Protein AF-0000000080758465 (afdb_homodimer)

Sequence (628 aa):
MFIDTLIEKIREKDNPSVVGLDPKIEYVPSFIKEDMYKKYGKNLKAVAEAILLFNKYIIDAVYDIVPAVKPQLAYYEMYGLEGMRVFYETCKYAKEKGLLVIADGKRNDIGSTAQCYSAAYLGKTDIDEGISEAVFDVDALTVNPYLGVDGIKPFIDDCVKYNKGIFVLVKTSNKSSGEIQDILTQEGRSIYEIVAEYVESWGENKKGKYGYSCVGAVVGATYPNLAKILRKILKNSYILVPGYGAQGGTARDVAHCFNYDGLGAIVNASRSIMCAYKSEQWKNVYSEEKFYEASRAEAIRMRDDINSALRDRKMFIDTLIEKIREKDNPSVVGLDPKIEYVPSFIKEDMYKKYGKNLKAVAEAILLFNKYIIDAVYDIVPAVKPQLAYYEMYGLEGMRVFYETCKYAKEKGLLVIADGKRNDIGSTAQCYSAAYLGKTDIDEGISEAVFDVDALTVNPYLGVDGIKPFIDDCVKYNKGIFVLVKTSNKSSGEIQDILTQEGRSIYEIVAEYVESWGENKKGKYGYSCVGAVVGATYPNLAKILRKILKNSYILVPGYGAQGGTARDVAHCFNYDGLGAIVNASRSIMCAYKSEQWKNVYSEEKFYEASRAEAIRMRDDINSALRDRK

pLDDT: mean 96.04, std 5.38, range [64.07, 98.95]

Radius of gyration: 24.04 Å; Cα contacts (8 Å, |Δi|>4): 1440; chains: 2; bounding box: 61×74×56 Å

Secondary structure (DSSP, 8-state):
-HHHHHHHHHHHHT--EEEEE---GGGS-HHHHHHHHHHH-SSHHHHHHHHHHHHHHHHHHHTTT-SEEEEBTHHHHTTHHHHHHHHHHHHHHHHHTT-EEEEEEEE---HHHHHHHHHHHTS-EEEETTEEE-SS--SEEEE--TT-GGGTHHHHHHHHHHT-EEEEEEE--SGGGGGTTT-BBTTS-BHHHHHHHHHHHHHTT-B-TTS-BSEEEEE-TT-HHHHHHHHHH-TTS-EEE--BTTTSB-HHHHHTTS-TTS-SEEEEESHHHHTGGGSTTTTTTS-GGGHHHHHHHHHHHHHHHHHHHHHHH-/-HHHHHHHHHHHHT--EEEEE---GGGS-HHHHHHHHHHH-SSHHHHHHHHHHHHHHHHHHHTTT-SEEEEBTHHHHTTHHHHHHHHHHHHHHHHHTT-EEEEEEEE---HHHHHHHHHHHTSEEEEETTEEEESS--SEEEE--TT-GGGTHHHHHHHHHHT-EEEEEEE--SGGGGGTTT-BBTTS-BHHHHHHHHHHHHHTT-B-TTS-BSEEEEE-TT-HHHHHHHHHH-SSS-EEE--BTTTSB-HHHHHTTS-TTS-SEEEEESHHHHTGGGSTTTTTTS-GGGHHHHHHHHHHHHHHHHHHHHHHH-

Structure (mmCIF, N/CA/C/O backbone):
data_AF-0000000080758465-model_v1
#
loop_
_entity.id
_entity.type
_entity.pdbx_description
1 polymer "Orotidine 5'-phosphate decarboxylase"
#
loop_
_atom_site.group_PDB
_atom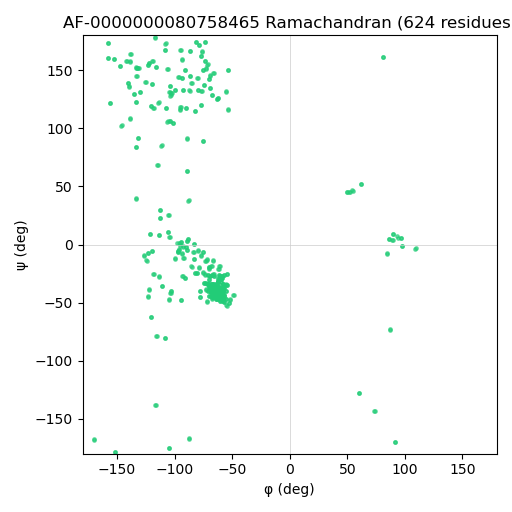_site.id
_atom_site.type_symbol
_atom_site.label_atom_id
_atom_site.label_alt_id
_atom_site.label_comp_id
_atom_site.label_asym_id
_atom_site.label_entity_id
_atom_site.label_seq_id
_atom_site.pdbx_PDB_ins_code
_atom_site.Cartn_x
_atom_site.Cartn_y
_atom_site.Cartn_z
_atom_site.occupancy
_atom_site.B_iso_or_equiv
_atom_site.auth_seq_id
_atom_site.auth_comp_id
_atom_site.auth_asym_id
_atom_site.auth_atom_id
_atom_site.pdbx_PDB_model_num
ATOM 1 N N . MET A 1 1 ? 1.805 8.639 24.192 1 90.15 1 MET A N 1
ATOM 2 C CA . MET A 1 1 ? 1.239 8.112 22.953 1 90.15 1 MET A CA 1
ATOM 3 C C . MET A 1 1 ? 1.43 9.098 21.805 1 90.15 1 MET A C 1
ATOM 5 O O . MET A 1 1 ? 1.476 10.31 22.024 1 90.15 1 MET A O 1
ATOM 9 N N . PHE A 1 2 ? 1.506 8.59 20.567 1 96.7 2 PHE A N 1
ATOM 10 C CA . PHE A 1 2 ? 1.654 9.403 19.367 1 96.7 2 PHE A CA 1
ATOM 11 C C . PHE A 1 2 ? 0.642 10.543 19.357 1 96.7 2 PHE A C 1
ATOM 13 O O . PHE A 1 2 ? 1 11.695 19.104 1 96.7 2 PHE A O 1
ATOM 20 N N . ILE A 1 3 ? -0.604 10.246 19.718 1 97.88 3 ILE A N 1
ATOM 21 C CA . ILE A 1 3 ? -1.698 11.203 19.599 1 97.88 3 ILE A CA 1
ATOM 22 C C . ILE A 1 3 ? -1.506 12.336 20.605 1 97.88 3 ILE A C 1
ATOM 24 O O . ILE A 1 3 ? -1.829 13.491 20.319 1 97.88 3 ILE A O 1
ATOM 28 N N . ASP A 1 4 ? -1.006 12.095 21.801 1 98.42 4 ASP A N 1
ATOM 29 C CA . ASP A 1 4 ? -0.727 13.129 22.792 1 98.42 4 ASP A CA 1
ATOM 30 C C . ASP A 1 4 ? 0.377 14.068 22.311 1 98.42 4 ASP A C 1
ATOM 32 O O . ASP A 1 4 ? 0.274 15.287 22.465 1 98.42 4 ASP A O 1
ATOM 36 N N . THR A 1 5 ? 1.406 13.447 21.731 1 98.65 5 THR A N 1
ATOM 37 C CA . THR A 1 5 ? 2.498 14.251 21.192 1 98.65 5 THR A CA 1
ATOM 38 C C . THR A 1 5 ? 2.002 15.153 20.066 1 98.65 5 THR A C 1
ATOM 40 O O . THR A 1 5 ? 2.411 16.311 19.965 1 98.65 5 THR A O 1
ATOM 43 N N . LEU A 1 6 ? 1.138 14.612 19.22 1 98.7 6 LEU A N 1
ATOM 44 C CA . LEU A 1 6 ? 0.552 15.406 18.146 1 98.7 6 LEU A CA 1
ATOM 45 C C . LEU A 1 6 ? -0.228 16.59 18.709 1 98.7 6 LEU A C 1
ATOM 47 O O . LEU A 1 6 ? -0.072 17.72 18.241 1 98.7 6 LEU A O 1
ATOM 51 N N . ILE A 1 7 ? -1.007 16.377 19.707 1 98.56 7 ILE A N 1
ATOM 52 C CA . ILE A 1 7 ? -1.835 17.409 20.321 1 98.56 7 ILE A CA 1
ATOM 53 C C . ILE A 1 7 ? -0.944 18.483 20.943 1 98.56 7 ILE A C 1
ATOM 55 O O . ILE A 1 7 ? -1.192 19.679 20.771 1 98.56 7 ILE A O 1
ATOM 59 N N . GLU A 1 8 ? 0.051 18.092 21.616 1 98.7 8 GLU A N 1
ATOM 60 C CA . GLU A 1 8 ? 0.969 19.031 22.253 1 98.7 8 GLU A CA 1
ATOM 61 C C . GLU A 1 8 ? 1.668 19.909 21.219 1 98.7 8 GLU A C 1
ATOM 63 O O . GLU A 1 8 ? 1.833 21.112 21.427 1 98.7 8 GLU A O 1
ATOM 68 N N . LYS A 1 9 ? 2.015 19.316 20.139 1 98.67 9 LYS A N 1
ATOM 69 C CA . LYS A 1 9 ? 2.663 20.086 19.081 1 98.67 9 LYS A CA 1
ATOM 70 C C . LYS A 1 9 ? 1.675 21.033 18.406 1 98.67 9 LYS A C 1
ATOM 72 O O . LYS A 1 9 ? 2.042 22.141 18.008 1 98.67 9 LYS A O 1
ATOM 77 N N . ILE A 1 10 ? 0.46 20.554 18.198 1 98.62 10 ILE A N 1
ATOM 78 C CA . ILE A 1 10 ? -0.579 21.405 17.63 1 98.62 10 ILE A CA 1
ATOM 79 C C . ILE A 1 10 ? -0.789 22.628 18.52 1 98.62 10 ILE A C 1
ATOM 81 O O . ILE A 1 10 ? -0.878 23.755 18.026 1 98.62 10 ILE A O 1
ATOM 85 N N . ARG A 1 11 ? -0.837 22.43 19.78 1 98.09 11 ARG A N 1
ATOM 86 C CA . ARG A 1 11 ? -1.028 23.519 20.733 1 98.09 11 ARG A CA 1
ATOM 87 C C . ARG A 1 11 ? 0.171 24.461 20.736 1 98.09 11 ARG A C 1
ATOM 89 O O . ARG A 1 11 ? 0.008 25.682 20.712 1 98.09 11 ARG A O 1
ATOM 96 N N . GLU A 1 12 ? 1.292 23.855 20.751 1 98.28 12 GLU A N 1
ATOM 97 C CA . GLU A 1 12 ? 2.524 24.637 20.798 1 98.28 12 GLU A CA 1
ATOM 98 C C . GLU A 1 12 ? 2.648 25.546 19.578 1 98.28 12 GLU A C 1
ATOM 100 O O . GLU A 1 12 ? 3.04 26.708 19.701 1 98.28 12 GLU A O 1
ATOM 105 N N . LYS A 1 13 ? 2.287 25.029 18.44 1 98.2 13 LYS A N 1
ATOM 106 C CA . LYS A 1 13 ? 2.458 25.757 17.186 1 98.2 13 LYS A CA 1
ATOM 107 C C . LYS A 1 13 ? 1.193 26.528 16.82 1 98.2 13 LYS A C 1
ATOM 109 O O . LYS A 1 13 ? 1.202 27.346 15.898 1 98.2 13 LYS A O 1
ATOM 114 N N . ASP A 1 14 ? 0.146 26.258 17.599 1 98.07 14 ASP A N 1
ATOM 115 C CA . ASP A 1 14 ? -1.166 26.81 17.278 1 98.07 14 ASP A CA 1
ATOM 116 C C . ASP A 1 14 ? -1.527 26.555 15.816 1 98.07 14 ASP A C 1
ATOM 118 O O . ASP A 1 14 ? -1.89 27.483 15.09 1 98.07 14 ASP A O 1
ATOM 122 N N . ASN A 1 15 ? -1.308 25.392 15.372 1 98.49 15 ASN A N 1
ATOM 123 C CA . ASN A 1 15 ? -1.475 25.031 13.968 1 98.49 15 ASN A CA 1
ATOM 124 C C . ASN A 1 15 ? -1.955 23.591 13.813 1 98.49 15 ASN A C 1
ATOM 126 O O . ASN A 1 15 ? -1.162 22.653 13.915 1 98.49 15 ASN A O 1
ATOM 130 N N . PRO A 1 16 ? -3.216 23.37 13.545 1 98.27 16 PRO A N 1
ATOM 131 C CA . PRO A 1 16 ? -3.744 22.013 13.379 1 98.27 16 PRO A CA 1
ATOM 132 C C . PRO A 1 16 ? -3.621 21.504 11.945 1 98.27 16 PRO A C 1
ATOM 134 O O . PRO A 1 16 ? -4.553 20.888 11.422 1 98.27 16 PRO A O 1
ATOM 137 N N . SER A 1 17 ? -2.469 21.859 11.282 1 98.08 17 SER A N 1
ATOM 138 C CA . SER A 1 17 ? -2.293 21.43 9.898 1 98.08 17 SER A CA 1
ATOM 139 C C . SER A 1 17 ? -1.016 20.613 9.73 1 98.08 17 SER A C 1
ATOM 141 O O . SER A 1 17 ? -0.144 20.629 10.602 1 98.08 17 SER A O 1
ATOM 143 N N . VAL A 1 18 ? -0.978 19.833 8.773 1 98.47 18 VAL A N 1
ATOM 144 C CA . VAL A 1 18 ? 0.182 19.026 8.408 1 98.47 18 VAL A CA 1
ATOM 145 C C . VAL A 1 18 ? 0.552 19.284 6.949 1 98.47 18 VAL A C 1
ATOM 147 O O . VAL A 1 18 ? -0.326 19.451 6.099 1 98.47 18 VAL A O 1
ATOM 150 N N . VAL A 1 19 ? 1.84 19.374 6.652 1 98.66 19 VAL A N 1
ATOM 151 C CA . VAL A 1 19 ? 2.334 19.652 5.308 1 98.66 19 VAL A CA 1
ATOM 152 C C . VAL A 1 19 ? 2.659 18.341 4.595 1 98.66 19 VAL A C 1
ATOM 154 O O . VAL A 1 19 ? 3.51 17.574 5.052 1 98.66 19 VAL A O 1
ATOM 157 N N . GLY A 1 20 ? 1.921 18.106 3.549 1 98.28 20 GLY A N 1
ATOM 158 C CA . GLY A 1 20 ? 2.213 16.942 2.728 1 98.28 20 GLY A CA 1
ATOM 159 C C . GLY A 1 20 ? 3.445 17.116 1.861 1 98.28 20 GLY A C 1
ATOM 160 O O . GLY A 1 20 ? 3.679 18.196 1.314 1 98.28 20 GLY A O 1
ATOM 161 N N . LEU A 1 21 ? 4.269 16.112 1.788 1 98.66 21 LEU A N 1
ATOM 162 C CA . LEU A 1 21 ? 5.43 16.052 0.907 1 98.66 21 LEU A CA 1
ATOM 163 C C . LEU A 1 21 ? 5.224 15.015 -0.193 1 98.66 21 LEU A C 1
ATOM 165 O O . LEU A 1 21 ? 5.673 13.874 -0.066 1 98.66 21 LEU A O 1
ATOM 169 N N . ASP A 1 22 ? 4.587 15.411 -1.257 1 97.77 22 ASP A N 1
ATOM 170 C CA . ASP A 1 22 ? 4.212 14.611 -2.419 1 97.77 22 ASP A CA 1
ATOM 171 C C . ASP A 1 22 ? 4.941 15.088 -3.673 1 97.77 22 ASP A C 1
ATOM 173 O O . ASP A 1 22 ? 4.311 15.561 -4.622 1 97.77 22 ASP A O 1
ATOM 177 N N . PRO A 1 23 ? 6.199 14.903 -3.744 1 96.65 23 PRO A N 1
ATOM 178 C CA . PRO A 1 23 ? 6.98 15.611 -4.762 1 96.65 23 PRO A CA 1
ATOM 179 C C . PRO A 1 23 ? 6.983 14.891 -6.109 1 96.65 23 PRO A C 1
ATOM 181 O O . PRO A 1 23 ? 7.042 13.66 -6.155 1 96.65 23 PRO A O 1
ATOM 184 N N . LYS A 1 24 ? 6.867 15.652 -7.18 1 96.43 24 LYS A N 1
ATOM 185 C CA . LYS A 1 24 ? 7.227 15.284 -8.546 1 96.43 24 LYS A CA 1
ATOM 186 C C . LYS A 1 24 ? 8.356 16.165 -9.073 1 96.43 24 LYS A C 1
ATOM 188 O O . LYS A 1 24 ? 8.493 17.32 -8.663 1 96.43 24 LYS A O 1
ATOM 193 N N . ILE A 1 25 ? 9.046 15.586 -9.957 1 97.7 25 ILE A N 1
ATOM 194 C CA . ILE A 1 25 ? 10.189 16.329 -10.476 1 97.7 25 ILE A CA 1
ATOM 195 C C . ILE A 1 25 ? 9.711 17.632 -11.113 1 97.7 25 ILE A C 1
ATOM 197 O O . ILE A 1 25 ? 10.408 18.648 -11.06 1 97.7 25 ILE A O 1
ATOM 201 N N . GLU A 1 26 ? 8.514 17.664 -11.639 1 95.79 26 GLU A N 1
ATOM 202 C CA . GLU A 1 26 ? 7.971 18.852 -12.292 1 95.79 26 GLU A CA 1
ATOM 203 C C . GLU A 1 26 ? 7.676 19.953 -11.278 1 95.79 26 GLU A C 1
ATOM 205 O O . GLU A 1 26 ? 7.505 21.116 -11.648 1 95.79 26 GLU A O 1
ATOM 210 N N . TYR A 1 27 ? 7.563 19.58 -9.98 1 96.7 27 TYR A N 1
ATOM 211 C CA . TYR A 1 27 ? 7.275 20.561 -8.94 1 96.7 27 TYR A CA 1
ATOM 212 C C . TYR A 1 27 ? 8.555 21.222 -8.443 1 96.7 27 TYR A C 1
ATOM 214 O O . TYR A 1 27 ? 8.509 22.269 -7.793 1 96.7 27 TYR A O 1
ATOM 222 N N . VAL A 1 28 ? 9.708 20.569 -8.706 1 97.93 28 VAL A N 1
ATOM 223 C CA . VAL A 1 28 ? 10.998 21.009 -8.185 1 97.93 28 VAL A CA 1
ATOM 224 C C . VAL A 1 28 ? 11.497 22.209 -8.987 1 97.93 28 VAL A C 1
ATOM 226 O O . VAL A 1 28 ? 11.486 22.188 -10.22 1 97.93 28 VAL A O 1
ATOM 229 N N . PRO A 1 29 ? 11.928 23.243 -8.32 1 98 29 PRO A N 1
ATOM 230 C CA . PRO A 1 29 ? 12.472 24.411 -9.016 1 98 29 PRO A CA 1
ATOM 231 C C . PRO A 1 29 ? 13.586 24.049 -9.995 1 98 29 PRO A C 1
ATOM 233 O O . PRO A 1 29 ? 14.402 23.168 -9.709 1 98 29 PRO A O 1
ATOM 236 N N . SER A 1 30 ? 13.728 24.822 -11.054 1 97.24 30 SER A N 1
ATOM 237 C CA . SER A 1 30 ? 14.641 24.513 -12.149 1 97.24 30 SER A CA 1
ATOM 238 C C . SER A 1 30 ? 16.093 24.547 -11.684 1 97.24 30 SER A C 1
ATOM 240 O O . SER A 1 30 ? 16.913 23.742 -12.133 1 97.24 30 SER A O 1
ATOM 242 N N . PHE A 1 31 ? 16.376 25.439 -10.803 1 97.75 31 PHE A N 1
ATOM 243 C CA . PHE A 1 31 ? 17.769 25.583 -10.399 1 97.75 31 PHE A CA 1
ATOM 244 C C . PHE A 1 31 ? 18.242 24.349 -9.639 1 97.75 31 PHE A C 1
ATOM 246 O O . PHE A 1 31 ? 19.395 23.934 -9.774 1 97.75 31 PHE A O 1
ATOM 253 N N . ILE A 1 32 ? 17.335 23.716 -8.86 1 98.31 32 ILE A N 1
ATOM 254 C CA . ILE A 1 32 ? 17.68 22.494 -8.143 1 98.31 32 ILE A CA 1
ATOM 255 C C . ILE A 1 32 ? 17.806 21.334 -9.128 1 98.31 32 ILE A C 1
ATOM 257 O O . ILE A 1 32 ? 18.777 20.576 -9.083 1 98.31 32 ILE A O 1
ATOM 261 N N . LYS A 1 33 ? 16.779 21.175 -10.019 1 96.93 33 LYS A N 1
ATOM 262 C CA . LYS A 1 33 ? 16.732 20.096 -11.001 1 96.93 33 LYS A CA 1
ATOM 263 C C . LYS A 1 33 ? 17.963 20.118 -11.902 1 96.93 33 LYS A C 1
ATOM 265 O O . LYS A 1 33 ? 18.614 19.089 -12.098 1 96.93 33 LYS A O 1
ATOM 270 N N . GLU A 1 34 ? 18.274 21.325 -12.393 1 97.42 34 GLU A N 1
ATOM 271 C CA . GLU A 1 34 ? 19.376 21.478 -13.339 1 97.42 34 GLU A CA 1
ATOM 272 C C . GLU A 1 34 ? 20.719 21.191 -12.672 1 97.42 34 GLU A C 1
ATOM 274 O O . GLU A 1 34 ? 21.605 20.589 -13.283 1 97.42 34 GLU A O 1
ATOM 279 N N . ASP A 1 35 ? 20.863 21.619 -11.465 1 98.23 35 ASP A N 1
ATOM 280 C CA . ASP A 1 35 ? 22.097 21.349 -10.734 1 98.23 35 ASP A CA 1
ATOM 281 C C . ASP A 1 35 ? 22.306 19.848 -10.545 1 98.23 35 ASP A C 1
ATOM 283 O O . ASP A 1 35 ? 23.421 19.347 -10.704 1 98.23 35 ASP A O 1
ATOM 287 N N . MET A 1 36 ? 21.263 19.104 -10.224 1 98.33 36 MET A N 1
ATOM 288 C CA . MET A 1 36 ? 21.374 17.665 -10.005 1 98.33 36 MET A CA 1
ATOM 289 C C . MET A 1 36 ? 21.576 16.928 -11.325 1 98.33 36 MET A C 1
ATOM 291 O O . MET A 1 36 ? 22.295 15.928 -11.38 1 98.33 36 MET A O 1
ATOM 295 N N . TYR A 1 37 ? 20.862 17.402 -12.401 1 97.66 37 TYR A N 1
ATOM 296 C CA . TYR A 1 37 ? 21.051 16.797 -13.714 1 97.66 37 TYR A CA 1
ATOM 297 C C . TYR A 1 37 ? 22.488 16.969 -14.192 1 97.66 37 TYR A C 1
ATOM 299 O O . TYR A 1 37 ? 23.054 16.067 -14.815 1 97.66 37 TYR A O 1
ATOM 307 N N . LYS A 1 38 ? 23.074 18.168 -13.939 1 98.27 38 LYS A N 1
ATOM 308 C CA . LYS A 1 38 ? 24.466 18.42 -14.301 1 98.27 38 LYS A CA 1
ATOM 309 C C . LYS A 1 38 ? 25.409 17.496 -13.536 1 98.27 38 LYS A C 1
ATOM 311 O O . LYS A 1 38 ? 26.406 17.025 -14.086 1 98.27 38 LYS A O 1
ATOM 316 N N . LYS A 1 39 ? 25.113 17.279 -12.325 1 98.42 39 LYS A N 1
ATOM 317 C CA . LYS A 1 39 ? 25.99 16.527 -11.432 1 98.42 39 LYS A CA 1
ATOM 318 C C . LYS A 1 39 ? 25.869 15.026 -11.677 1 98.42 39 LYS A C 1
ATOM 320 O O . LYS A 1 39 ? 26.865 14.301 -11.626 1 98.42 39 LYS A O 1
ATOM 325 N N . TYR A 1 40 ? 24.636 14.459 -11.925 1 98 40 TYR A N 1
ATOM 326 C CA . TYR A 1 40 ? 24.427 13.016 -11.906 1 98 40 TYR A CA 1
ATOM 327 C C . TYR A 1 40 ? 23.929 12.519 -13.257 1 98 40 TYR A C 1
ATOM 329 O O . TYR A 1 40 ? 23.826 11.311 -13.482 1 98 40 TYR A O 1
ATOM 337 N N . GLY A 1 41 ? 23.63 13.396 -14.229 1 97.21 41 GLY A N 1
ATOM 338 C CA . GLY A 1 41 ? 22.95 13.024 -15.459 1 97.21 41 GLY A CA 1
ATOM 339 C C . GLY A 1 41 ? 21.445 12.914 -15.3 1 97.21 41 GLY A C 1
ATOM 340 O O . GLY A 1 41 ? 20.939 12.83 -14.18 1 97.21 41 GLY A O 1
ATOM 341 N N . LYS A 1 42 ? 20.736 12.958 -16.418 1 96.93 42 LYS A N 1
ATOM 342 C CA . LYS A 1 42 ? 19.281 12.845 -16.393 1 96.93 42 LYS A CA 1
ATOM 343 C C . LYS A 1 42 ? 18.846 11.403 -16.15 1 96.93 42 LYS A C 1
ATOM 345 O O . LYS A 1 42 ? 18.609 10.652 -17.099 1 96.93 42 LYS A O 1
ATOM 350 N N . ASN A 1 43 ? 18.702 11.042 -14.934 1 97.41 43 ASN A N 1
ATOM 351 C CA . ASN A 1 43 ? 18.33 9.699 -14.502 1 97.41 43 ASN A CA 1
ATOM 352 C C . ASN A 1 43 ? 17.59 9.725 -13.168 1 97.41 43 ASN A C 1
ATOM 354 O O . ASN A 1 43 ? 17.33 10.796 -12.617 1 97.41 43 ASN A O 1
ATOM 358 N N . LEU A 1 44 ? 17.217 8.607 -12.629 1 97.77 44 LEU A N 1
ATOM 359 C CA . LEU A 1 44 ? 16.411 8.503 -11.418 1 97.77 44 LEU A CA 1
ATOM 360 C C . LEU A 1 44 ? 17.185 9.007 -10.205 1 97.77 44 LEU A C 1
ATOM 362 O O . LEU A 1 44 ? 16.599 9.577 -9.282 1 97.77 44 LEU A O 1
ATOM 366 N N . LYS A 1 45 ? 18.492 8.781 -10.17 1 97.99 45 LYS A N 1
ATOM 367 C CA . LYS A 1 45 ? 19.303 9.269 -9.058 1 97.99 45 LYS A CA 1
ATOM 368 C C . LYS A 1 45 ? 19.257 10.792 -8.972 1 97.99 45 LYS A C 1
ATOM 370 O O . LYS A 1 45 ? 19.072 11.352 -7.889 1 97.99 45 LYS A O 1
ATOM 375 N N . ALA A 1 46 ? 19.41 11.456 -10.122 1 98.48 46 ALA A N 1
ATOM 376 C CA . ALA A 1 46 ? 19.364 12.916 -10.158 1 98.48 46 ALA A CA 1
ATOM 377 C C . ALA A 1 46 ? 18.007 13.433 -9.691 1 98.48 46 ALA A C 1
ATOM 379 O O . ALA A 1 46 ? 17.932 14.408 -8.939 1 98.48 46 ALA A O 1
ATOM 380 N N . VAL A 1 47 ? 16.98 12.796 -10.168 1 98.59 47 VAL A N 1
ATOM 381 C CA . VAL A 1 47 ? 15.629 13.182 -9.775 1 98.59 47 VAL A CA 1
ATOM 382 C C . VAL A 1 47 ? 15.468 13.036 -8.264 1 98.59 47 VAL A C 1
ATOM 384 O O . VAL A 1 47 ? 14.958 13.94 -7.597 1 98.59 47 VAL A O 1
ATOM 387 N N . ALA A 1 48 ? 15.874 11.897 -7.752 1 98.53 48 ALA A N 1
ATOM 388 C CA . ALA A 1 48 ? 15.74 11.603 -6.328 1 98.53 48 ALA A CA 1
ATOM 389 C C . ALA A 1 48 ? 16.509 12.616 -5.484 1 98.53 48 ALA A C 1
ATOM 391 O O . ALA A 1 48 ? 16.012 13.082 -4.456 1 98.53 48 ALA A O 1
ATOM 392 N N . GLU A 1 49 ? 17.726 12.959 -5.892 1 98.77 49 GLU A N 1
ATOM 393 C CA . GLU A 1 49 ? 18.526 13.941 -5.166 1 98.77 49 GLU A CA 1
ATOM 394 C C . GLU A 1 49 ? 17.87 15.318 -5.196 1 98.77 49 GLU A C 1
ATOM 396 O O . GLU A 1 49 ? 17.91 16.052 -4.206 1 98.77 49 GLU A O 1
ATOM 401 N N . ALA A 1 50 ? 17.325 15.66 -6.326 1 98.83 50 ALA A N 1
ATOM 402 C CA . ALA A 1 50 ? 16.61 16.928 -6.442 1 98.83 50 ALA A CA 1
ATOM 403 C C . ALA A 1 50 ? 15.416 16.974 -5.492 1 98.83 50 ALA A C 1
ATOM 405 O O . ALA A 1 50 ? 15.182 17.986 -4.828 1 98.83 50 ALA A O 1
ATOM 406 N N . ILE A 1 51 ? 14.715 15.913 -5.404 1 98.84 51 ILE A N 1
ATOM 407 C CA . ILE A 1 51 ? 13.529 15.825 -4.558 1 98.84 51 ILE A CA 1
ATOM 408 C C . ILE A 1 51 ? 13.938 15.888 -3.088 1 98.84 51 ILE A C 1
ATOM 410 O O . ILE A 1 51 ? 13.27 16.535 -2.279 1 98.84 51 ILE A O 1
ATOM 414 N N . LEU A 1 52 ? 15.047 15.186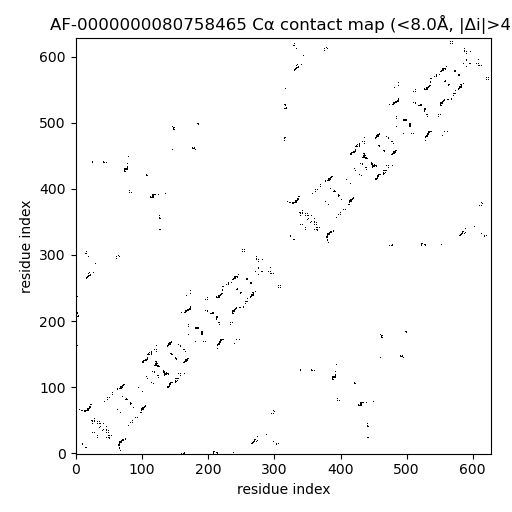 -2.753 1 98.9 52 LEU A N 1
ATOM 415 C CA . LEU A 1 52 ? 15.519 15.229 -1.374 1 98.9 52 LEU A CA 1
ATOM 416 C C . LEU A 1 52 ? 15.837 16.66 -0.953 1 98.9 52 LEU A C 1
ATOM 418 O O . LEU A 1 52 ? 15.436 17.097 0.128 1 98.9 52 LEU A O 1
ATOM 422 N N . LEU A 1 53 ? 16.517 17.347 -1.781 1 98.86 53 LEU A N 1
ATOM 423 C CA . LEU A 1 53 ? 16.877 18.729 -1.483 1 98.86 53 LEU A CA 1
ATOM 424 C C . LEU A 1 53 ? 15.634 19.606 -1.387 1 98.86 53 LEU A C 1
ATOM 426 O O . LEU A 1 53 ? 15.521 20.434 -0.48 1 98.86 53 LEU A O 1
ATOM 430 N N . PHE A 1 54 ? 14.761 19.452 -2.376 1 98.85 54 PHE A N 1
ATOM 431 C CA . PHE A 1 54 ? 13.486 20.16 -2.386 1 98.85 54 PHE A CA 1
ATOM 432 C C . PHE A 1 54 ? 12.743 19.954 -1.071 1 98.85 54 PHE A C 1
ATOM 434 O O . PHE A 1 54 ? 12.295 20.919 -0.448 1 98.85 54 PHE A O 1
ATOM 441 N N . ASN A 1 55 ? 12.645 18.688 -0.575 1 98.91 55 ASN A N 1
ATOM 442 C CA . ASN A 1 55 ? 11.98 18.353 0.679 1 98.91 55 ASN A CA 1
ATOM 443 C C . ASN A 1 55 ? 12.657 19.024 1.87 1 98.91 55 ASN A C 1
ATOM 445 O O . ASN A 1 55 ? 11.983 19.527 2.771 1 98.91 55 ASN A O 1
ATOM 449 N N . LYS A 1 56 ? 13.968 18.977 1.895 1 98.88 56 LYS A N 1
ATOM 450 C CA . LYS A 1 56 ? 14.707 19.56 3.011 1 98.88 56 LYS A CA 1
ATOM 451 C C . LYS A 1 56 ? 14.466 21.064 3.104 1 98.88 56 LYS A C 1
ATOM 453 O O . LYS A 1 56 ? 14.322 21.607 4.201 1 98.88 56 LYS A O 1
ATOM 458 N N . TYR A 1 57 ? 14.438 21.753 1.938 1 98.87 57 TYR A N 1
ATOM 459 C CA . TYR A 1 57 ? 14.141 23.181 1.923 1 98.87 57 TYR A CA 1
ATOM 460 C C . TYR A 1 57 ? 12.772 23.46 2.532 1 98.87 57 TYR A C 1
ATOM 462 O O . TYR A 1 57 ? 12.617 24.39 3.327 1 98.87 57 TYR A O 1
ATOM 470 N N . ILE A 1 58 ? 11.817 22.692 2.163 1 98.9 58 ILE A N 1
ATOM 471 C CA . ILE A 1 58 ? 10.456 22.895 2.647 1 98.9 58 ILE A CA 1
ATOM 472 C C . ILE A 1 58 ? 10.395 22.623 4.148 1 98.9 58 ILE A C 1
ATOM 474 O O . ILE A 1 58 ? 9.814 23.405 4.904 1 98.9 58 ILE A O 1
ATOM 478 N N . ILE A 1 59 ? 11.023 21.517 4.604 1 98.95 59 ILE A N 1
ATOM 479 C CA . ILE A 1 59 ? 11.035 21.16 6.018 1 98.95 59 ILE A CA 1
ATOM 480 C C . ILE A 1 59 ? 11.685 22.28 6.827 1 98.95 59 ILE A C 1
ATOM 482 O O . ILE A 1 59 ? 11.154 22.698 7.859 1 98.95 59 ILE A O 1
ATOM 486 N N . ASP A 1 60 ? 12.795 22.795 6.331 1 98.91 60 ASP A N 1
ATOM 487 C CA . ASP A 1 60 ? 13.5 23.873 7.017 1 98.91 60 ASP A CA 1
ATOM 488 C C . ASP A 1 60 ? 12.628 25.123 7.117 1 98.91 60 ASP A C 1
ATOM 490 O O . ASP A 1 60 ? 12.761 25.905 8.061 1 98.91 60 ASP A O 1
ATOM 494 N N . ALA A 1 61 ? 11.769 25.293 6.178 1 98.88 61 ALA A N 1
ATOM 495 C CA . ALA A 1 61 ? 10.936 26.493 6.127 1 98.88 61 ALA A CA 1
ATOM 496 C C . ALA A 1 61 ? 9.75 26.378 7.08 1 98.88 61 ALA A C 1
ATOM 498 O O . ALA A 1 61 ? 9.222 27.39 7.547 1 98.88 61 ALA A O 1
ATOM 499 N N . VAL A 1 62 ? 9.323 25.137 7.419 1 98.88 62 VAL A N 1
ATOM 500 C CA . VAL A 1 62 ? 8.011 25.068 8.054 1 98.88 62 VAL A CA 1
ATOM 501 C C . VAL A 1 62 ? 8.129 24.378 9.411 1 98.88 62 VAL A C 1
ATOM 503 O O . VAL A 1 62 ? 7.17 24.351 10.186 1 98.88 62 VAL A O 1
ATOM 506 N N . TYR A 1 63 ? 9.287 23.797 9.81 1 98.83 63 TYR A N 1
ATOM 507 C CA . TYR A 1 63 ? 9.418 22.908 10.959 1 98.83 63 TYR A CA 1
ATOM 508 C C . TYR A 1 63 ? 9.014 23.617 12.246 1 98.83 63 TYR A C 1
ATOM 510 O O . TYR A 1 63 ? 8.578 22.975 13.205 1 98.83 63 TYR A O 1
ATOM 518 N N . ASP A 1 64 ? 9.158 24.937 12.304 1 98.77 64 ASP A N 1
ATOM 519 C CA . ASP A 1 64 ? 8.885 25.669 13.537 1 98.77 64 ASP A CA 1
ATOM 520 C C . ASP A 1 64 ? 7.424 26.111 13.601 1 98.77 64 ASP A C 1
ATOM 522 O O . ASP A 1 64 ? 6.97 26.625 14.625 1 98.77 64 ASP A O 1
ATOM 526 N N . ILE A 1 65 ? 6.631 25.826 12.532 1 98.8 65 ILE A N 1
ATOM 527 C CA . ILE A 1 65 ? 5.29 26.398 12.557 1 98.8 65 ILE A CA 1
ATOM 528 C C . ILE A 1 65 ? 4.254 25.295 12.352 1 98.8 65 ILE A C 1
ATOM 530 O O . ILE A 1 65 ? 3.051 25.531 12.486 1 98.8 65 ILE A O 1
ATOM 534 N N . VAL A 1 66 ? 4.645 24.07 12.004 1 98.87 66 VAL A N 1
ATOM 535 C CA . VAL A 1 66 ? 3.693 22.975 11.844 1 98.87 66 VAL A CA 1
ATOM 536 C C . VAL A 1 66 ? 4.079 21.816 12.76 1 98.87 66 VAL A C 1
ATOM 538 O O . VAL A 1 66 ? 5.251 21.655 13.108 1 98.87 66 VAL A O 1
ATOM 541 N N . PRO A 1 67 ? 3.123 20.981 13.148 1 98.83 67 PRO A N 1
ATOM 542 C CA . PRO A 1 67 ? 3.412 19.874 14.062 1 98.83 67 PRO A CA 1
ATOM 543 C C . PRO A 1 67 ? 3.984 18.653 13.347 1 98.83 67 PRO A C 1
ATOM 545 O O . PRO A 1 67 ? 4.652 17.824 13.971 1 98.83 67 PRO A O 1
ATOM 548 N N . ALA A 1 68 ? 3.688 18.537 12.048 1 98.88 68 ALA A N 1
ATOM 549 C CA . ALA A 1 68 ? 3.987 17.277 11.373 1 98.88 68 ALA A CA 1
ATOM 550 C C . ALA A 1 68 ? 4.112 17.478 9.866 1 98.88 68 ALA A C 1
ATOM 552 O O . ALA A 1 68 ? 3.692 18.508 9.334 1 98.88 68 ALA A O 1
ATOM 553 N N . VAL A 1 69 ? 4.768 16.524 9.22 1 98.93 69 VAL A N 1
ATOM 554 C CA . VAL A 1 69 ? 4.755 16.387 7.768 1 98.93 69 VAL A CA 1
ATOM 555 C C . VAL A 1 69 ? 4.164 15.033 7.382 1 98.93 69 VAL A C 1
ATOM 557 O O . VAL A 1 69 ? 4.109 14.115 8.205 1 98.93 69 VAL A O 1
ATOM 560 N N . LYS A 1 70 ? 3.696 14.949 6.209 1 98.91 70 LYS A N 1
ATOM 561 C CA . LYS A 1 70 ? 3.039 13.737 5.73 1 98.91 70 LYS A CA 1
ATOM 562 C C . LYS A 1 70 ? 3.552 13.342 4.348 1 98.91 70 LYS A C 1
ATOM 564 O O . LYS A 1 70 ? 2.903 13.62 3.337 1 98.91 70 LYS A O 1
ATOM 569 N N . PRO A 1 71 ? 4.682 12.615 4.228 1 98.87 71 PRO A N 1
ATOM 570 C CA . PRO A 1 71 ? 5.125 12.095 2.932 1 98.87 71 PRO A CA 1
ATOM 571 C C . PRO A 1 71 ? 4.191 11.023 2.376 1 98.87 71 PRO A C 1
ATOM 573 O O . PRO A 1 71 ? 3.793 10.108 3.102 1 98.87 71 PRO A O 1
ATOM 576 N N . GLN A 1 72 ? 3.788 11.174 1.185 1 98.46 72 GLN A N 1
ATOM 577 C CA . GLN A 1 72 ? 2.97 10.21 0.457 1 98.46 72 GLN A CA 1
ATOM 578 C C . GLN A 1 72 ? 3.84 9.214 -0.304 1 98.46 72 GLN A C 1
ATOM 580 O O . GLN A 1 72 ? 4.514 9.581 -1.269 1 98.46 72 GLN A O 1
ATOM 585 N N . LEU A 1 73 ? 3.769 7.947 0.007 1 98.76 73 LEU A N 1
ATOM 586 C CA . LEU A 1 73 ? 4.698 6.912 -0.433 1 98.76 73 LEU A CA 1
ATOM 587 C C . LEU A 1 73 ? 4.666 6.763 -1.951 1 98.76 73 LEU A C 1
ATOM 589 O O . LEU A 1 73 ? 5.686 6.452 -2.57 1 98.76 73 LEU A O 1
ATOM 593 N N . ALA A 1 74 ? 3.548 6.975 -2.58 1 98.73 74 ALA A N 1
ATOM 594 C CA . ALA A 1 74 ? 3.416 6.805 -4.025 1 98.73 74 ALA A CA 1
ATOM 595 C C . ALA A 1 74 ? 4.418 7.679 -4.773 1 98.73 74 ALA A C 1
ATOM 597 O O . ALA A 1 74 ? 4.981 7.261 -5.788 1 98.73 74 ALA A O 1
ATOM 598 N N . TYR A 1 75 ? 4.647 8.857 -4.265 1 98.66 75 TYR A N 1
ATOM 599 C CA . TYR A 1 75 ? 5.488 9.846 -4.931 1 98.66 75 TYR A CA 1
ATOM 600 C C . TYR A 1 75 ? 6.964 9.513 -4.754 1 98.66 75 TYR A C 1
ATOM 602 O O . TYR A 1 75 ? 7.824 10.115 -5.402 1 98.66 75 TYR A O 1
ATOM 610 N N . TYR A 1 76 ? 7.246 8.591 -3.924 1 98.78 76 TYR A N 1
ATOM 611 C CA . TYR A 1 76 ? 8.61 8.107 -3.742 1 98.78 76 TYR A CA 1
ATOM 612 C C . TYR A 1 76 ? 8.812 6.768 -4.441 1 98.78 76 TYR A C 1
ATOM 614 O O . TYR A 1 76 ? 9.806 6.571 -5.144 1 98.78 76 TYR A O 1
ATOM 622 N N . GLU A 1 77 ? 7.805 5.886 -4.325 1 98.62 77 GLU A N 1
ATOM 623 C CA . GLU A 1 77 ? 7.891 4.592 -4.996 1 98.62 77 GLU A CA 1
ATOM 624 C C . GLU A 1 77 ? 8.024 4.762 -6.507 1 98.62 77 GLU A C 1
ATOM 626 O O . GLU A 1 77 ? 8.689 3.964 -7.17 1 98.62 77 GLU A O 1
ATOM 631 N N . MET A 1 78 ? 7.425 5.799 -7.073 1 98.36 78 MET A N 1
ATOM 632 C CA . MET A 1 78 ? 7.464 6.001 -8.518 1 98.36 78 MET A CA 1
ATOM 633 C C . MET A 1 78 ? 8.899 6.168 -9.006 1 98.36 78 MET A C 1
ATOM 635 O O . MET A 1 78 ? 9.184 5.968 -10.188 1 98.36 78 MET A O 1
ATOM 639 N N . TYR A 1 79 ? 9.834 6.5 -8.08 1 98.37 79 TYR A N 1
ATOM 640 C CA . TYR A 1 79 ? 11.23 6.696 -8.452 1 98.37 79 TYR A CA 1
ATOM 641 C C . TYR A 1 79 ? 12.085 5.517 -8.003 1 98.37 79 TYR A C 1
ATOM 643 O O . TYR A 1 79 ? 13.313 5.621 -7.941 1 98.37 79 TYR A O 1
ATOM 651 N N . GLY A 1 80 ? 11.468 4.44 -7.572 1 97.93 80 GLY A N 1
ATOM 652 C CA . GLY A 1 80 ? 12.152 3.182 -7.315 1 97.93 80 GLY A CA 1
ATOM 653 C C . GLY A 1 80 ? 12.994 3.208 -6.054 1 97.93 80 GLY A C 1
ATOM 654 O O . GLY A 1 80 ? 12.592 3.791 -5.045 1 97.93 80 GLY A O 1
ATOM 655 N N . LEU A 1 81 ? 14.11 2.552 -6.107 1 98.45 81 LEU A N 1
ATOM 656 C CA . LEU A 1 81 ? 15.003 2.418 -4.962 1 98.45 81 LEU A CA 1
ATOM 657 C C . LEU A 1 81 ? 15.525 3.78 -4.518 1 98.45 81 LEU A C 1
ATOM 659 O O . LEU A 1 81 ? 15.634 4.047 -3.319 1 98.45 81 LEU A O 1
ATOM 663 N N . GLU A 1 82 ? 15.813 4.601 -5.491 1 98.61 82 GLU A N 1
ATOM 664 C CA . GLU A 1 82 ? 16.275 5.947 -5.163 1 98.61 82 GLU A CA 1
ATOM 665 C C . GLU A 1 82 ? 15.18 6.752 -4.469 1 98.61 82 GLU A C 1
ATOM 667 O O . GLU A 1 82 ? 15.458 7.52 -3.545 1 98.61 82 GLU A O 1
ATOM 672 N N . GLY A 1 83 ? 13.955 6.599 -4.948 1 98.71 83 GLY A N 1
ATOM 673 C CA . GLY A 1 83 ? 12.828 7.259 -4.309 1 98.71 83 GLY A CA 1
ATOM 674 C C . GLY A 1 83 ? 12.605 6.806 -2.878 1 98.71 83 GLY A C 1
ATOM 675 O O . GLY A 1 83 ? 12.338 7.626 -1.997 1 98.71 83 GLY A O 1
ATOM 676 N N . MET A 1 84 ? 12.756 5.528 -2.655 1 98.8 84 MET A N 1
ATOM 677 C CA . MET A 1 84 ? 12.568 4.99 -1.31 1 98.8 84 MET A CA 1
ATOM 678 C C . MET A 1 84 ? 13.657 5.49 -0.367 1 98.8 84 MET A C 1
ATOM 680 O O . MET A 1 84 ? 13.404 5.71 0.818 1 98.8 84 MET A O 1
ATOM 684 N N . ARG A 1 85 ? 14.845 5.548 -0.892 1 98.83 85 ARG A N 1
ATOM 685 C CA . ARG A 1 85 ? 15.916 6.15 -0.104 1 98.83 85 ARG A CA 1
ATOM 686 C C . ARG A 1 85 ? 15.569 7.582 0.287 1 98.83 85 ARG A C 1
ATOM 688 O O . ARG A 1 85 ? 15.784 7.988 1.431 1 98.83 85 ARG A O 1
ATOM 695 N N . VAL A 1 86 ? 15.067 8.363 -0.631 1 98.9 86 VAL A N 1
ATOM 696 C CA . VAL A 1 86 ? 14.684 9.748 -0.378 1 98.9 86 VAL A CA 1
ATOM 697 C C . VAL A 1 86 ? 13.572 9.795 0.667 1 98.9 86 VAL A C 1
ATOM 699 O O . VAL A 1 86 ? 13.565 10.669 1.537 1 98.9 86 VAL A O 1
ATOM 702 N N . PHE A 1 87 ? 12.62 8.872 0.559 1 98.93 87 PHE A N 1
ATOM 703 C CA . PHE A 1 87 ? 11.578 8.778 1.574 1 98.93 87 PHE A CA 1
ATOM 704 C C . PHE A 1 87 ? 12.188 8.617 2.962 1 98.93 87 PHE A C 1
ATOM 706 O O . PHE A 1 87 ? 11.85 9.362 3.884 1 98.93 87 PHE A O 1
ATOM 713 N N . TYR A 1 88 ? 13.061 7.637 3.05 1 98.87 88 TYR A N 1
ATOM 714 C CA . TYR A 1 88 ? 13.72 7.341 4.317 1 98.87 88 TYR A CA 1
ATOM 715 C C . TYR A 1 88 ? 14.458 8.564 4.848 1 98.87 88 TYR A C 1
ATOM 717 O O . TYR A 1 88 ? 14.29 8.942 6.01 1 98.87 88 TYR A O 1
ATOM 725 N N . GLU A 1 89 ? 15.241 9.198 4.033 1 98.89 89 GLU A N 1
ATOM 726 C CA . GLU A 1 89 ? 16.053 10.342 4.435 1 98.89 89 GLU A CA 1
ATOM 727 C C . GLU A 1 89 ? 15.18 11.544 4.786 1 98.89 89 GLU A C 1
ATOM 729 O O . GLU A 1 89 ? 15.515 12.322 5.681 1 98.89 89 GLU A O 1
ATOM 734 N N . THR A 1 90 ? 14.089 11.709 4.039 1 98.94 90 THR A N 1
ATOM 735 C CA . THR A 1 90 ? 13.147 12.786 4.322 1 98.94 90 THR A CA 1
ATOM 736 C C . THR A 1 90 ? 12.519 12.606 5.7 1 98.94 90 THR A C 1
ATOM 738 O O . THR A 1 90 ? 12.431 13.56 6.477 1 98.94 90 THR A O 1
ATOM 741 N N . CYS A 1 91 ? 12.079 11.406 5.999 1 98.89 91 CYS A N 1
ATOM 742 C CA . CYS A 1 91 ? 11.474 11.113 7.294 1 98.89 91 CYS A CA 1
ATOM 743 C C . CYS A 1 91 ? 12.465 11.355 8.426 1 98.89 91 CYS A C 1
ATOM 745 O O . CYS A 1 91 ? 12.12 11.966 9.439 1 98.89 91 CYS A O 1
ATOM 747 N N . LYS A 1 92 ? 13.652 10.884 8.225 1 98.78 92 LYS A N 1
ATOM 748 C CA . LYS A 1 92 ? 14.694 11.051 9.234 1 98.78 92 LYS A CA 1
ATOM 749 C C . LYS A 1 92 ? 14.985 12.528 9.485 1 98.78 92 LYS A C 1
ATOM 751 O O . LYS A 1 92 ? 15.076 12.962 10.635 1 98.78 92 LYS A O 1
ATOM 756 N N . TYR A 1 93 ? 15.128 13.285 8.443 1 98.91 93 TYR A N 1
ATOM 757 C CA . TYR A 1 93 ? 15.428 14.708 8.546 1 98.91 93 TYR A CA 1
ATOM 758 C C . TYR A 1 93 ? 14.306 15.452 9.262 1 98.91 93 TYR A C 1
ATOM 760 O O . TYR A 1 93 ? 14.564 16.312 10.107 1 98.91 93 TYR A O 1
ATOM 768 N N . ALA A 1 94 ? 13.073 15.134 8.9 1 98.94 94 ALA A N 1
ATOM 769 C CA . ALA A 1 94 ? 11.921 15.758 9.546 1 98.94 94 ALA A CA 1
ATOM 770 C C . ALA A 1 94 ? 11.924 15.494 11.049 1 98.94 94 ALA A C 1
ATOM 772 O O . ALA A 1 94 ? 11.684 16.404 11.846 1 98.94 94 ALA A O 1
ATOM 773 N N . LYS A 1 95 ? 12.186 14.329 11.411 1 98.76 95 LYS A N 1
ATOM 774 C CA . LYS A 1 95 ? 12.213 13.969 12.826 1 98.76 95 LYS A CA 1
ATOM 775 C C . LYS A 1 95 ? 13.352 14.679 13.552 1 98.76 95 LYS A C 1
ATOM 777 O O . LYS A 1 95 ? 13.206 15.075 14.71 1 98.76 95 LYS A O 1
ATOM 782 N N . GLU A 1 96 ? 14.493 14.787 12.845 1 98.73 96 GLU A N 1
ATOM 783 C CA . GLU A 1 96 ? 15.618 15.524 13.414 1 98.73 96 GLU A CA 1
ATOM 784 C C . GLU A 1 96 ? 15.241 16.975 13.696 1 98.73 96 GLU A C 1
ATOM 786 O O . GLU A 1 96 ? 15.802 17.604 14.596 1 98.73 96 GLU A O 1
ATOM 791 N N . LYS A 1 97 ? 14.314 17.487 12.946 1 98.73 97 LYS A N 1
ATOM 792 C CA . LYS A 1 97 ? 13.854 18.863 13.116 1 98.73 97 LYS A CA 1
ATOM 793 C C . LYS A 1 97 ? 12.706 18.939 14.118 1 98.73 97 LYS A C 1
ATOM 795 O O . LYS A 1 97 ? 12.105 20 14.301 1 98.73 97 LYS A O 1
ATOM 800 N N . GLY A 1 98 ? 12.354 17.802 14.712 1 98.46 98 GLY A N 1
ATOM 801 C CA . GLY A 1 98 ? 11.351 17.778 15.764 1 98.46 98 GLY A CA 1
ATOM 802 C C . GLY A 1 98 ? 9.939 17.596 15.238 1 98.46 98 GLY A C 1
ATOM 803 O O . GLY A 1 98 ? 8.97 17.726 15.989 1 98.46 98 GLY A O 1
ATOM 804 N N . LEU A 1 99 ? 9.775 17.297 13.974 1 98.87 99 LEU A N 1
ATOM 805 C CA . LEU A 1 99 ? 8.457 17.094 13.383 1 98.87 99 LEU A CA 1
ATOM 806 C C . LEU A 1 99 ? 7.999 15.65 13.558 1 98.87 99 LEU A C 1
ATOM 808 O O . LEU A 1 99 ? 8.82 14.729 13.552 1 98.87 99 LEU A O 1
ATOM 812 N N . LEU A 1 100 ? 6.712 15.436 13.754 1 98.89 100 LEU A N 1
ATOM 813 C CA . LEU A 1 100 ? 6.134 14.106 13.587 1 98.89 100 LEU A CA 1
ATOM 814 C C . LEU A 1 100 ? 5.995 13.755 12.11 1 98.89 100 LEU A C 1
ATOM 816 O O . LEU A 1 100 ? 5.817 14.641 11.271 1 98.89 100 LEU A O 1
ATOM 820 N N . VAL A 1 101 ? 6.087 12.501 11.808 1 98.94 101 VAL A N 1
ATOM 821 C CA . VAL A 1 101 ? 5.98 12.052 10.423 1 98.94 101 VAL A CA 1
ATOM 822 C C . VAL A 1 101 ? 4.805 11.087 10.282 1 98.94 101 VAL A C 1
ATOM 824 O O . VAL A 1 101 ? 4.776 10.036 10.925 1 98.94 101 VAL A O 1
ATOM 827 N N . ILE A 1 102 ? 3.849 11.422 9.478 1 98.94 102 ILE A N 1
ATOM 828 C CA . ILE A 1 102 ? 2.733 10.558 9.106 1 98.94 102 ILE A CA 1
ATOM 829 C C . ILE A 1 102 ? 2.942 10.026 7.69 1 98.94 102 ILE A C 1
ATOM 831 O O . ILE A 1 102 ? 2.797 10.766 6.715 1 98.94 102 ILE A O 1
ATOM 835 N N . ALA A 1 103 ? 3.294 8.767 7.58 1 98.88 103 ALA A N 1
ATOM 836 C CA . ALA A 1 103 ? 3.454 8.175 6.254 1 98.88 103 ALA A CA 1
ATOM 837 C C . ALA A 1 103 ? 2.099 7.853 5.63 1 98.88 103 ALA A C 1
ATOM 839 O O . ALA A 1 103 ? 1.305 7.107 6.207 1 98.88 103 ALA A O 1
ATOM 840 N N . ASP A 1 104 ? 1.868 8.45 4.533 1 98.62 104 ASP A N 1
ATOM 841 C CA . ASP A 1 104 ? 0.652 8.148 3.785 1 98.62 104 ASP A CA 1
ATOM 842 C C . ASP A 1 104 ? 0.878 6.993 2.812 1 98.62 104 ASP A C 1
ATOM 844 O O . ASP A 1 104 ? 1.294 7.207 1.672 1 98.62 104 ASP A O 1
ATOM 848 N N . GLY A 1 105 ? 0.619 5.841 3.25 1 98.21 105 GLY A N 1
ATOM 849 C CA . GLY A 1 105 ? 0.888 4.654 2.454 1 98.21 105 GLY A CA 1
ATOM 850 C C . GLY A 1 105 ? -0.36 3.853 2.137 1 98.21 105 GLY A C 1
ATOM 851 O O . GLY A 1 105 ? -0.383 3.086 1.172 1 98.21 105 GLY A O 1
ATOM 852 N N . LYS A 1 106 ? -1.352 3.994 2.974 1 98.49 106 LYS A N 1
ATOM 853 C CA . LYS A 1 106 ? -2.608 3.26 2.854 1 98.49 106 LYS A CA 1
ATOM 854 C C . LYS A 1 106 ? -2.358 1.76 2.727 1 98.49 106 LYS A C 1
ATOM 856 O O . LYS A 1 106 ? -2.918 1.105 1.845 1 98.49 106 LYS A O 1
ATOM 861 N N . ARG A 1 107 ? -1.467 1.216 3.551 1 98.37 107 ARG A N 1
ATOM 862 C CA . ARG A 1 107 ? -1.125 -0.202 3.535 1 98.37 107 ARG A CA 1
ATOM 863 C C . ARG A 1 107 ? -2.316 -1.057 3.958 1 98.37 107 ARG A C 1
ATOM 865 O O . ARG A 1 107 ? -3.152 -0.617 4.75 1 98.37 107 ARG A O 1
ATOM 872 N N . ASN A 1 108 ? -2.342 -2.218 3.374 1 94.94 108 ASN A N 1
ATOM 873 C CA . ASN A 1 108 ? -3.481 -3.11 3.565 1 94.94 108 ASN A CA 1
ATOM 874 C C . ASN A 1 108 ? -3.097 -4.568 3.329 1 94.94 108 ASN A C 1
ATOM 876 O O . ASN A 1 108 ? -2.705 -4.94 2.222 1 94.94 108 ASN A O 1
ATOM 880 N N . ASP A 1 109 ? -3.275 -5.361 4.271 1 96.41 109 ASP A N 1
ATOM 881 C CA . ASP A 1 109 ? -3.186 -6.816 4.195 1 96.41 109 ASP A CA 1
ATOM 882 C C . ASP A 1 109 ? -3.705 -7.465 5.476 1 96.41 109 ASP A C 1
ATOM 884 O O . ASP A 1 109 ? -4.413 -6.828 6.258 1 96.41 109 ASP A O 1
ATOM 888 N N . ILE A 1 110 ? -3.444 -8.762 5.608 1 94.38 110 ILE A N 1
ATOM 889 C CA . ILE A 1 110 ? -4.008 -9.459 6.759 1 94.38 110 ILE A CA 1
ATOM 890 C C . ILE A 1 110 ? -2.919 -10.272 7.455 1 94.38 110 ILE A C 1
ATOM 892 O O . ILE A 1 110 ? -1.921 -10.645 6.834 1 94.38 110 ILE A O 1
ATOM 896 N N . GLY A 1 111 ? -3.143 -10.441 8.747 1 92.21 111 GLY A N 1
ATOM 897 C CA . GLY A 1 111 ? -2.353 -11.402 9.499 1 92.21 111 GLY A CA 1
ATOM 898 C C . GLY A 1 111 ? -0.868 -11.09 9.49 1 92.21 111 GLY A C 1
ATOM 899 O O . GLY A 1 111 ? -0.462 -9.968 9.799 1 92.21 111 GLY A O 1
ATOM 900 N N . SER A 1 112 ? -0.135 -12.134 9.106 1 93.19 112 SER A N 1
ATOM 901 C CA . SER A 1 112 ? 1.321 -12.035 9.113 1 93.19 112 SER A CA 1
ATOM 902 C C . SER A 1 112 ? 1.808 -10.978 8.128 1 93.19 112 SER A C 1
ATOM 904 O O . SER A 1 112 ? 2.795 -10.287 8.388 1 93.19 112 SER A O 1
ATOM 906 N N . THR A 1 113 ? 1.105 -10.89 7.014 1 96.54 113 THR A N 1
ATOM 907 C CA . THR A 1 113 ? 1.511 -9.906 6.017 1 96.54 113 THR A CA 1
ATOM 908 C C . THR A 1 113 ? 1.306 -8.488 6.542 1 96.54 113 THR A C 1
ATOM 910 O O . THR A 1 113 ? 2.15 -7.615 6.331 1 96.54 113 THR A O 1
ATOM 913 N N . ALA A 1 114 ? 0.183 -8.255 7.234 1 97.79 114 ALA A N 1
ATOM 914 C CA . ALA A 1 114 ? -0.046 -6.956 7.861 1 97.79 114 ALA A CA 1
ATOM 915 C C . ALA A 1 114 ? 1.013 -6.664 8.92 1 97.79 114 ALA A C 1
ATOM 917 O O . ALA A 1 114 ? 1.438 -5.518 9.083 1 97.79 114 ALA A O 1
ATOM 918 N N . GLN A 1 115 ? 1.394 -7.674 9.674 1 98.2 115 GLN A N 1
ATOM 919 C CA . GLN A 1 115 ? 2.445 -7.525 10.675 1 98.2 115 GLN A CA 1
ATOM 920 C C . GLN A 1 115 ? 3.747 -7.049 10.037 1 98.2 115 GLN A C 1
ATOM 922 O O . GLN A 1 115 ? 4.492 -6.273 10.64 1 98.2 115 GLN A O 1
ATOM 927 N N . CYS A 1 116 ? 4.01 -7.53 8.84 1 98.53 116 CYS A N 1
ATOM 928 C CA . CYS A 1 116 ? 5.224 -7.126 8.141 1 98.53 116 CYS A CA 1
ATOM 929 C C . CYS A 1 116 ? 5.177 -5.647 7.776 1 98.53 116 CYS A C 1
ATOM 931 O O . CYS A 1 116 ? 6.159 -4.926 7.96 1 98.53 116 CYS A O 1
ATOM 933 N N . TYR A 1 117 ? 4.02 -5.178 7.248 1 98.7 117 TYR A N 1
ATOM 934 C CA . TYR A 1 117 ? 3.877 -3.75 6.986 1 98.7 117 TYR A CA 1
ATOM 935 C C . TYR A 1 117 ? 4.049 -2.94 8.265 1 98.7 117 TYR A C 1
ATOM 937 O O . TYR A 1 117 ? 4.705 -1.897 8.263 1 98.7 117 TYR A O 1
ATOM 945 N N . SER A 1 118 ? 3.422 -3.417 9.339 1 98.79 118 SER A N 1
ATOM 946 C CA . SER A 1 118 ? 3.516 -2.694 10.603 1 98.79 118 SER A CA 1
ATOM 947 C C . SER A 1 118 ? 4.96 -2.61 11.086 1 98.79 118 SER A C 1
ATOM 949 O O . SER A 1 118 ? 5.411 -1.552 11.531 1 98.79 118 SER A O 1
ATOM 951 N N . ALA A 1 119 ? 5.667 -3.705 10.993 1 98.58 119 ALA A N 1
ATOM 952 C CA . ALA A 1 119 ? 7.067 -3.746 11.405 1 98.58 119 ALA A CA 1
ATOM 953 C C . ALA A 1 119 ? 7.906 -2.761 10.596 1 98.58 119 ALA A C 1
ATOM 955 O O . ALA A 1 119 ? 8.81 -2.117 11.134 1 98.58 119 ALA A O 1
ATOM 956 N N . ALA A 1 120 ? 7.618 -2.629 9.342 1 98.73 120 ALA A N 1
ATOM 957 C CA . ALA A 1 120 ? 8.38 -1.773 8.438 1 98.73 120 ALA A CA 1
ATOM 958 C C . ALA A 1 120 ? 8.25 -0.304 8.833 1 98.73 120 ALA A C 1
ATOM 960 O O . ALA A 1 120 ? 9.22 0.454 8.758 1 98.73 120 ALA A O 1
ATOM 961 N N . TYR A 1 121 ? 7.066 0.064 9.248 1 98.86 121 TYR A N 1
ATOM 962 C CA . TYR A 1 121 ? 6.798 1.495 9.332 1 98.86 121 TYR A CA 1
ATOM 963 C C . TYR A 1 121 ? 6.66 1.939 10.784 1 98.86 121 TYR A C 1
ATOM 965 O O . TYR A 1 121 ? 7.065 3.048 11.141 1 98.86 121 TYR A O 1
ATOM 973 N N . LEU A 1 122 ? 6.087 1.08 11.62 1 98.77 122 LEU A N 1
ATOM 974 C CA . LEU A 1 122 ? 5.709 1.514 12.96 1 98.77 122 LEU A CA 1
ATOM 975 C C . LEU A 1 122 ? 6.543 0.8 14.018 1 98.77 122 LEU A C 1
ATOM 977 O O . LEU A 1 122 ? 6.757 1.333 15.11 1 98.77 122 LEU A O 1
ATOM 981 N N . GLY A 1 123 ? 6.97 -0.368 13.693 1 98.35 123 GLY A N 1
ATOM 982 C CA . GLY A 1 123 ? 7.632 -1.195 14.689 1 98.35 123 GLY A CA 1
ATOM 983 C C . GLY A 1 123 ? 9.082 -1.486 14.355 1 98.35 123 GLY A C 1
ATOM 984 O O . GLY A 1 123 ? 9.833 -0.581 13.985 1 98.35 123 GLY A O 1
ATOM 985 N N . LYS A 1 124 ? 9.457 -2.768 14.59 1 98.07 124 LYS A N 1
ATOM 986 C CA . LYS A 1 124 ? 10.815 -3.242 14.341 1 98.07 124 LYS A CA 1
ATOM 987 C C . LYS A 1 124 ? 10.806 -4.56 13.572 1 98.07 124 LYS A C 1
ATOM 989 O O . LYS A 1 124 ? 9.84 -5.323 13.649 1 98.07 124 LYS A O 1
ATOM 994 N N . THR A 1 125 ? 11.8 -4.767 12.856 1 97.84 125 THR A N 1
ATOM 995 C CA . THR A 1 125 ? 11.993 -6.005 12.109 1 97.84 125 THR A CA 1
ATOM 996 C C . THR A 1 125 ? 13.03 -6.892 12.792 1 97.84 125 THR A C 1
ATOM 998 O O . THR A 1 125 ? 14.097 -6.418 13.186 1 97.84 125 THR A O 1
ATOM 1001 N N . ASP A 1 126 ? 12.674 -8.154 12.843 1 94.95 126 ASP A N 1
ATOM 1002 C CA . ASP A 1 126 ? 13.582 -9.116 13.461 1 94.95 126 ASP A CA 1
ATOM 1003 C C . ASP A 1 126 ? 14.696 -9.517 12.497 1 94.95 126 ASP A C 1
ATOM 1005 O O . ASP A 1 126 ? 14.434 -9.837 11.336 1 94.95 126 ASP A O 1
ATOM 1009 N N . ILE A 1 127 ? 15.881 -9.509 12.968 1 96.13 127 ILE A N 1
ATOM 1010 C CA . ILE A 1 127 ? 17.064 -9.887 12.203 1 96.13 127 ILE A CA 1
ATOM 1011 C C . ILE A 1 127 ? 17.545 -11.267 12.644 1 96.13 127 ILE A C 1
ATOM 1013 O O . ILE A 1 127 ? 17.811 -12.135 11.81 1 96.13 127 ILE A O 1
ATOM 1017 N N . ASP A 1 128 ? 17.621 -11.437 13.838 1 93.19 128 ASP A N 1
ATOM 1018 C CA . ASP A 1 128 ? 18.025 -12.657 14.53 1 93.19 128 ASP A CA 1
ATOM 1019 C C . ASP A 1 128 ? 17.501 -12.675 15.964 1 93.19 128 ASP A C 1
ATOM 1021 O O . ASP A 1 128 ? 16.868 -11.717 16.411 1 93.19 128 ASP A O 1
ATOM 1025 N N . GLU A 1 129 ? 17.743 -13.822 16.56 1 89.33 129 GLU A N 1
ATOM 1026 C CA . GLU A 1 129 ? 17.285 -13.924 17.943 1 89.33 129 GLU A CA 1
ATOM 1027 C C . GLU A 1 129 ? 17.829 -12.778 18.79 1 89.33 129 GLU A C 1
ATOM 1029 O O . GLU A 1 129 ? 19.045 -12.604 18.903 1 89.33 129 GLU A O 1
ATOM 1034 N N . GLY A 1 130 ? 16.892 -11.998 19.254 1 91.46 130 GLY A N 1
ATOM 1035 C CA . GLY A 1 130 ? 17.244 -10.927 20.173 1 91.46 130 GLY A CA 1
ATOM 1036 C C . GLY A 1 130 ? 17.704 -9.664 19.47 1 91.46 130 GLY A C 1
ATOM 1037 O O . GLY A 1 130 ? 18.032 -8.67 20.121 1 91.46 130 GLY A O 1
ATOM 1038 N N . ILE A 1 131 ? 17.857 -9.719 18.251 1 96.07 131 ILE A N 1
ATOM 1039 C CA . ILE A 1 131 ? 18.311 -8.557 17.495 1 96.07 131 ILE A CA 1
ATOM 1040 C C . ILE A 1 131 ? 17.204 -8.09 16.553 1 96.07 131 ILE A C 1
ATOM 1042 O O . ILE A 1 131 ? 16.753 -8.848 15.691 1 96.07 131 ILE A O 1
ATOM 1046 N N . SER A 1 132 ? 16.762 -6.823 16.686 1 97.1 132 SER A N 1
ATOM 1047 C CA . SER A 1 132 ? 15.743 -6.214 15.836 1 97.1 132 SER A CA 1
ATOM 1048 C C . SER A 1 132 ? 16.073 -4.756 15.536 1 97.1 132 SER A C 1
ATOM 1050 O O . SER A 1 132 ? 16.876 -4.138 16.239 1 97.1 132 SER A O 1
ATOM 1052 N N . GLU A 1 133 ? 15.518 -4.282 14.477 1 96.95 133 GLU A N 1
ATOM 1053 C CA . GLU A 1 133 ? 15.818 -2.918 14.051 1 96.95 133 GLU A CA 1
ATOM 1054 C C . GLU A 1 133 ? 14.566 -2.214 13.533 1 96.95 133 GLU A C 1
ATOM 1056 O O . GLU A 1 133 ? 13.748 -2.822 12.84 1 96.95 133 GLU A O 1
ATOM 1061 N N . ALA A 1 134 ? 14.45 -0.923 13.921 1 97.73 134 ALA A N 1
ATOM 1062 C CA . ALA A 1 134 ? 13.455 -0.086 13.253 1 97.73 134 ALA A CA 1
ATOM 1063 C C . ALA A 1 134 ? 13.855 0.193 11.807 1 97.73 134 ALA A C 1
ATOM 1065 O O . ALA A 1 134 ? 15.033 0.406 11.512 1 97.73 134 ALA A O 1
ATOM 1066 N N . VAL A 1 135 ? 12.92 0.281 10.914 1 97.45 135 VAL A N 1
ATOM 1067 C CA . VAL A 1 135 ? 13.229 0.377 9.491 1 97.45 135 VAL A CA 1
ATOM 1068 C C . VAL A 1 135 ? 12.928 1.788 8.991 1 97.45 135 VAL A C 1
ATOM 1070 O O . VAL A 1 135 ? 13.762 2.688 9.115 1 97.45 135 VAL A O 1
ATOM 1073 N N . PHE A 1 136 ?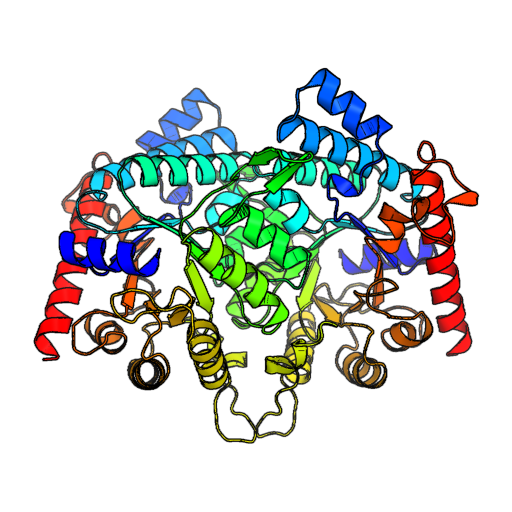 11.664 2.076 8.711 1 98.4 136 PHE A N 1
ATOM 1074 C CA . PHE A 1 136 ? 11.328 3.432 8.294 1 98.4 136 PHE A CA 1
ATOM 1075 C C . PHE A 1 136 ? 10.967 4.295 9.497 1 98.4 136 PHE A C 1
ATOM 1077 O O . PHE A 1 136 ? 11.097 5.52 9.45 1 98.4 136 PHE A O 1
ATOM 1084 N N . ASP A 1 137 ? 10.451 3.705 10.519 1 98.22 137 ASP A N 1
ATOM 1085 C CA . ASP A 1 137 ? 10.272 4.274 11.851 1 98.22 137 ASP A CA 1
ATOM 1086 C C . ASP A 1 137 ? 9.489 5.584 11.788 1 98.22 137 ASP A C 1
ATOM 1088 O O . ASP A 1 137 ? 9.922 6.599 12.337 1 98.22 137 ASP A O 1
ATOM 1092 N N . VAL A 1 138 ? 8.424 5.639 11.077 1 98.82 138 VAL A N 1
ATOM 1093 C CA . VAL A 1 138 ? 7.552 6.809 11.062 1 98.82 138 VAL A CA 1
ATOM 1094 C C . VAL A 1 138 ? 6.672 6.815 12.31 1 98.82 138 VAL A C 1
ATOM 1096 O O . VAL A 1 138 ? 6.678 5.856 13.086 1 98.82 138 VAL A O 1
ATOM 1099 N N . ASP A 1 139 ? 5.926 7.915 12.552 1 98.89 139 ASP A N 1
ATOM 1100 C CA . ASP A 1 139 ? 5.147 8.062 13.778 1 98.89 139 ASP A CA 1
ATOM 1101 C C . ASP A 1 139 ? 3.716 7.566 13.583 1 98.89 139 ASP A C 1
ATOM 1103 O O . ASP A 1 139 ? 3.064 7.144 14.541 1 98.89 139 ASP A O 1
ATOM 1107 N N . ALA A 1 140 ? 3.235 7.623 12.365 1 98.92 140 ALA A N 1
ATOM 1108 C CA . ALA A 1 140 ? 1.898 7.142 12.023 1 98.92 140 ALA A CA 1
ATOM 1109 C C . ALA A 1 140 ? 1.829 6.705 10.562 1 98.92 140 ALA A C 1
ATOM 1111 O O . ALA A 1 140 ? 2.682 7.081 9.755 1 98.92 140 ALA A O 1
ATOM 1112 N N . LEU A 1 141 ? 0.83 5.887 10.281 1 98.9 141 LEU A N 1
ATOM 1113 C CA . LEU A 1 141 ? 0.654 5.313 8.952 1 98.9 141 LEU A CA 1
ATOM 1114 C C . LEU A 1 141 ? -0.82 5.287 8.562 1 98.9 141 LEU A C 1
ATOM 1116 O O . LEU A 1 141 ? -1.68 4.968 9.387 1 98.9 141 LEU A O 1
ATOM 1120 N N . THR A 1 142 ? -1.14 5.661 7.349 1 98.88 142 THR A N 1
ATOM 1121 C CA . THR A 1 142 ? -2.509 5.468 6.887 1 98.88 142 THR A CA 1
ATOM 1122 C C . THR A 1 142 ? -2.732 4.025 6.442 1 98.88 142 THR A C 1
ATOM 1124 O O . THR A 1 142 ? -1.846 3.411 5.843 1 98.88 142 THR A O 1
ATOM 1127 N N . VAL A 1 143 ? -3.912 3.489 6.703 1 98.74 143 VAL A N 1
ATOM 1128 C CA . VAL A 1 143 ? -4.209 2.093 6.399 1 98.74 143 VAL A CA 1
ATOM 1129 C C . VAL A 1 143 ? -5.618 1.978 5.822 1 98.74 143 VAL A C 1
ATOM 1131 O O . VAL A 1 143 ? -6.441 2.881 5.992 1 98.74 143 VAL A O 1
ATOM 1134 N N . ASN A 1 144 ? -5.859 0.921 5.102 1 98.5 144 ASN A N 1
ATOM 1135 C CA . ASN A 1 144 ? -7.131 0.655 4.438 1 98.5 144 ASN A CA 1
ATOM 1136 C C . ASN A 1 144 ? -7.932 -0.418 5.171 1 98.5 144 ASN A C 1
ATOM 1138 O O . ASN A 1 144 ? -7.419 -1.505 5.441 1 98.5 144 ASN A O 1
ATOM 1142 N N . PRO A 1 145 ? -9.173 -0.219 5.446 1 98.04 145 PRO A N 1
ATOM 1143 C CA . PRO A 1 145 ? -9.963 -1.106 6.302 1 98.04 145 PRO A CA 1
ATOM 1144 C C . PRO A 1 145 ? -10.637 -2.232 5.522 1 98.04 145 PRO A C 1
ATOM 1146 O O . PRO A 1 145 ? -11.27 -3.108 6.117 1 98.04 145 PRO A O 1
ATOM 1149 N N . TYR A 1 146 ? -10.576 -2.307 4.241 1 97.92 146 TYR A N 1
ATOM 1150 C CA . TYR A 1 146 ? -11.4 -3.142 3.374 1 97.92 146 TYR A CA 1
ATOM 1151 C C . TYR A 1 146 ? -11.336 -4.603 3.802 1 97.92 146 TYR A C 1
ATOM 1153 O O . TYR A 1 146 ? -12.298 -5.353 3.618 1 97.92 146 TYR A O 1
ATOM 1161 N N . LEU A 1 147 ? -10.275 -5.018 4.461 1 97.38 147 LEU A N 1
ATOM 1162 C CA . LEU A 1 147 ? -10.066 -6.429 4.767 1 97.38 147 LEU A CA 1
ATOM 1163 C C . LEU A 1 147 ? -10.554 -6.758 6.174 1 97.38 147 LEU A C 1
ATOM 1165 O O . LEU A 1 147 ? -10.453 -7.904 6.619 1 97.38 147 LEU A O 1
ATOM 1169 N N . GLY A 1 148 ? -11.003 -5.76 6.946 1 97.31 148 GLY A N 1
ATOM 1170 C CA . GLY A 1 148 ? -11.508 -6.005 8.287 1 97.31 148 GLY A CA 1
ATOM 1171 C C . GLY A 1 148 ? -10.436 -5.9 9.356 1 97.31 148 GLY A C 1
ATOM 1172 O O . GLY A 1 148 ? -9.303 -5.509 9.07 1 97.31 148 GLY A O 1
ATOM 1173 N N . VAL A 1 149 ? -10.763 -6.311 10.552 1 97.63 149 VAL A N 1
ATOM 1174 C CA . VAL A 1 149 ? -9.926 -6.085 11.726 1 97.63 149 VAL A CA 1
ATOM 1175 C C . VAL A 1 149 ? -8.635 -6.891 11.602 1 97.63 149 VAL A C 1
ATOM 1177 O O . VAL A 1 149 ? -7.596 -6.495 12.136 1 97.63 149 VAL A O 1
ATOM 1180 N N . ASP A 1 150 ? -8.657 -7.979 10.875 1 96.46 150 ASP A N 1
ATOM 1181 C CA . ASP A 1 150 ? -7.441 -8.748 10.633 1 96.46 150 ASP A CA 1
ATOM 1182 C C . ASP A 1 150 ? -6.379 -7.896 9.941 1 96.46 150 ASP A C 1
ATOM 1184 O O . ASP A 1 150 ? -5.182 -8.154 10.079 1 96.46 150 ASP A O 1
ATOM 1188 N N . GLY A 1 151 ? -6.879 -6.907 9.201 1 97.04 151 GLY A N 1
ATOM 1189 C CA . GLY A 1 151 ? -5.971 -6.033 8.475 1 97.04 151 GLY A CA 1
ATOM 1190 C C . GLY A 1 151 ? -5.625 -4.768 9.236 1 97.04 151 GLY A C 1
ATOM 1191 O O . GLY A 1 151 ? -4.869 -3.928 8.744 1 97.04 151 GLY A O 1
ATOM 1192 N N . ILE A 1 152 ? -6.139 -4.621 10.49 1 98.28 152 ILE A N 1
ATOM 1193 C CA . ILE A 1 152 ? -5.95 -3.397 11.259 1 98.28 152 ILE A CA 1
ATOM 1194 C C . ILE A 1 152 ? -5.264 -3.72 12.585 1 98.28 152 ILE A C 1
ATOM 1196 O O . ILE A 1 152 ? -4.379 -2.985 13.029 1 98.28 152 ILE A O 1
ATOM 1200 N N . LYS A 1 153 ? -5.593 -4.766 13.176 1 98.02 153 LYS A N 1
ATOM 1201 C CA . LYS A 1 153 ? -5.171 -5.143 14.522 1 98.02 153 LYS A CA 1
ATOM 1202 C C . LYS A 1 153 ? -3.65 -5.197 14.628 1 98.02 153 LYS A C 1
ATOM 1204 O O . LYS A 1 153 ? -3.074 -4.738 15.616 1 98.02 153 LYS A O 1
ATOM 1209 N N . PRO A 1 154 ? -2.976 -5.81 13.617 1 98.21 154 PRO A N 1
ATOM 1210 C CA . PRO A 1 154 ? -1.516 -5.843 13.734 1 98.21 154 PRO A CA 1
ATOM 1211 C C . PRO A 1 154 ? -0.902 -4.449 13.849 1 98.21 154 PRO A C 1
ATOM 1213 O O . PRO A 1 154 ? 0.094 -4.266 14.553 1 98.21 154 PRO A O 1
ATOM 1216 N N . PHE A 1 155 ? -1.469 -3.452 13.201 1 98.64 155 PHE A N 1
ATOM 1217 C CA . PHE A 1 155 ? -0.98 -2.082 13.302 1 98.64 155 PHE A CA 1
ATOM 1218 C C . PHE A 1 155 ? -1.265 -1.506 14.684 1 98.64 155 PHE A C 1
ATOM 1220 O O . PHE A 1 155 ? -0.407 -0.85 15.278 1 98.64 155 PHE A O 1
ATOM 1227 N N . ILE A 1 156 ? -2.492 -1.752 15.166 1 98.35 156 ILE A N 1
ATOM 1228 C CA . ILE A 1 156 ? -2.873 -1.239 16.478 1 98.35 156 ILE A CA 1
ATOM 1229 C C . ILE A 1 156 ? -1.928 -1.794 17.542 1 98.35 156 ILE A C 1
ATOM 1231 O O . ILE A 1 156 ? -1.504 -1.067 18.444 1 98.35 156 ILE A O 1
ATOM 1235 N N . ASP A 1 157 ? -1.619 -3.082 17.423 1 98.12 157 ASP A N 1
ATOM 1236 C CA . ASP A 1 157 ? -0.715 -3.709 18.382 1 98.12 157 ASP A CA 1
ATOM 1237 C C . ASP A 1 157 ? 0.626 -2.98 18.431 1 98.12 157 ASP A C 1
ATOM 1239 O O . ASP A 1 157 ? 1.153 -2.712 19.513 1 98.12 157 ASP A O 1
ATOM 1243 N N . ASP A 1 158 ? 1.147 -2.639 17.304 1 97.82 158 ASP A N 1
ATOM 1244 C CA . ASP A 1 158 ? 2.43 -1.943 17.258 1 97.82 158 ASP A CA 1
ATOM 1245 C C . ASP A 1 158 ? 2.28 -0.486 17.69 1 97.82 158 ASP A C 1
ATOM 1247 O O . ASP A 1 158 ? 3.203 0.094 18.265 1 97.82 158 ASP A O 1
ATOM 1251 N N . CYS A 1 159 ? 1.118 0.123 17.385 1 98.18 159 CYS A N 1
ATOM 1252 C CA . CYS A 1 159 ? 0.874 1.474 17.877 1 98.18 159 CYS A CA 1
ATOM 1253 C C . CYS A 1 159 ? 1.018 1.537 19.393 1 98.18 159 CYS A C 1
ATOM 1255 O O . CYS A 1 159 ? 1.659 2.446 19.923 1 98.18 159 CYS A O 1
ATOM 1257 N N . VAL A 1 160 ? 0.405 0.575 20.043 1 97.78 160 VAL A N 1
ATOM 1258 C CA . VAL A 1 160 ? 0.438 0.53 21.501 1 97.78 160 VAL A CA 1
ATOM 1259 C C . VAL A 1 160 ? 1.855 0.219 21.977 1 97.78 160 VAL A C 1
ATOM 1261 O O . VAL A 1 160 ? 2.37 0.876 22.884 1 97.78 160 VAL A O 1
ATOM 1264 N N . LYS A 1 161 ? 2.491 -0.714 21.373 1 97.77 161 LYS A N 1
ATOM 1265 C CA . LYS A 1 161 ? 3.797 -1.206 21.802 1 97.77 161 LYS A CA 1
ATOM 1266 C C . LYS A 1 161 ? 4.876 -0.145 21.606 1 97.77 161 LYS A C 1
ATOM 1268 O O . LYS A 1 161 ? 5.806 -0.044 22.408 1 97.77 161 LYS A O 1
ATOM 1273 N N . TYR A 1 162 ? 4.766 0.685 20.547 1 98.09 162 TYR A N 1
ATOM 1274 C CA . TYR A 1 162 ? 5.878 1.556 20.184 1 98.09 162 TYR A CA 1
ATOM 1275 C C . TYR A 1 162 ? 5.453 3.02 20.207 1 98.09 162 TYR A C 1
ATOM 1277 O O . TYR A 1 162 ? 6.184 3.892 19.732 1 98.09 162 TYR A O 1
ATOM 1285 N N . ASN A 1 163 ? 4.265 3.327 20.709 1 97.89 163 ASN A N 1
ATOM 1286 C CA . ASN A 1 163 ? 3.751 4.688 20.817 1 97.89 163 ASN A CA 1
ATOM 1287 C C . ASN A 1 163 ? 3.612 5.345 19.446 1 97.89 163 ASN A C 1
ATOM 1289 O O . ASN A 1 163 ? 4.165 6.42 19.21 1 97.89 163 ASN A O 1
ATOM 1293 N N . LYS A 1 164 ? 2.951 4.649 18.597 1 98.66 164 LYS A N 1
ATOM 1294 C CA . LYS A 1 164 ? 2.692 5.09 17.23 1 98.66 164 LYS A CA 1
ATOM 1295 C C . LYS A 1 164 ? 1.196 5.253 16.978 1 98.66 164 LYS A C 1
ATOM 1297 O O . LYS A 1 164 ? 0.384 5.054 17.884 1 98.66 164 LYS A O 1
ATOM 1302 N N . GLY A 1 165 ? 0.801 5.696 15.756 1 98.79 165 GLY A N 1
ATOM 1303 C CA . GLY A 1 165 ? -0.602 5.846 15.4 1 98.79 165 GLY A CA 1
ATOM 1304 C C . GLY A 1 165 ? -0.913 5.377 13.992 1 98.79 165 GLY A C 1
ATOM 1305 O O . GLY A 1 165 ? -0.003 5.113 13.204 1 98.79 165 GLY A O 1
ATOM 1306 N N . ILE A 1 166 ? -2.198 5.188 13.736 1 98.9 166 ILE A N 1
ATOM 1307 C CA . ILE A 1 166 ? -2.658 4.918 12.378 1 98.9 166 ILE A CA 1
ATOM 1308 C C . ILE A 1 166 ? -3.871 5.79 12.061 1 98.9 166 ILE A C 1
ATOM 1310 O O . ILE A 1 166 ? -4.572 6.243 12.969 1 98.9 166 ILE A O 1
ATOM 1314 N N . PHE A 1 167 ? -4.063 6.093 10.857 1 98.89 167 PHE A N 1
ATOM 1315 C CA . PHE A 1 167 ? -5.26 6.73 10.321 1 98.89 167 PHE A CA 1
ATOM 1316 C C . PHE A 1 167 ? -5.945 5.828 9.302 1 98.89 167 PHE A C 1
ATOM 1318 O O . PHE A 1 167 ? -5.374 5.522 8.253 1 98.89 167 PHE A O 1
ATOM 1325 N N . VAL A 1 168 ? -7.155 5.429 9.584 1 98.82 168 VAL A N 1
ATOM 1326 C CA . VAL A 1 168 ? -7.906 4.478 8.771 1 98.82 168 VAL A CA 1
ATOM 1327 C C . VAL A 1 168 ? -8.768 5.23 7.759 1 98.82 168 VAL A C 1
ATOM 1329 O O . VAL A 1 168 ? -9.44 6.203 8.109 1 98.82 168 VAL A O 1
ATOM 1332 N N . LEU A 1 169 ? -8.75 4.833 6.531 1 98.53 169 LEU A N 1
ATOM 1333 C CA . LEU A 1 169 ? -9.611 5.443 5.524 1 98.53 169 LEU A CA 1
ATOM 1334 C C . LEU A 1 169 ? -11.082 5.212 5.854 1 98.53 169 LEU A C 1
ATOM 1336 O O . LEU A 1 169 ? -11.515 4.068 6.011 1 98.53 169 LEU A O 1
ATOM 1340 N N . VAL A 1 170 ? -11.841 6.273 5.929 1 97.85 170 VAL A N 1
ATOM 1341 C CA . VAL A 1 170 ? -13.255 6.143 6.264 1 97.85 170 VAL A CA 1
ATOM 1342 C C . VAL A 1 170 ? -14.109 6.712 5.133 1 97.85 170 VAL A C 1
ATOM 1344 O O . VAL A 1 170 ? -14.811 5.97 4.443 1 97.85 170 VAL A O 1
ATOM 1347 N N . LYS A 1 171 ? -13.947 7.961 4.915 1 96.1 171 LYS A N 1
ATOM 1348 C CA . LYS A 1 171 ? -14.65 8.674 3.853 1 96.1 171 LYS A CA 1
ATOM 1349 C C . LYS A 1 171 ? -13.722 9.65 3.137 1 96.1 171 LYS A C 1
ATOM 1351 O O . LYS A 1 171 ? -13.455 10.743 3.639 1 96.1 171 LYS A O 1
ATOM 1356 N N . THR A 1 172 ? -13.385 9.308 1.962 1 92.49 172 THR A N 1
ATOM 1357 C CA . THR A 1 172 ? -12.388 10.098 1.246 1 92.49 172 THR A CA 1
ATOM 1358 C C . THR A 1 172 ? -13.06 11.144 0.362 1 92.49 172 THR A C 1
ATOM 1360 O O . THR A 1 172 ? -14.272 11.092 0.14 1 92.49 172 THR A O 1
ATOM 1363 N N . SER A 1 173 ? -12.3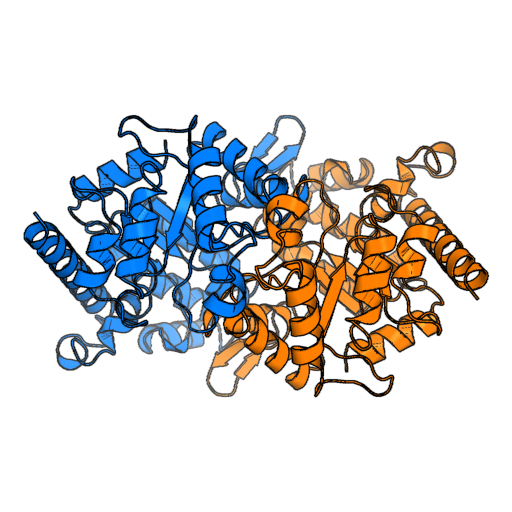55 12.072 -0.142 1 88.44 173 SER A N 1
ATOM 1364 C CA . SER A 1 173 ? -12.901 13.291 -0.73 1 88.44 173 SER A CA 1
ATOM 1365 C C . SER A 1 173 ? -13.119 13.132 -2.231 1 88.44 173 SER A C 1
ATOM 1367 O O . SER A 1 173 ? -13.773 13.965 -2.86 1 88.44 173 SER A O 1
ATOM 1369 N N . ASN A 1 174 ? -12.586 12.053 -2.796 1 90.48 174 ASN A N 1
ATOM 1370 C CA . ASN A 1 174 ? -12.622 11.905 -4.248 1 90.48 174 ASN A CA 1
ATOM 1371 C C . ASN A 1 174 ? -14.034 11.609 -4.746 1 90.48 174 ASN A C 1
ATOM 1373 O O . ASN A 1 174 ? -14.838 11.014 -4.027 1 90.48 174 ASN A O 1
ATOM 1377 N N . LYS A 1 175 ? -14.354 11.938 -5.975 1 90.12 175 LYS A N 1
ATOM 1378 C CA . LYS A 1 175 ? -15.684 11.894 -6.576 1 90.12 175 LYS A CA 1
ATOM 1379 C C . LYS A 1 175 ? -16.264 10.484 -6.522 1 90.12 175 LYS A C 1
ATOM 1381 O O . LYS A 1 175 ? -17.452 10.306 -6.242 1 90.12 175 LYS A O 1
ATOM 1386 N N . SER A 1 176 ? -15.464 9.504 -6.768 1 94.25 176 SER A N 1
ATOM 1387 C CA . SER A 1 176 ? -15.978 8.145 -6.899 1 94.25 176 SER A CA 1
ATOM 1388 C C . SER A 1 176 ? -16.02 7.437 -5.549 1 94.25 176 SER A C 1
ATOM 1390 O O . SER A 1 176 ? -16.33 6.246 -5.475 1 94.25 176 SER A O 1
ATOM 1392 N N . SER A 1 177 ? -15.702 8.134 -4.472 1 91.93 177 SER A N 1
ATOM 1393 C CA . SER A 1 177 ? -15.715 7.52 -3.149 1 91.93 177 SER A CA 1
ATOM 1394 C C . SER A 1 177 ? -17.084 6.931 -2.825 1 91.93 177 SER A C 1
ATOM 1396 O O . SER A 1 177 ? -17.186 5.963 -2.069 1 91.93 177 SER A O 1
ATOM 1398 N N . GLY A 1 178 ? -18.113 7.495 -3.456 1 93.31 178 GLY A N 1
ATOM 1399 C CA . GLY A 1 178 ? -19.472 7.068 -3.167 1 93.31 178 GLY A CA 1
ATOM 1400 C C . GLY A 1 178 ? -19.806 5.706 -3.744 1 93.31 178 GLY A C 1
ATOM 1401 O O . GLY A 1 178 ? -20.798 5.086 -3.354 1 93.31 178 GLY A O 1
ATOM 1402 N N . GLU A 1 179 ? -18.959 5.221 -4.647 1 95.94 179 GLU A N 1
ATOM 1403 C CA . GLU A 1 179 ? -19.221 3.938 -5.291 1 95.94 179 GLU A CA 1
ATOM 1404 C C . GLU A 1 179 ? -19.239 2.802 -4.272 1 95.94 179 GLU A C 1
ATOM 1406 O O . GLU A 1 179 ? -19.971 1.824 -4.437 1 95.94 179 GLU A O 1
ATOM 1411 N N . ILE A 1 180 ? -18.431 2.951 -3.184 1 97.26 180 ILE A N 1
ATOM 1412 C CA . ILE A 1 180 ? -18.415 1.919 -2.154 1 97.26 180 ILE A CA 1
ATOM 1413 C C . ILE A 1 180 ? -18.759 2.536 -0.8 1 97.26 180 ILE A C 1
ATOM 1415 O O . ILE A 1 180 ? -19.667 2.067 -0.11 1 97.26 180 ILE A O 1
ATOM 1419 N N . GLN A 1 181 ? -18.213 3.634 -0.464 1 97.06 181 GLN A N 1
ATOM 1420 C CA . GLN A 1 181 ? -18.245 4.195 0.882 1 97.06 181 GLN A CA 1
ATOM 1421 C C . GLN A 1 181 ? -19.64 4.708 1.231 1 97.06 181 GLN A C 1
ATOM 1423 O O . GLN A 1 181 ? -20.031 4.714 2.4 1 97.06 181 GLN A O 1
ATOM 1428 N N . ASP A 1 182 ? -20.436 5.087 0.215 1 95.82 182 ASP A N 1
ATOM 1429 C CA . ASP A 1 182 ? -21.741 5.685 0.479 1 95.82 182 ASP A CA 1
ATOM 1430 C C . ASP A 1 182 ? -22.85 4.639 0.397 1 95.82 182 ASP A C 1
ATOM 1432 O O . ASP A 1 182 ? -24.021 4.948 0.629 1 95.82 182 ASP A O 1
ATOM 1436 N N . ILE A 1 183 ? -22.51 3.427 0.002 1 97.25 183 ILE A N 1
ATOM 1437 C CA . ILE A 1 183 ? -23.53 2.394 -0.142 1 97.25 183 ILE A CA 1
ATOM 1438 C C . ILE A 1 183 ? -24.3 2.244 1.168 1 97.25 183 ILE A C 1
ATOM 1440 O O . ILE A 1 183 ? -23.7 2.158 2.242 1 97.25 183 ILE A O 1
ATOM 1444 N N . LEU A 1 184 ? -25.584 2.243 1.037 1 97.27 184 LEU A N 1
ATOM 1445 C CA . LEU A 1 184 ? -26.44 2.055 2.203 1 97.27 184 LEU A CA 1
ATOM 1446 C C . LEU A 1 184 ? -26.669 0.572 2.475 1 97.27 184 LEU A C 1
ATOM 1448 O O . LEU A 1 184 ? -26.939 -0.199 1.551 1 97.27 184 LEU A O 1
ATOM 1452 N N . THR A 1 185 ? -26.505 0.203 3.683 1 97.25 185 THR A N 1
ATOM 1453 C CA . THR A 1 185 ? -26.718 -1.18 4.095 1 97.25 185 THR A CA 1
ATOM 1454 C C . THR A 1 185 ? -28.201 -1.453 4.329 1 97.25 185 THR A C 1
ATOM 1456 O O . THR A 1 185 ? -29.02 -0.532 4.289 1 97.25 185 THR A O 1
ATOM 1459 N N . GLN A 1 186 ? -28.501 -2.703 4.59 1 95.75 186 GLN A N 1
ATOM 1460 C CA . GLN A 1 186 ? -29.871 -3.092 4.905 1 95.75 186 GLN A CA 1
ATOM 1461 C C . GLN A 1 186 ? -30.361 -2.401 6.174 1 95.75 186 GLN A C 1
ATOM 1463 O O . GLN A 1 186 ? -31.564 -2.197 6.351 1 95.75 186 GLN A O 1
ATOM 1468 N N . GLU A 1 187 ? -29.452 -1.951 6.99 1 93.15 187 GLU A N 1
ATOM 1469 C CA . GLU A 1 187 ? -29.791 -1.285 8.244 1 93.15 187 GLU A CA 1
ATOM 1470 C C . GLU A 1 187 ? -29.87 0.228 8.062 1 93.15 187 GLU A C 1
ATOM 1472 O O . GLU A 1 187 ? -30.063 0.966 9.03 1 93.15 187 GLU A O 1
ATOM 1477 N N . GLY A 1 188 ? -29.612 0.692 6.907 1 94.6 188 GLY A N 1
ATOM 1478 C CA . GLY A 1 188 ? -29.761 2.105 6.596 1 94.6 188 GLY A CA 1
ATOM 1479 C C . GLY A 1 188 ? -28.508 2.913 6.876 1 94.6 188 GLY A C 1
ATOM 1480 O O . GLY A 1 188 ? -28.517 4.141 6.768 1 94.6 188 GLY A O 1
ATOM 1481 N N . ARG A 1 189 ? -27.538 2.285 7.244 1 95.32 189 ARG A N 1
ATOM 1482 C CA . ARG A 1 189 ? -26.261 2.945 7.495 1 95.32 189 ARG A CA 1
ATOM 1483 C C . ARG A 1 189 ? -25.339 2.832 6.286 1 95.32 189 ARG A C 1
ATOM 1485 O O . ARG A 1 189 ? -25.331 1.809 5.598 1 95.32 189 ARG A O 1
ATOM 1492 N N . SER A 1 190 ? -24.603 3.862 6.077 1 96.58 190 SER A N 1
ATOM 1493 C CA . SER A 1 190 ? -23.633 3.803 4.989 1 96.58 190 SER A CA 1
ATOM 1494 C C . SER A 1 190 ? -22.405 2.991 5.386 1 96.58 190 SER A C 1
ATOM 1496 O O . SER A 1 190 ? -22.15 2.781 6.574 1 96.58 190 SER A O 1
ATOM 1498 N N . ILE A 1 191 ? -21.668 2.584 4.425 1 97.83 191 ILE A N 1
ATOM 1499 C CA . ILE A 1 191 ? -20.443 1.834 4.679 1 97.83 191 ILE A CA 1
ATOM 1500 C C . ILE A 1 191 ? -19.461 2.7 5.465 1 97.83 191 ILE A C 1
ATOM 1502 O O . ILE A 1 191 ? -18.805 2.221 6.392 1 97.83 191 ILE A O 1
ATOM 1506 N N . TYR A 1 192 ? -19.338 3.993 5.078 1 97.26 192 TYR A N 1
ATOM 1507 C CA . TYR A 1 192 ? -18.395 4.848 5.791 1 97.26 192 TYR A CA 1
ATOM 1508 C C . TYR A 1 192 ? -18.804 5.012 7.249 1 97.26 192 TYR A C 1
ATOM 1510 O O . TYR A 1 192 ? -17.95 5.155 8.128 1 97.26 192 TYR A O 1
ATOM 1518 N N . GLU A 1 193 ? -20.069 5.04 7.569 1 97.56 193 GLU A N 1
ATOM 1519 C CA . GLU A 1 193 ? -20.512 5.114 8.958 1 97.56 193 GLU A CA 1
ATOM 1520 C C . GLU A 1 193 ? -20.119 3.858 9.731 1 97.56 193 GLU A C 1
ATOM 1522 O O . GLU A 1 193 ? -19.684 3.942 10.881 1 97.56 193 GLU A O 1
ATOM 1527 N N . ILE A 1 194 ? -20.253 2.731 9.114 1 98.16 194 ILE A N 1
ATOM 1528 C CA . ILE A 1 194 ? -19.892 1.459 9.732 1 98.16 194 ILE A CA 1
ATOM 1529 C C . ILE A 1 194 ? -18.391 1.428 10.009 1 98.16 194 ILE A C 1
ATOM 1531 O O . ILE A 1 194 ? -17.963 1.049 11.102 1 98.16 194 ILE A O 1
ATOM 1535 N N . VAL A 1 195 ? -17.649 1.846 9.046 1 98.43 195 VAL A N 1
ATOM 1536 C CA . VAL A 1 195 ? -16.199 1.868 9.207 1 98.43 195 VAL A CA 1
ATOM 1537 C C . VAL A 1 195 ? -15.818 2.844 10.317 1 98.43 195 VAL A C 1
ATOM 1539 O O . VAL A 1 195 ? -14.926 2.562 11.121 1 98.43 195 VAL A O 1
ATOM 1542 N N . ALA A 1 196 ? -16.486 3.995 10.354 1 98.51 196 ALA A N 1
ATOM 1543 C CA . ALA A 1 196 ? -16.231 4.964 11.416 1 98.51 196 ALA A CA 1
ATOM 1544 C C . ALA A 1 196 ? -16.485 4.351 12.79 1 98.51 196 ALA A C 1
ATOM 1546 O O . ALA A 1 196 ? -15.722 4.583 13.731 1 98.51 196 ALA A O 1
ATOM 1547 N N . GLU A 1 197 ? -17.516 3.585 12.908 1 98.48 197 GLU A N 1
ATOM 1548 C CA . GLU A 1 197 ? -17.824 2.914 14.167 1 98.48 197 GLU A CA 1
ATOM 1549 C C . GLU A 1 197 ? -16.741 1.904 14.534 1 98.48 197 GLU A C 1
ATOM 1551 O O . GLU A 1 197 ? -16.39 1.761 15.707 1 98.48 197 GLU A O 1
ATOM 1556 N N . TYR A 1 198 ? -16.27 1.179 13.533 1 98.61 198 TYR A N 1
ATOM 1557 C CA . TYR A 1 198 ? -15.166 0.258 13.778 1 98.61 198 TYR A CA 1
ATOM 1558 C C . TYR A 1 198 ? -13.938 1.003 14.289 1 98.61 198 TYR A C 1
ATOM 1560 O O . TYR A 1 198 ? -13.308 0.581 15.261 1 98.61 198 TYR A O 1
ATOM 1568 N N . VAL A 1 199 ? -13.629 2.117 13.656 1 98.61 199 VAL A N 1
ATOM 1569 C CA . VAL A 1 199 ? -12.467 2.913 14.038 1 98.61 199 VAL A CA 1
ATOM 1570 C C . VAL A 1 199 ? -12.581 3.323 15.504 1 98.61 199 VAL A C 1
ATOM 1572 O O . VAL A 1 199 ? -11.626 3.182 16.271 1 98.61 199 VAL A O 1
ATOM 1575 N N . GLU A 1 200 ? -13.731 3.821 15.855 1 98.37 200 GLU A N 1
ATOM 1576 C CA . GLU A 1 200 ? -13.974 4.23 17.235 1 98.37 200 GLU A CA 1
ATOM 1577 C C . GLU A 1 200 ? -13.833 3.05 18.193 1 98.37 200 GLU A C 1
ATOM 1579 O O . GLU A 1 200 ? -13.211 3.172 19.25 1 98.37 200 GLU A O 1
ATOM 1584 N N . SER A 1 201 ? -14.366 1.937 17.787 1 98.29 201 SER A N 1
ATOM 1585 C CA . SER A 1 201 ? -14.335 0.739 18.621 1 98.29 201 SER A CA 1
ATOM 1586 C C . SER A 1 201 ? -12.917 0.191 18.747 1 98.29 201 SER A C 1
ATOM 1588 O O . SER A 1 201 ? -12.51 -0.248 19.825 1 98.29 201 SER A O 1
ATOM 1590 N N . TRP A 1 202 ? -12.162 0.213 17.656 1 98 202 TRP A N 1
ATOM 1591 C CA . TRP A 1 202 ? -10.801 -0.313 17.644 1 98 202 TRP A CA 1
ATOM 1592 C C . TRP A 1 202 ? -9.889 0.517 18.541 1 98 202 TRP A C 1
ATOM 1594 O O . TRP A 1 202 ? -8.884 0.015 19.049 1 98 202 TRP A O 1
ATOM 1604 N N . GLY A 1 203 ? -10.244 1.826 18.722 1 97.42 203 GLY A N 1
ATOM 1605 C CA . GLY A 1 203 ? -9.416 2.732 19.502 1 97.42 203 GLY A CA 1
ATOM 1606 C C . GLY A 1 203 ? -9.881 2.879 20.938 1 97.42 203 GLY A C 1
ATOM 1607 O O . GLY A 1 203 ? -9.232 3.552 21.741 1 97.42 203 GLY A O 1
ATOM 1608 N N . GLU A 1 204 ? -11.006 2.345 21.382 1 95.72 204 GLU A N 1
ATOM 1609 C CA . GLU A 1 204 ? -11.682 2.593 22.652 1 95.72 204 GLU A CA 1
ATOM 1610 C C . GLU A 1 204 ? -10.75 2.337 23.833 1 95.72 204 GLU A C 1
ATOM 1612 O O . GLU A 1 204 ? -10.718 3.119 24.786 1 95.72 204 GLU A O 1
ATOM 1617 N N . ASN A 1 205 ? -9.891 1.294 23.844 1 93.87 205 ASN A N 1
ATOM 1618 C CA . ASN A 1 205 ? -9.024 0.983 24.975 1 93.87 205 ASN A CA 1
ATOM 1619 C C . ASN A 1 205 ? -7.577 1.384 24.7 1 93.87 205 ASN A C 1
ATOM 1621 O O . ASN A 1 205 ? -6.653 0.852 25.317 1 93.87 205 ASN A O 1
ATOM 1625 N N . LYS A 1 206 ? -7.419 2.357 23.81 1 96.63 206 LYS A N 1
ATOM 1626 C CA . LYS A 1 206 ? -6.091 2.813 23.408 1 96.63 206 LYS A CA 1
ATOM 1627 C C . LYS A 1 206 ? -6.011 4.337 23.404 1 96.63 206 LYS A C 1
ATOM 1629 O O . LYS A 1 206 ? -5.45 4.932 22.482 1 96.63 206 LYS A O 1
ATOM 1634 N N . LYS A 1 207 ? -6.621 5.021 24.381 1 96.68 207 LYS A N 1
ATOM 1635 C CA . LYS A 1 207 ? -6.692 6.477 24.471 1 96.68 207 LYS A CA 1
ATOM 1636 C C . LYS A 1 207 ? -5.551 7.032 25.319 1 96.68 207 LYS A C 1
ATOM 1638 O O . LYS A 1 207 ? -5.151 6.417 26.309 1 96.68 207 LYS A O 1
ATOM 1643 N N . GLY A 1 208 ? -5.05 8.235 24.862 1 96.2 208 GLY A N 1
ATOM 1644 C CA . GLY A 1 208 ? -4.03 8.935 25.627 1 96.2 208 GLY A CA 1
ATOM 1645 C C . GLY A 1 208 ? -4.605 9.863 26.68 1 96.2 208 GLY A C 1
ATOM 1646 O O . GLY A 1 208 ? -5.772 9.736 27.056 1 96.2 208 GLY A O 1
ATOM 1647 N N . LYS A 1 209 ? -3.735 10.713 27.195 1 96 209 LYS A N 1
ATOM 1648 C CA . LYS A 1 209 ? -4.085 11.527 28.356 1 96 209 LYS A CA 1
ATOM 1649 C C . LYS A 1 209 ? -5.11 12.596 27.989 1 96 209 LYS A C 1
ATOM 1651 O O . LYS A 1 209 ? -5.854 13.071 28.849 1 96 209 LYS A O 1
ATOM 1656 N N . TYR A 1 210 ? -5.214 12.922 26.685 1 96.81 210 TYR A N 1
ATOM 1657 C CA . TYR A 1 210 ? -6.145 13.972 26.286 1 96.81 210 TYR A CA 1
ATOM 1658 C C . TYR A 1 210 ? -7.458 13.378 25.792 1 96.81 210 TYR A C 1
ATOM 1660 O O . TYR A 1 210 ? -8.303 14.092 25.245 1 96.81 210 TYR A O 1
ATOM 1668 N N . GLY A 1 211 ? -7.575 12.056 25.824 1 96.49 211 GLY A N 1
ATOM 1669 C CA . GLY A 1 211 ? -8.847 11.41 25.537 1 96.49 211 GLY A CA 1
ATOM 1670 C C . GLY A 1 211 ? -8.968 10.943 24.099 1 96.49 211 GLY A C 1
ATOM 1671 O O . GLY A 1 211 ? -10.023 10.457 23.685 1 96.49 211 GLY A O 1
ATOM 1672 N N . TYR A 1 212 ? -7.927 11.066 23.346 1 97.78 212 TYR A N 1
ATOM 1673 C CA . TYR A 1 212 ? -7.942 10.628 21.955 1 97.78 212 TYR A CA 1
ATOM 1674 C C . TYR A 1 212 ? -7.144 9.341 21.78 1 97.78 212 TYR A C 1
ATOM 1676 O O . TYR A 1 212 ? -6.153 9.118 22.479 1 97.78 212 TYR A O 1
ATOM 1684 N N . SER A 1 213 ? -7.563 8.561 20.784 1 97.88 213 SER A N 1
ATOM 1685 C CA . SER A 1 213 ? -6.988 7.245 20.526 1 97.88 213 SER A CA 1
ATOM 1686 C C . SER A 1 213 ? -5.865 7.324 19.498 1 97.88 213 SER A C 1
ATOM 1688 O O . SER A 1 213 ? -5.775 8.294 18.743 1 97.88 213 SER A O 1
ATOM 1690 N N . CYS A 1 214 ? -4.989 6.288 19.498 1 98 214 CYS A N 1
ATOM 1691 C CA . CYS A 1 214 ? -3.946 6.17 18.485 1 98 214 CYS A CA 1
ATOM 1692 C C . CYS A 1 214 ? -4.525 5.696 17.158 1 98 214 CYS A C 1
ATOM 1694 O O . CYS A 1 214 ? -3.812 5.623 16.155 1 98 214 CYS A O 1
ATOM 1696 N N . VAL A 1 215 ? -5.795 5.36 17.171 1 98.76 215 VAL A N 1
ATOM 1697 C CA . VAL A 1 215 ? -6.503 4.969 15.957 1 98.76 215 VAL A CA 1
ATOM 1698 C C . VAL A 1 215 ? -7.352 6.135 15.456 1 98.76 215 VAL A C 1
ATOM 1700 O O . VAL A 1 215 ? -8.367 6.479 16.066 1 98.76 215 VAL A O 1
ATOM 1703 N N . GLY A 1 216 ? -6.877 6.764 14.411 1 98.71 216 GLY A N 1
ATOM 1704 C CA . GLY A 1 216 ? -7.591 7.877 13.806 1 98.71 216 GLY A CA 1
ATOM 1705 C C . GLY A 1 216 ? -8.274 7.51 12.502 1 98.71 216 GLY A C 1
ATOM 1706 O O . GLY A 1 216 ? -8.296 6.34 12.115 1 98.71 216 GLY A O 1
ATOM 1707 N N . ALA A 1 217 ? -8.844 8.518 11.885 1 98.61 217 ALA A N 1
ATOM 1708 C CA . ALA A 1 217 ? -9.626 8.309 10.669 1 98.61 217 ALA A CA 1
ATOM 1709 C C . ALA A 1 217 ? -9.244 9.32 9.592 1 98.61 217 ALA A C 1
ATOM 1711 O O . ALA A 1 217 ? -8.919 10.469 9.897 1 98.61 217 ALA A O 1
ATOM 1712 N N . VAL A 1 218 ? -9.269 8.914 8.388 1 98.04 218 VAL A N 1
ATOM 1713 C CA . VAL A 1 218 ? -9.177 9.829 7.255 1 98.04 218 VAL A CA 1
ATOM 1714 C C . VAL A 1 218 ? -10.578 10.179 6.759 1 98.04 218 VAL A C 1
ATOM 1716 O O . VAL A 1 218 ? -11.332 9.3 6.337 1 98.04 218 VAL A O 1
ATOM 1719 N N . VAL A 1 219 ? -10.931 11.414 6.816 1 95.97 219 VAL A N 1
ATOM 1720 C CA . VAL A 1 219 ? -12.229 11.917 6.38 1 95.97 219 VAL A CA 1
ATOM 1721 C C . VAL A 1 219 ? -12.039 13.171 5.529 1 95.97 219 VAL A C 1
ATOM 1723 O O . VAL A 1 219 ? -11.484 14.168 5.997 1 95.97 219 VAL A O 1
ATOM 1726 N N . GLY A 1 220 ? -12.551 13.094 4.318 1 91 220 GLY A N 1
ATOM 1727 C CA . GLY A 1 220 ? -12.419 14.226 3.415 1 91 220 GLY A CA 1
ATOM 1728 C C . GLY A 1 220 ? -13.304 15.398 3.794 1 91 220 GLY A C 1
ATOM 1729 O O . GLY A 1 220 ? -14.413 15.208 4.299 1 91 220 GLY A O 1
ATOM 1730 N N . ALA A 1 221 ? -12.913 16.594 3.48 1 74.81 221 ALA A N 1
ATOM 1731 C CA . ALA A 1 221 ? -13.514 17.866 3.875 1 74.81 221 ALA A CA 1
ATOM 1732 C C . ALA A 1 221 ? -14.686 18.225 2.966 1 74.81 221 ALA A C 1
ATOM 1734 O O . ALA A 1 221 ? -15.494 19.095 3.299 1 74.81 221 ALA A O 1
ATOM 1735 N N . THR A 1 222 ? -14.89 17.518 1.991 1 73.22 222 THR A N 1
ATOM 1736 C CA . THR A 1 222 ? -15.685 18.012 0.872 1 73.22 222 THR A CA 1
ATOM 1737 C C . THR A 1 222 ? -17.176 17.913 1.182 1 73.22 222 THR A C 1
ATOM 1739 O O . THR A 1 222 ? -18 18.518 0.494 1 73.22 222 THR A O 1
ATOM 1742 N N . TYR A 1 223 ? -17.477 17.35 2.25 1 75.1 223 TYR A N 1
ATOM 1743 C CA . TYR A 1 223 ? -18.892 17.199 2.569 1 75.1 223 TYR A CA 1
ATOM 1744 C C . TYR A 1 223 ? -19.18 17.646 3.997 1 75.1 223 TYR A C 1
ATOM 1746 O O . TYR A 1 223 ? -19.18 16.83 4.922 1 75.1 223 TYR A O 1
ATOM 1754 N N . PRO A 1 224 ? -19.521 18.875 4.139 1 76.61 224 PRO A N 1
ATOM 1755 C CA . PRO A 1 224 ? -19.63 19.404 5.501 1 76.61 224 PRO A CA 1
ATOM 1756 C C . PRO A 1 224 ? -20.641 18.639 6.352 1 76.61 224 PRO A C 1
ATOM 1758 O O . PRO A 1 224 ? -20.389 18.378 7.531 1 76.61 224 PRO A O 1
ATOM 1761 N N . ASN A 1 225 ? -21.74 18.321 5.795 1 84.5 225 ASN A N 1
ATOM 1762 C CA . ASN A 1 225 ? -22.743 17.589 6.562 1 84.5 225 ASN A CA 1
ATOM 1763 C C . ASN A 1 225 ? -22.243 16.202 6.958 1 84.5 225 ASN A C 1
ATOM 1765 O O . ASN A 1 225 ? -22.532 15.725 8.057 1 84.5 225 ASN A O 1
ATOM 1769 N N . LEU A 1 226 ? -21.506 15.647 6.124 1 88.57 226 LEU A N 1
ATOM 1770 C CA . LEU A 1 226 ? -20.947 14.332 6.417 1 88.57 226 LEU A CA 1
ATOM 1771 C C . LEU A 1 226 ? -19.898 14.421 7.52 1 88.57 226 LEU A C 1
ATOM 1773 O O . LEU A 1 226 ? -19.804 13.53 8.367 1 88.57 226 LEU A O 1
ATOM 1777 N N . ALA A 1 227 ? -19.176 15.501 7.458 1 89.4 227 ALA A N 1
ATOM 1778 C CA . ALA A 1 227 ? -18.154 15.702 8.482 1 89.4 227 ALA A CA 1
ATOM 1779 C C . ALA A 1 227 ? -18.781 15.803 9.87 1 89.4 227 ALA A C 1
ATOM 1781 O O . ALA A 1 227 ? -18.238 15.275 10.843 1 89.4 227 ALA A O 1
ATOM 1782 N N . LYS A 1 228 ? -19.898 16.441 9.921 1 90.94 228 LYS A N 1
ATOM 1783 C CA . LYS A 1 228 ? -20.602 16.584 11.192 1 90.94 228 LYS A CA 1
ATOM 1784 C C . LYS A 1 228 ? -21.063 15.229 11.721 1 90.94 228 LYS A C 1
ATOM 1786 O O . LYS A 1 228 ? -20.93 14.945 12.913 1 90.94 228 LYS A O 1
ATOM 1791 N N . ILE A 1 229 ? -21.59 14.454 10.862 1 93.53 229 ILE A N 1
ATOM 1792 C CA . ILE A 1 229 ? -22.072 13.126 11.225 1 93.53 229 ILE A CA 1
ATOM 1793 C C . ILE A 1 229 ? -20.904 12.267 11.705 1 93.53 229 ILE A C 1
ATOM 1795 O O . ILE A 1 229 ? -20.991 11.618 12.75 1 93.53 229 ILE A O 1
ATOM 1799 N N . LEU A 1 230 ? -19.869 12.304 11.012 1 96.1 230 LEU A N 1
ATOM 1800 C CA . LEU A 1 230 ? -18.724 11.455 11.322 1 96.1 230 LEU A CA 1
ATOM 1801 C C . LEU A 1 230 ? -18.037 11.915 12.603 1 96.1 230 LEU A C 1
ATOM 1803 O O . LEU A 1 230 ? -17.519 11.095 13.364 1 96.1 230 LEU A O 1
ATOM 1807 N N . ARG A 1 231 ? -18 13.224 12.819 1 95.9 231 ARG A N 1
ATOM 1808 C CA . ARG A 1 231 ? -17.412 13.724 14.057 1 95.9 231 ARG A CA 1
ATOM 1809 C C . ARG A 1 231 ? -18.178 13.214 15.273 1 95.9 231 ARG A C 1
ATOM 1811 O O . ARG A 1 231 ? -17.581 12.915 16.309 1 95.9 231 ARG A O 1
ATOM 1818 N N . LYS A 1 232 ? -19.49 13.116 15.132 1 95.9 232 LYS A N 1
ATOM 1819 C CA . LYS A 1 232 ? -20.318 12.6 16.218 1 95.9 232 LYS A CA 1
ATOM 1820 C C . LYS A 1 232 ? -20.007 11.132 16.496 1 95.9 232 LYS A C 1
ATOM 1822 O O . LYS A 1 232 ? -20.106 10.677 17.638 1 95.9 232 LYS A O 1
ATOM 1827 N N . ILE A 1 233 ? -19.678 10.387 15.485 1 97.38 233 ILE A N 1
ATOM 1828 C CA . ILE A 1 233 ? -19.342 8.975 15.631 1 97.38 233 ILE A CA 1
ATOM 1829 C C . ILE A 1 233 ? -17.919 8.836 16.166 1 97.38 233 ILE A C 1
ATOM 1831 O O . ILE A 1 233 ? -17.671 8.058 17.091 1 97.38 233 ILE A O 1
ATOM 1835 N N . LEU A 1 234 ? -17.023 9.621 15.565 1 97.89 234 LEU A N 1
ATOM 1836 C CA . LEU A 1 234 ? -15.596 9.562 15.863 1 97.89 234 LEU A CA 1
ATOM 1837 C C . LEU A 1 234 ? -15.241 10.503 17.009 1 97.89 234 LEU A C 1
ATOM 1839 O O . LEU A 1 234 ? -14.396 11.388 16.852 1 97.89 234 LEU A O 1
ATOM 1843 N N . LYS A 1 235 ? -15.748 10.285 18.15 1 96.6 235 LYS A N 1
ATOM 1844 C CA . LYS A 1 235 ? -15.654 11.193 19.289 1 96.6 235 LYS A CA 1
ATOM 1845 C C . LYS A 1 235 ? -14.227 11.255 19.827 1 96.6 235 LYS A C 1
ATOM 1847 O O . LYS A 1 235 ? -13.752 12.323 20.22 1 96.6 235 LYS A O 1
ATOM 1852 N N . ASN A 1 236 ? -13.585 10.09 19.824 1 97.4 236 ASN A N 1
ATOM 1853 C CA . ASN A 1 236 ? -12.266 10.005 20.441 1 97.4 236 ASN A CA 1
ATOM 1854 C C . ASN A 1 236 ? -11.181 9.721 19.406 1 97.4 236 ASN A C 1
ATOM 1856 O O . ASN A 1 236 ? -10.037 9.434 19.763 1 97.4 236 ASN A O 1
ATOM 1860 N N . SER A 1 237 ? -11.548 9.772 18.125 1 98.09 237 SER A N 1
ATOM 1861 C CA . SER A 1 237 ? -10.589 9.542 17.049 1 98.09 237 SER A CA 1
ATOM 1862 C C . SER A 1 237 ? -10.17 10.853 16.393 1 98.09 237 SER A C 1
ATOM 1864 O O . SER A 1 237 ? -11.007 11.721 16.137 1 98.09 237 SER A O 1
ATOM 1866 N N . TYR A 1 238 ? -8.911 11.017 16.268 1 98.39 238 TYR A N 1
ATOM 1867 C CA . TYR A 1 238 ? -8.456 12.165 15.492 1 98.39 238 TYR A CA 1
ATOM 1868 C C . TYR A 1 238 ? -8.758 11.975 14.01 1 98.39 238 TYR A C 1
ATOM 1870 O O . TYR A 1 238 ? -8.613 10.872 13.477 1 98.39 238 TYR A O 1
ATOM 1878 N N . ILE A 1 239 ? -9.128 13.04 13.374 1 97.85 239 ILE A N 1
ATOM 1879 C CA . ILE A 1 239 ? -9.48 12.987 11.96 1 97.85 239 ILE A CA 1
ATOM 1880 C C . ILE A 1 239 ? -8.381 13.646 11.129 1 97.85 239 ILE A C 1
ATOM 1882 O O . ILE A 1 239 ? -8.008 14.794 11.381 1 97.85 239 ILE A O 1
ATOM 1886 N N . LEU A 1 240 ? -7.725 12.913 10.264 1 98.11 240 LEU A N 1
ATOM 1887 C CA . LEU A 1 240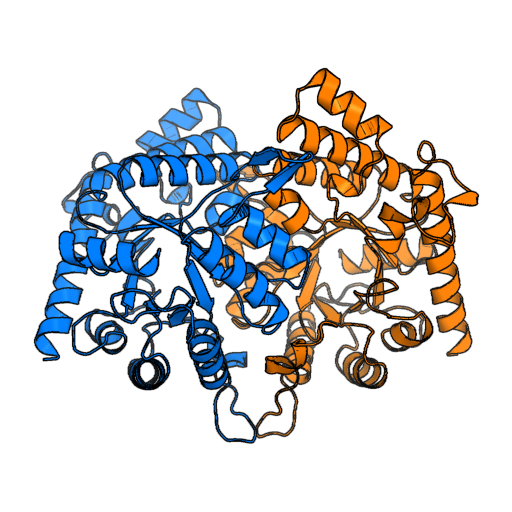 ? -6.851 13.445 9.223 1 98.11 240 LEU A CA 1
ATOM 1888 C C . LEU A 1 240 ? -7.66 13.89 8.009 1 98.11 240 LEU A C 1
ATOM 1890 O O . LEU A 1 240 ? -8.282 13.065 7.336 1 98.11 240 LEU A O 1
ATOM 1894 N N . VAL A 1 241 ? -7.665 15.157 7.713 1 96.27 241 VAL A N 1
ATOM 1895 C CA . VAL A 1 241 ? -8.542 15.743 6.706 1 96.27 241 VAL A CA 1
ATOM 1896 C C . VAL A 1 241 ? -7.735 16.095 5.458 1 96.27 241 VAL A C 1
ATOM 1898 O O . VAL A 1 241 ? -7.05 17.12 5.423 1 96.27 241 VAL A O 1
ATOM 1901 N N . PRO A 1 242 ? -7.894 15.33 4.448 1 93.04 242 PRO A N 1
ATOM 1902 C CA . PRO A 1 242 ? -7.217 15.681 3.198 1 93.04 242 PRO A CA 1
ATOM 1903 C C . PRO A 1 242 ? -8.032 16.644 2.336 1 93.04 242 PRO A C 1
ATOM 1905 O O . PRO A 1 242 ? -9.209 16.882 2.616 1 93.04 242 PRO A O 1
ATOM 1908 N N . GLY A 1 243 ? -7.393 17.215 1.34 1 80.16 243 GLY A N 1
ATOM 1909 C CA . GLY A 1 243 ? -8.121 17.888 0.275 1 80.16 243 GLY A CA 1
ATOM 1910 C C . GLY A 1 243 ? -8.291 19.376 0.517 1 80.16 243 GLY A C 1
ATOM 1911 O O . GLY A 1 243 ? -9.046 20.043 -0.193 1 80.16 243 GLY A O 1
ATOM 1912 N N . TYR A 1 244 ? -7.695 19.9 1.535 1 83.16 244 TYR A N 1
ATOM 1913 C CA . TYR A 1 244 ? -7.746 21.345 1.725 1 83.16 244 TYR A CA 1
ATOM 1914 C C . TYR A 1 244 ? -7.082 22.071 0.562 1 83.16 244 TYR A C 1
ATOM 1916 O O . TYR A 1 244 ? -5.964 21.732 0.167 1 83.16 244 TYR A O 1
ATOM 1924 N N . GLY A 1 245 ? -7.785 22.968 -0.03 1 74.15 245 GLY A N 1
ATOM 1925 C CA . GLY A 1 245 ? -7.235 23.764 -1.116 1 74.15 245 GLY A CA 1
ATOM 1926 C C . GLY A 1 245 ? -7.386 23.105 -2.474 1 74.15 245 GLY A C 1
ATOM 1927 O O . GLY A 1 245 ? -8.39 23.309 -3.161 1 74.15 245 GLY A O 1
ATOM 1928 N N . ALA A 1 246 ? -6.599 22.072 -2.755 1 64.7 246 ALA A N 1
ATOM 1929 C CA . ALA A 1 246 ? -6.468 21.479 -4.083 1 64.7 246 ALA A CA 1
ATOM 1930 C C . ALA A 1 246 ? -7.74 20.734 -4.478 1 64.7 246 ALA A C 1
ATOM 1932 O O . ALA A 1 246 ? -8.081 20.66 -5.661 1 64.7 246 ALA A O 1
ATOM 1933 N N . GLN A 1 247 ? -8.356 20.245 -3.466 1 67.76 247 GLN A N 1
ATOM 1934 C CA . GLN A 1 247 ? -9.567 19.479 -3.745 1 67.76 247 GLN A CA 1
ATOM 1935 C C . GLN A 1 247 ? -10.817 20.29 -3.418 1 67.76 247 GLN A C 1
ATOM 1937 O O . GLN A 1 247 ? -11.916 19.738 -3.33 1 67.76 247 GLN A O 1
ATOM 1942 N N . GLY A 1 248 ? -10.617 21.546 -3.082 1 69.64 248 GLY A N 1
ATOM 1943 C CA . GLY A 1 248 ? -11.755 22.439 -2.929 1 69.64 248 GLY A CA 1
ATOM 1944 C C . GLY A 1 248 ? -12.202 22.594 -1.488 1 69.64 248 GLY A C 1
ATOM 1945 O O . GLY A 1 248 ? -13.138 23.343 -1.201 1 69.64 248 GLY A O 1
ATOM 1946 N N . GLY A 1 249 ? -11.551 21.911 -0.582 1 77.86 249 GLY A N 1
ATOM 1947 C CA . GLY A 1 249 ? -11.897 22.094 0.818 1 77.86 249 GLY A CA 1
ATOM 1948 C C . GLY A 1 249 ? -11.509 23.458 1.356 1 77.86 249 GLY A C 1
ATOM 1949 O O . GLY A 1 249 ? -10.429 23.967 1.05 1 77.86 249 GLY A O 1
ATOM 1950 N N . THR A 1 250 ? -12.469 24.058 2.099 1 84.36 250 THR A N 1
ATOM 1951 C CA . THR A 1 250 ? -12.22 25.358 2.712 1 84.36 250 THR A CA 1
ATOM 1952 C C . THR A 1 250 ? -12.076 25.223 4.226 1 84.36 250 THR A C 1
ATOM 1954 O O . THR A 1 250 ? -12.369 24.167 4.791 1 84.36 250 THR A O 1
ATOM 1957 N N . ALA A 1 251 ? -11.603 26.277 4.788 1 89.08 251 ALA A N 1
ATOM 1958 C CA . ALA A 1 251 ? -11.458 26.314 6.241 1 89.08 251 ALA A CA 1
ATOM 1959 C C . ALA A 1 251 ? -12.796 26.068 6.932 1 89.08 251 ALA A C 1
ATOM 1961 O O . ALA A 1 251 ? -12.855 25.392 7.962 1 89.08 251 ALA A O 1
ATOM 1962 N N . ARG A 1 252 ? -13.858 26.597 6.406 1 88.54 252 ARG A N 1
ATOM 1963 C CA . ARG A 1 252 ? -15.188 26.421 6.981 1 88.54 252 ARG A CA 1
ATOM 1964 C C . ARG A 1 252 ? -15.635 24.966 6.894 1 88.54 252 ARG A C 1
ATOM 1966 O O . ARG A 1 252 ? -16.289 24.456 7.806 1 88.54 252 ARG A O 1
ATOM 1973 N N . ASP A 1 253 ? -15.274 24.336 5.809 1 87.88 253 ASP A N 1
ATOM 1974 C CA . ASP A 1 253 ? -15.639 22.936 5.614 1 87.88 253 ASP A CA 1
ATOM 1975 C C . ASP A 1 253 ? -14.926 22.037 6.621 1 87.88 253 ASP A C 1
ATOM 1977 O O . ASP A 1 253 ? -15.536 21.131 7.193 1 87.88 253 ASP A O 1
ATOM 1981 N N . VAL A 1 254 ? -13.66 22.332 6.83 1 92.13 254 VAL A N 1
ATOM 1982 C CA . VAL A 1 254 ? -12.875 21.411 7.645 1 92.13 254 VAL A CA 1
ATOM 1983 C C . VAL A 1 254 ? -13.178 21.643 9.124 1 92.13 254 VAL A C 1
ATOM 1985 O O . VAL A 1 254 ? -12.932 20.769 9.959 1 92.13 254 VAL A O 1
ATOM 1988 N N . ALA A 1 255 ? -13.723 22.808 9.475 1 93.08 255 ALA A N 1
ATOM 1989 C CA . ALA A 1 255 ? -14.005 23.16 10.864 1 93.08 255 ALA A CA 1
ATOM 1990 C C . ALA A 1 255 ? -14.957 22.154 11.503 1 93.08 255 ALA A C 1
ATOM 1992 O O . ALA A 1 255 ? -14.861 21.872 12.699 1 93.08 255 ALA A O 1
ATOM 1993 N N . HIS A 1 256 ? -15.801 21.555 10.688 1 92.33 256 HIS A N 1
ATOM 1994 C CA . HIS A 1 256 ? -16.803 20.616 11.18 1 92.33 256 HIS A CA 1
ATOM 1995 C C . HIS A 1 256 ? -16.161 19.301 11.612 1 92.33 256 HIS A C 1
ATOM 1997 O O . HIS A 1 256 ? -16.792 18.494 12.297 1 92.33 256 HIS A O 1
ATOM 2003 N N . CYS A 1 257 ? -14.9 19.086 11.257 1 94.51 257 CYS A N 1
ATOM 2004 C CA . CYS A 1 257 ? -14.19 17.865 11.621 1 94.51 257 CYS A CA 1
ATOM 2005 C C . CYS A 1 257 ? -13.622 17.964 13.031 1 94.51 257 CYS A C 1
ATOM 2007 O O . CYS A 1 257 ? -13.225 16.955 13.617 1 94.51 257 CYS A O 1
ATOM 2009 N N . PHE A 1 258 ? -13.623 19.159 13.584 1 96.07 258 PHE A N 1
ATOM 2010 C CA . PHE A 1 258 ? -13.04 19.392 14.9 1 96.07 258 PHE A CA 1
ATOM 2011 C C . PHE A 1 258 ? -14.09 19.228 15.993 1 96.07 258 PHE A C 1
ATOM 2013 O O . PHE A 1 258 ? -15.281 19.441 15.754 1 96.07 258 PHE A O 1
ATOM 2020 N N . ASN A 1 259 ? -13.586 18.811 17.131 1 94.78 259 ASN A N 1
ATOM 2021 C CA . ASN A 1 259 ? -14.414 18.903 18.328 1 94.78 259 ASN A CA 1
ATOM 2022 C C . ASN A 1 259 ? -14.54 20.344 18.813 1 94.78 259 ASN A C 1
ATOM 2024 O O . ASN A 1 259 ? -13.852 21.235 18.312 1 94.78 259 ASN A O 1
ATOM 2028 N N . TYR A 1 260 ? -15.358 20.558 19.826 1 89.51 260 TYR A N 1
ATOM 2029 C CA . TYR A 1 260 ? -15.683 21.89 20.323 1 89.51 260 TYR A CA 1
ATOM 2030 C C . TYR A 1 260 ? -14.46 22.555 20.942 1 89.51 260 TYR A C 1
ATOM 2032 O O . TYR A 1 260 ? -14.348 23.784 20.946 1 89.51 260 TYR A O 1
ATOM 2040 N N . ASP A 1 261 ? -13.534 21.799 21.405 1 88.26 261 ASP A N 1
ATOM 2041 C CA . ASP A 1 261 ? -12.344 22.346 22.048 1 88.26 261 ASP A CA 1
ATOM 2042 C C . ASP A 1 261 ? -11.294 22.744 21.012 1 88.26 261 ASP A C 1
ATOM 2044 O O . ASP A 1 261 ? -10.18 23.134 21.368 1 88.26 261 ASP A O 1
ATOM 2048 N N . GLY A 1 262 ? -11.623 22.548 19.741 1 92.25 262 GLY A N 1
ATOM 2049 C CA . GLY A 1 262 ? -10.704 22.914 18.675 1 92.25 262 GLY A CA 1
ATOM 2050 C C . GLY A 1 262 ? -9.702 21.823 18.35 1 92.25 262 GLY A C 1
ATOM 2051 O O . GLY A 1 262 ? -8.793 22.028 17.542 1 92.25 262 GLY A O 1
ATOM 2052 N N . LEU A 1 263 ? -9.868 20.671 19.015 1 95.87 263 LEU A N 1
ATOM 2053 C CA . LEU A 1 263 ? -9.01 19.515 18.774 1 95.87 263 LEU A CA 1
ATOM 2054 C C . LEU A 1 263 ? -9.766 18.425 18.022 1 95.87 263 LEU A C 1
ATOM 2056 O O . LEU A 1 263 ? -10.926 18.613 17.647 1 95.87 263 LEU A O 1
ATOM 2060 N N . GLY A 1 264 ? -9.032 17.413 17.641 1 97.64 264 GLY A N 1
ATOM 2061 C CA . GLY A 1 264 ? -9.694 16.244 17.084 1 97.64 264 GLY A CA 1
ATOM 2062 C C . GLY A 1 264 ? -9.474 16.088 15.591 1 97.64 264 GLY A C 1
ATOM 2063 O O . GLY A 1 264 ? -9.901 15.097 14.996 1 97.64 264 GLY A O 1
ATOM 2064 N N . ALA A 1 265 ? -8.789 17.064 15.031 1 97.85 265 ALA A N 1
ATOM 2065 C CA . ALA A 1 265 ? -8.533 16.958 13.597 1 97.85 265 ALA A CA 1
ATOM 2066 C C . ALA A 1 265 ? -7.192 17.588 13.231 1 97.85 265 ALA A C 1
ATOM 2068 O O . ALA A 1 265 ? -6.665 18.418 13.976 1 97.85 265 ALA A O 1
ATOM 2069 N N . ILE A 1 266 ? -6.65 17.146 12.218 1 98.33 266 ILE A N 1
ATOM 2070 C CA . ILE A 1 266 ? -5.468 17.724 11.589 1 98.33 266 ILE A CA 1
ATOM 2071 C C . ILE A 1 266 ? -5.667 17.789 10.077 1 98.33 266 ILE A C 1
ATOM 2073 O O . ILE A 1 266 ? -6.058 16.799 9.453 1 98.33 266 ILE A O 1
ATOM 2077 N N . VAL A 1 267 ? -5.43 18.962 9.491 1 97.25 267 VAL A N 1
ATOM 2078 C CA . VAL A 1 267 ? -5.792 19.241 8.105 1 97.25 267 VAL A CA 1
ATOM 2079 C C . VAL A 1 267 ? -4.545 19.186 7.224 1 97.25 267 VAL A C 1
ATOM 2081 O O . VAL A 1 267 ? -3.55 19.859 7.503 1 97.25 267 VAL A O 1
ATOM 2084 N N . ASN A 1 268 ? -4.642 18.414 6.157 1 97.02 268 ASN A N 1
ATOM 2085 C CA . ASN A 1 268 ? -3.483 18.205 5.295 1 97.02 268 ASN A CA 1
ATOM 2086 C C . ASN A 1 268 ? -3.543 19.087 4.052 1 97.02 268 ASN A C 1
ATOM 2088 O O . ASN A 1 268 ? -4.591 19.194 3.411 1 97.02 268 ASN A O 1
ATOM 2092 N N . ALA A 1 269 ? -2.479 19.723 3.761 1 96.34 269 ALA A N 1
ATOM 2093 C CA . ALA A 1 269 ? -2.239 20.368 2.473 1 96.34 269 ALA A CA 1
ATOM 2094 C C . ALA A 1 269 ? -0.88 19.97 1.905 1 96.34 269 ALA A C 1
ATOM 2096 O O . ALA A 1 269 ? 0.119 19.947 2.628 1 96.34 269 ALA A O 1
ATOM 2097 N N . SER A 1 270 ? -0.857 19.57 0.648 1 96.29 270 SER A N 1
ATOM 2098 C CA . SER A 1 270 ? 0.379 19.11 0.022 1 96.29 270 SER A CA 1
ATOM 2099 C C . SER A 1 270 ? 0.802 20.038 -1.113 1 96.29 270 SER A C 1
ATOM 2101 O O . SER A 1 270 ? 1.537 21.002 -0.892 1 96.29 270 SER A O 1
ATOM 2103 N N . ARG A 1 271 ? 0.225 19.964 -2.297 1 94.2 271 ARG A N 1
ATOM 2104 C CA . ARG A 1 271 ? 0.62 20.689 -3.5 1 94.2 271 ARG A CA 1
ATOM 2105 C C . ARG A 1 271 ? 0.487 22.195 -3.3 1 94.2 271 ARG A C 1
ATOM 2107 O O . ARG A 1 271 ? 1.289 22.969 -3.827 1 94.2 271 ARG A O 1
ATOM 2114 N N . SER A 1 272 ? -0.624 22.541 -2.611 1 95.3 272 SER A N 1
ATOM 2115 C CA . SER A 1 272 ? -0.862 23.969 -2.423 1 95.3 272 SER A CA 1
ATOM 2116 C C . SER A 1 272 ? 0.273 24.619 -1.64 1 95.3 272 SER A C 1
ATOM 2118 O O . SER A 1 272 ? 0.561 25.804 -1.822 1 95.3 272 SER A O 1
ATOM 2120 N N . ILE A 1 273 ? 0.937 23.824 -0.816 1 97.42 273 ILE A N 1
ATOM 2121 C CA . ILE A 1 273 ? 2.03 24.379 -0.026 1 97.42 273 ILE A CA 1
ATOM 2122 C C . ILE A 1 273 ? 3.356 24.156 -0.75 1 97.42 273 ILE A C 1
ATOM 2124 O O . ILE A 1 273 ? 4.123 25.098 -0.959 1 97.42 273 ILE A O 1
ATOM 2128 N N . MET A 1 274 ? 3.632 22.941 -1.245 1 96.96 274 MET A N 1
ATOM 2129 C CA . MET A 1 274 ? 4.897 22.599 -1.887 1 96.96 274 MET A CA 1
ATOM 2130 C C . MET A 1 274 ? 5.111 23.433 -3.146 1 96.96 274 MET A C 1
ATOM 2132 O O . MET A 1 274 ? 6.239 23.82 -3.455 1 96.96 274 MET A O 1
ATOM 2136 N N . CYS A 1 275 ? 4.016 23.762 -3.806 1 96.48 275 CYS A N 1
ATOM 2137 C CA . CYS A 1 275 ? 4.099 24.468 -5.079 1 96.48 275 CYS A CA 1
ATOM 2138 C C . CYS A 1 275 ? 3.55 25.884 -4.954 1 96.48 275 CYS A C 1
ATOM 2140 O O . CYS A 1 275 ? 3.13 26.481 -5.947 1 96.48 275 CYS A O 1
ATOM 2142 N N . ALA A 1 276 ? 3.545 26.386 -3.771 1 97.33 276 ALA A N 1
ATOM 2143 C CA . ALA A 1 276 ? 2.999 27.717 -3.517 1 97.33 276 ALA A CA 1
ATOM 2144 C C . ALA A 1 276 ? 3.665 28.762 -4.406 1 97.33 276 ALA A C 1
ATOM 2146 O O . ALA A 1 276 ? 3.019 29.716 -4.845 1 97.33 276 ALA A O 1
ATOM 2147 N N . TYR A 1 277 ? 4.95 28.637 -4.726 1 97.55 277 TYR A N 1
ATOM 2148 C CA . TYR A 1 277 ? 5.721 29.61 -5.493 1 97.55 277 TYR A CA 1
ATOM 2149 C C . TYR A 1 277 ? 5.213 29.698 -6.927 1 97.55 277 TYR A C 1
ATOM 2151 O O . TYR A 1 277 ? 5.515 30.657 -7.641 1 97.55 277 TYR A O 1
ATOM 2159 N N . LYS A 1 278 ? 4.419 28.772 -7.339 1 96.61 278 LYS A N 1
ATOM 2160 C CA . LYS A 1 278 ? 3.853 28.769 -8.685 1 96.61 278 LYS A CA 1
ATOM 2161 C C . LYS A 1 278 ? 2.422 29.299 -8.68 1 96.61 278 LYS A C 1
ATOM 2163 O O . LYS A 1 278 ? 1.835 29.528 -9.74 1 96.61 278 LYS A O 1
ATOM 2168 N N . SER A 1 279 ? 1.829 29.437 -7.524 1 95.52 279 SER A N 1
ATOM 2169 C CA . SER A 1 279 ? 0.431 29.844 -7.417 1 95.52 279 SER A CA 1
ATOM 2170 C C . SER A 1 279 ? 0.26 31.324 -7.74 1 95.52 279 SER A C 1
ATOM 2172 O O . SER A 1 279 ? 1.202 32.108 -7.602 1 95.52 279 SER A O 1
ATOM 2174 N N . GLU A 1 280 ? -0.948 31.673 -8.117 1 95.25 280 GLU A N 1
ATOM 2175 C CA . GLU A 1 280 ? -1.251 33.07 -8.413 1 95.25 280 GLU A CA 1
ATOM 2176 C C . GLU A 1 280 ? -1.043 33.952 -7.186 1 95.25 280 GLU A C 1
ATOM 2178 O O . GLU A 1 280 ? -0.673 35.122 -7.31 1 95.25 280 GLU A O 1
ATOM 2183 N N . GLN A 1 281 ? -1.17 33.382 -6.08 1 94.16 281 GLN A N 1
ATOM 2184 C CA . GLN A 1 281 ? -1.088 34.106 -4.815 1 94.16 281 GLN A CA 1
ATOM 2185 C C . GLN A 1 281 ? 0.345 34.544 -4.524 1 94.16 281 GLN A C 1
ATOM 2187 O O . GLN A 1 281 ? 0.568 35.613 -3.953 1 94.16 281 GLN A O 1
ATOM 2192 N N . TRP A 1 282 ? 1.319 33.686 -4.962 1 97.59 282 TRP A N 1
ATOM 2193 C CA . TRP A 1 282 ? 2.656 33.919 -4.427 1 97.59 282 TRP A CA 1
ATOM 2194 C C . TRP A 1 282 ? 3.67 34.099 -5.552 1 97.59 282 TRP A C 1
ATOM 2196 O O . TRP A 1 282 ? 4.79 34.56 -5.319 1 97.59 282 TRP A O 1
ATOM 2206 N N . LYS A 1 283 ? 3.343 33.768 -6.803 1 95.97 283 LYS A N 1
ATOM 2207 C CA . LYS A 1 283 ? 4.296 33.699 -7.907 1 95.97 283 LYS A CA 1
ATOM 2208 C C . LYS A 1 283 ? 4.957 35.053 -8.148 1 95.97 283 LYS A C 1
ATOM 2210 O O . LYS A 1 283 ? 6.09 35.12 -8.629 1 95.97 283 LYS A O 1
ATOM 2215 N N . ASN A 1 284 ? 4.229 36.191 -7.849 1 97.13 284 ASN A N 1
ATOM 2216 C CA . ASN A 1 284 ? 4.787 37.522 -8.067 1 97.13 284 ASN A CA 1
ATOM 2217 C C . ASN A 1 284 ? 5.414 38.082 -6.793 1 97.13 284 ASN A C 1
ATOM 2219 O O . ASN A 1 284 ? 5.933 39.2 -6.792 1 97.13 284 ASN A O 1
ATOM 2223 N N . VAL A 1 285 ? 5.393 37.367 -5.714 1 97.92 285 VAL A N 1
ATOM 2224 C CA . VAL A 1 285 ? 5.934 37.812 -4.434 1 97.92 285 VAL A CA 1
ATOM 2225 C C . VAL A 1 285 ? 7.278 37.135 -4.178 1 97.92 285 VAL A C 1
ATOM 2227 O O . VAL A 1 285 ? 8.219 37.771 -3.695 1 97.92 285 VAL A O 1
ATOM 2230 N N . TYR A 1 286 ? 7.38 35.867 -4.514 1 97.89 286 TYR A N 1
ATOM 2231 C CA . TYR A 1 286 ? 8.608 35.109 -4.3 1 97.89 286 TYR A CA 1
ATOM 2232 C C . TYR A 1 286 ? 9.159 34.581 -5.619 1 97.89 286 TYR A C 1
ATOM 2234 O O . TYR A 1 286 ? 8.406 34.084 -6.46 1 97.89 286 TYR A O 1
ATOM 2242 N N . SER A 1 287 ? 10.501 34.68 -5.757 1 96.46 287 SER A N 1
ATOM 2243 C CA . SER A 1 287 ? 11.159 34.078 -6.912 1 96.46 287 SER A CA 1
ATOM 2244 C C . SER A 1 287 ? 11.269 32.564 -6.759 1 96.46 287 SER A C 1
ATOM 2246 O O . SER A 1 287 ? 11.041 32.027 -5.673 1 96.46 287 SER A O 1
ATOM 2248 N N . GLU A 1 288 ? 11.559 31.924 -7.764 1 96.94 288 GLU A N 1
ATOM 2249 C CA . GLU A 1 288 ? 11.721 30.474 -7.752 1 96.94 288 GLU A CA 1
ATOM 2250 C C . GLU A 1 288 ? 12.8 30.047 -6.762 1 96.94 288 GLU A C 1
ATOM 2252 O O . GLU A 1 288 ? 12.686 28.997 -6.126 1 96.94 288 GLU A O 1
ATOM 2257 N N . GLU A 1 289 ? 13.841 30.877 -6.622 1 97.25 289 GLU A N 1
ATOM 2258 C CA . GLU A 1 289 ? 14.941 30.581 -5.71 1 97.25 289 GLU A CA 1
ATOM 2259 C C . GLU A 1 289 ? 14.486 30.647 -4.255 1 97.25 289 GLU A C 1
ATOM 2261 O O . GLU A 1 289 ? 15.144 30.102 -3.367 1 97.25 289 GLU A O 1
ATOM 2266 N N . LYS A 1 290 ? 13.36 31.313 -4.05 1 98.13 290 LYS A N 1
ATOM 2267 C CA . LYS A 1 290 ? 12.815 31.469 -2.705 1 98.13 290 LYS A CA 1
ATOM 2268 C C . LYS A 1 290 ? 11.5 30.709 -2.553 1 98.13 290 LYS A C 1
ATOM 2270 O O . LYS A 1 290 ? 10.602 31.15 -1.833 1 98.13 290 LYS A O 1
ATOM 2275 N N . PHE A 1 291 ? 11.403 29.631 -3.31 1 98.59 291 PHE A N 1
ATOM 2276 C CA . PHE A 1 291 ? 10.173 28.849 -3.327 1 98.59 291 PHE A CA 1
ATOM 2277 C C . PHE A 1 291 ? 9.777 28.433 -1.915 1 98.59 291 PHE A C 1
ATOM 2279 O O . PHE A 1 291 ? 8.589 28.354 -1.595 1 98.59 291 PHE A O 1
ATOM 2286 N N . TYR A 1 292 ? 10.736 28.137 -1.017 1 98.63 292 TYR A N 1
ATOM 2287 C CA . TYR A 1 292 ? 10.48 27.655 0.336 1 98.63 292 TYR A CA 1
ATOM 2288 C C . TYR A 1 292 ? 9.865 28.751 1.198 1 98.63 292 TYR A C 1
ATOM 2290 O O . TYR A 1 292 ? 9.135 28.465 2.15 1 98.63 292 TYR A O 1
ATOM 2298 N N . GLU A 1 293 ? 10.137 30.016 0.885 1 98.78 293 GLU A N 1
ATOM 2299 C CA . GLU A 1 293 ? 9.477 31.112 1.587 1 98.78 293 GLU A CA 1
ATOM 2300 C C . GLU A 1 293 ? 7.994 31.182 1.233 1 98.78 293 GLU A C 1
ATOM 2302 O O . GLU A 1 293 ? 7.164 31.524 2.077 1 98.78 293 GLU A O 1
ATOM 2307 N N . ALA A 1 294 ? 7.722 30.904 -0.052 1 98.74 294 ALA A N 1
ATOM 2308 C CA . ALA A 1 294 ? 6.324 30.829 -0.469 1 98.74 294 ALA A CA 1
ATOM 2309 C C . ALA A 1 294 ? 5.595 29.701 0.255 1 98.74 294 ALA A C 1
ATOM 2311 O O . ALA A 1 294 ? 4.437 29.854 0.649 1 98.74 294 ALA A O 1
ATOM 2312 N N . SER A 1 295 ? 6.252 28.585 0.44 1 98.69 295 SER A N 1
ATOM 2313 C CA . SER A 1 295 ? 5.669 27.466 1.174 1 98.69 295 SER A CA 1
ATOM 2314 C C . SER A 1 295 ? 5.353 27.856 2.615 1 98.69 295 SER A C 1
ATOM 2316 O O . SER A 1 295 ? 4.281 27.53 3.13 1 98.69 295 SER A O 1
ATOM 2318 N N . ARG A 1 296 ? 6.314 28.517 3.255 1 98.83 296 ARG A N 1
ATOM 2319 C CA . ARG A 1 296 ? 6.088 28.982 4.62 1 98.83 296 ARG A CA 1
ATOM 2320 C C . ARG A 1 296 ? 4.904 29.941 4.683 1 98.83 296 ARG A C 1
ATOM 2322 O O . ARG A 1 296 ? 4.046 29.818 5.559 1 98.83 296 ARG A O 1
ATOM 2329 N N . ALA A 1 297 ? 4.871 30.892 3.745 1 98.73 297 ALA A N 1
ATOM 2330 C CA . ALA A 1 297 ? 3.79 31.874 3.721 1 98.73 297 ALA A CA 1
ATOM 2331 C C . ALA A 1 297 ? 2.434 31.194 3.559 1 98.73 297 ALA A C 1
ATOM 2333 O O . ALA A 1 297 ? 1.461 31.57 4.218 1 98.73 297 ALA A O 1
ATOM 2334 N N . GLU A 1 298 ? 2.39 30.244 2.712 1 98.03 298 GLU A N 1
ATOM 2335 C CA . GLU A 1 298 ? 1.137 29.533 2.475 1 98.03 298 GLU A CA 1
ATOM 2336 C C . GLU A 1 298 ? 0.729 28.712 3.695 1 98.03 298 GLU A C 1
ATOM 2338 O O . GLU A 1 298 ? -0.458 28.616 4.016 1 98.03 298 GLU A O 1
ATOM 2343 N N . ALA A 1 299 ? 1.684 28.082 4.352 1 98.39 299 ALA A N 1
ATOM 2344 C CA . ALA A 1 299 ? 1.397 27.313 5.56 1 98.39 299 ALA A CA 1
ATOM 2345 C C . ALA A 1 299 ? 0.841 28.211 6.662 1 98.39 299 ALA A C 1
ATOM 2347 O O . ALA A 1 299 ? -0.077 27.819 7.386 1 98.39 299 ALA A O 1
ATOM 2348 N N . ILE A 1 300 ? 1.396 29.403 6.81 1 98.62 300 ILE A N 1
ATOM 2349 C CA . ILE A 1 300 ? 0.928 30.369 7.797 1 98.62 300 ILE A CA 1
ATOM 2350 C C . ILE A 1 300 ? -0.484 30.828 7.441 1 98.62 300 ILE A C 1
ATOM 2352 O O . ILE A 1 300 ? -1.353 30.916 8.312 1 98.62 300 ILE A O 1
ATOM 2356 N N . ARG A 1 301 ? -0.675 31.098 6.184 1 97.41 301 ARG A N 1
ATOM 2357 C CA . ARG A 1 301 ? -2.001 31.515 5.738 1 97.41 301 ARG A CA 1
ATOM 2358 C C . ARG A 1 301 ? -3.043 30.444 6.042 1 97.41 301 ARG A C 1
ATOM 2360 O O . ARG A 1 301 ? -4.135 30.752 6.524 1 97.41 301 ARG A O 1
ATOM 2367 N N . MET A 1 302 ? -2.735 29.213 5.732 1 96.89 302 MET A N 1
ATOM 2368 C CA . MET A 1 302 ? -3.634 28.094 6.001 1 96.89 302 MET A CA 1
ATOM 2369 C C . MET A 1 302 ? -3.949 27.996 7.49 1 96.89 302 MET A C 1
ATOM 2371 O O . MET A 1 302 ? -5.107 27.82 7.873 1 96.89 302 MET A O 1
ATOM 2375 N N . ARG A 1 303 ? -2.916 28.057 8.32 1 97.75 303 ARG A N 1
ATOM 2376 C CA . ARG A 1 303 ? -3.094 28.049 9.769 1 97.75 303 ARG A CA 1
ATOM 2377 C C . ARG A 1 303 ? -4.084 29.124 10.205 1 97.75 303 ARG A C 1
ATOM 2379 O O . ARG A 1 303 ? -5.024 28.844 10.951 1 97.75 303 ARG A O 1
ATOM 2386 N N . ASP A 1 304 ? -3.849 30.329 9.73 1 97.7 304 ASP A N 1
ATOM 2387 C CA . ASP A 1 304 ? -4.672 31.464 10.138 1 97.7 304 ASP A CA 1
ATOM 2388 C C . ASP A 1 304 ? -6.117 31.288 9.675 1 97.7 304 ASP A C 1
ATOM 2390 O O . ASP A 1 304 ? -7.052 31.633 10.399 1 97.7 304 ASP A O 1
ATOM 2394 N N . ASP A 1 305 ? -6.287 30.78 8.465 1 96.35 305 ASP A N 1
ATOM 2395 C CA . ASP A 1 305 ? -7.622 30.53 7.928 1 96.35 305 ASP A CA 1
ATOM 2396 C C . ASP A 1 305 ? -8.373 29.508 8.778 1 96.35 305 ASP A C 1
ATOM 2398 O O . ASP A 1 305 ? -9.548 29.702 9.097 1 96.35 305 ASP A O 1
ATOM 2402 N N . ILE A 1 306 ? -7.738 28.42 9.143 1 96.17 306 ILE A N 1
ATOM 2403 C CA . ILE A 1 306 ? -8.366 27.352 9.913 1 96.17 306 ILE A CA 1
ATOM 2404 C C . ILE A 1 306 ? -8.697 27.855 11.317 1 96.17 306 ILE A C 1
ATOM 2406 O O . ILE A 1 306 ? -9.806 27.643 11.813 1 96.17 306 ILE A O 1
ATOM 2410 N N . ASN A 1 307 ? -7.735 28.526 11.943 1 96.74 307 ASN A N 1
ATOM 2411 C CA . ASN A 1 307 ? -7.952 29.046 13.289 1 96.74 307 ASN A CA 1
ATOM 2412 C C . ASN A 1 307 ? -9.098 30.053 13.323 1 96.74 307 ASN A C 1
ATOM 2414 O O . ASN A 1 307 ? -9.869 30.09 14.283 1 96.74 307 ASN A O 1
ATOM 2418 N N . SER A 1 308 ? -9.16 30.845 12.29 1 96.34 308 SER A N 1
ATOM 2419 C CA . SER A 1 308 ? -10.26 31.8 12.203 1 96.34 308 SER A CA 1
ATOM 2420 C C . SER A 1 308 ? -11.605 31.087 12.107 1 96.34 308 SER A C 1
ATOM 2422 O O . SER A 1 308 ? -12.566 31.472 12.776 1 96.34 308 SER A O 1
ATOM 2424 N N . ALA A 1 309 ? -11.649 30.072 11.281 1 94.15 309 ALA A N 1
ATOM 2425 C CA . ALA A 1 309 ? -12.88 29.303 11.118 1 94.15 309 ALA A CA 1
ATOM 2426 C C . ALA A 1 309 ? -13.276 28.619 12.424 1 94.15 309 ALA A C 1
ATOM 2428 O O . ALA A 1 309 ? -14.464 28.49 12.729 1 94.15 309 ALA A O 1
ATOM 2429 N N . LEU A 1 310 ? -12.324 28.159 13.205 1 94.95 310 LEU A N 1
ATOM 2430 C CA . LEU A 1 310 ? -12.582 27.483 14.471 1 94.95 310 LEU A CA 1
ATOM 2431 C C . LEU A 1 310 ? -13.097 28.466 15.517 1 94.95 310 LEU A C 1
ATOM 2433 O O . LEU A 1 310 ? -13.941 28.113 16.344 1 94.95 310 LEU A O 1
ATOM 2437 N N . ARG A 1 311 ? -12.636 29.673 15.468 1 92.9 311 ARG A N 1
ATOM 2438 C CA . ARG A 1 311 ? -13.078 30.706 16.4 1 92.9 311 ARG A CA 1
ATOM 2439 C C . ARG A 1 311 ? -14.498 31.16 16.081 1 92.9 311 ARG A C 1
ATOM 2441 O O . ARG A 1 311 ? -15.276 31.465 16.988 1 92.9 311 ARG A O 1
ATOM 2448 N N . ASP A 1 312 ? -14.816 31.15 14.865 1 89.09 312 ASP A N 1
ATOM 2449 C CA . ASP A 1 312 ? -16.133 31.603 14.429 1 89.09 312 ASP A CA 1
ATOM 2450 C C . ASP A 1 312 ? -17.205 30.562 14.745 1 89.09 312 ASP A C 1
ATOM 2452 O O . ASP A 1 312 ? -18.393 30.884 14.799 1 89.09 312 ASP A O 1
ATOM 2456 N N . ARG A 1 313 ? -16.766 29.38 14.847 1 81.99 313 ARG A N 1
ATOM 2457 C CA . ARG A 1 313 ? -17.698 28.301 15.158 1 81.99 313 ARG A CA 1
ATOM 2458 C C . ARG A 1 313 ? -18.139 28.362 16.616 1 81.99 313 ARG A C 1
ATOM 2460 O O . ARG A 1 313 ? -19.209 27.86 16.968 1 81.99 313 ARG A O 1
ATOM 2467 N N . LYS A 1 314 ? -17.393 28.902 17.516 1 64.07 314 LYS A N 1
ATOM 2468 C CA . LYS A 1 314 ? -17.727 28.999 18.934 1 64.07 314 LYS A CA 1
ATOM 2469 C C . LYS A 1 314 ? -18.752 30.101 19.184 1 64.07 314 LYS A C 1
ATOM 2471 O O . LYS A 1 314 ? -18.753 31.123 18.495 1 64.07 314 LYS A O 1
ATOM 2476 N N . MET B 1 1 ? -1.522 -8.9 -24.622 1 90.19 1 MET B N 1
ATOM 2477 C CA . MET B 1 1 ? -1.923 -8.454 -23.291 1 90.19 1 MET B CA 1
ATOM 2478 C C . MET B 1 1 ? -1.365 -9.38 -22.216 1 90.19 1 MET B C 1
ATOM 2480 O O . MET B 1 1 ? -1.169 -10.572 -22.458 1 90.19 1 MET B O 1
ATOM 2484 N N . PHE B 1 2 ? -1.141 -8.849 -21.004 1 96.74 2 PHE B N 1
ATOM 2485 C CA . PHE B 1 2 ? -0.642 -9.611 -19.865 1 96.74 2 PHE B CA 1
ATOM 2486 C C . PHE B 1 2 ? -1.441 -10.895 -19.681 1 96.74 2 PHE B C 1
ATOM 2488 O O . PHE B 1 2 ? -0.865 -11.973 -19.518 1 96.74 2 PHE B O 1
ATOM 2495 N N . ILE B 1 3 ? -2.762 -10.803 -19.792 1 97.87 3 ILE B N 1
ATOM 2496 C CA . ILE B 1 3 ? -3.648 -11.919 -19.481 1 97.87 3 ILE B CA 1
ATOM 2497 C C . ILE B 1 3 ? -3.474 -13.022 -20.523 1 97.87 3 ILE B C 1
ATOM 2499 O O . ILE B 1 3 ? -3.547 -14.209 -20.197 1 97.87 3 ILE B O 1
ATOM 2503 N N . ASP B 1 4 ? -3.255 -12.723 -21.79 1 98.42 4 ASP B N 1
ATOM 2504 C CA . ASP B 1 4 ? -3.01 -13.716 -22.831 1 98.42 4 ASP B CA 1
ATOM 2505 C C . ASP B 1 4 ? -1.698 -14.458 -22.585 1 98.42 4 ASP B C 1
ATOM 2507 O O . ASP B 1 4 ? -1.632 -15.68 -22.736 1 98.42 4 ASP B O 1
ATOM 2511 N N . THR B 1 5 ? -0.69 -13.674 -22.2 1 98.65 5 THR B N 1
ATOM 2512 C CA . THR B 1 5 ? 0.599 -14.284 -21.892 1 98.65 5 THR B CA 1
ATOM 2513 C C . THR B 1 5 ? 0.477 -15.236 -20.706 1 98.65 5 THR B C 1
ATOM 2515 O O . THR B 1 5 ? 1.077 -16.313 -20.703 1 98.65 5 THR B O 1
ATOM 2518 N N . LEU B 1 6 ? -0.276 -14.829 -19.698 1 98.7 6 LEU B N 1
ATOM 2519 C CA . LEU B 1 6 ? -0.511 -15.691 -18.545 1 98.7 6 LEU B CA 1
ATOM 2520 C C . LEU B 1 6 ? -1.186 -16.992 -18.967 1 98.7 6 LEU B C 1
ATOM 2522 O O . LEU B 1 6 ? -0.765 -18.076 -18.556 1 98.7 6 LEU B O 1
ATOM 2526 N N . ILE B 1 7 ? -2.17 -16.917 -19.794 1 98.54 7 ILE B N 1
ATOM 2527 C CA . ILE B 1 7 ? -2.926 -18.077 -20.254 1 98.54 7 ILE B CA 1
ATOM 2528 C C . ILE B 1 7 ? -2.013 -19.004 -21.052 1 98.54 7 ILE B C 1
ATOM 2530 O O . ILE B 1 7 ? -2.031 -20.222 -20.857 1 98.54 7 ILE B O 1
ATOM 2534 N N . GLU B 1 8 ? -1.24 -18.472 -21.894 1 98.7 8 GLU B N 1
ATOM 2535 C CA . GLU B 1 8 ? -0.326 -19.264 -22.711 1 98.7 8 GLU B CA 1
ATOM 2536 C C . GLU B 1 8 ? 0.691 -20.002 -21.845 1 98.7 8 GLU B C 1
ATOM 2538 O O . GLU B 1 8 ? 1.003 -21.167 -22.1 1 98.7 8 GLU B O 1
ATOM 2543 N N . LYS B 1 9 ? 1.134 -19.347 -20.838 1 98.66 9 LYS B N 1
ATOM 2544 C CA . LYS B 1 9 ? 2.087 -19.987 -19.936 1 98.66 9 LYS B CA 1
ATOM 2545 C C . LYS B 1 9 ? 1.41 -21.069 -19.1 1 98.66 9 LYS B C 1
ATOM 2547 O O . LYS B 1 9 ? 2.016 -22.1 -18.8 1 98.66 9 LYS B O 1
ATOM 2552 N N . ILE B 1 10 ? 0.202 -20.787 -18.656 1 98.62 10 ILE B N 1
ATOM 2553 C CA . ILE B 1 10 ? -0.559 -21.784 -17.912 1 98.62 10 ILE B CA 1
ATOM 2554 C C . ILE B 1 10 ? -0.738 -23.038 -18.764 1 98.62 10 ILE B C 1
ATOM 2556 O O . ILE B 1 10 ? -0.547 -24.157 -18.281 1 98.62 10 ILE B O 1
ATOM 2560 N N . ARG B 1 11 ? -1.06 -22.867 -19.992 1 98.07 11 ARG B N 1
ATOM 2561 C CA . ARG B 1 11 ? -1.254 -23.987 -20.907 1 98.07 11 ARG B CA 1
ATOM 2562 C C . ARG B 1 11 ? 0.057 -24.725 -21.155 1 98.07 11 ARG B C 1
ATOM 2564 O O . ARG B 1 11 ? 0.098 -25.957 -21.121 1 98.07 11 ARG B O 1
ATOM 2571 N N . GLU B 1 12 ? 1.045 -23.951 -21.372 1 98.26 12 GLU B N 1
ATOM 2572 C CA . GLU B 1 12 ? 2.354 -24.527 -21.667 1 98.26 12 GLU B CA 1
ATOM 2573 C C . GLU B 1 12 ? 2.852 -25.387 -20.51 1 98.26 12 GLU B C 1
ATOM 2575 O O . GLU B 1 12 ? 3.394 -26.474 -20.725 1 98.26 12 GLU B O 1
ATOM 2580 N N . LYS B 1 13 ? 2.638 -24.915 -19.311 1 98.21 13 LYS B N 1
ATOM 2581 C CA . LYS B 1 13 ? 3.161 -25.588 -18.125 1 98.21 13 LYS B CA 1
ATOM 2582 C C . LYS B 1 13 ? 2.13 -26.546 -17.537 1 98.21 13 LYS B C 1
ATOM 2584 O O . LYS B 1 13 ? 2.446 -27.336 -16.645 1 98.21 13 LYS B O 1
ATOM 2589 N N . ASP B 1 14 ? 0.924 -26.468 -18.101 1 98.06 14 ASP B N 1
ATOM 2590 C CA . ASP B 1 14 ? -0.196 -27.22 -17.543 1 98.06 14 ASP B CA 1
ATOM 2591 C C . ASP B 1 14 ? -0.305 -27.006 -16.035 1 98.06 14 ASP B C 1
ATOM 2593 O O . ASP B 1 14 ? -0.366 -27.97 -15.268 1 98.06 14 ASP B O 1
ATOM 2597 N N . ASN B 1 15 ? -0.191 -25.811 -15.627 1 98.49 15 ASN B N 1
ATOM 2598 C CA . ASN B 1 15 ? -0.145 -25.457 -14.212 1 98.49 15 ASN B CA 1
ATOM 2599 C C . ASN B 1 15 ? -0.813 -24.111 -13.949 1 98.49 15 ASN B C 1
ATOM 2601 O O . ASN B 1 15 ? -0.217 -23.06 -14.191 1 98.49 15 ASN B O 1
ATOM 2605 N N . PRO B 1 16 ? -2.012 -24.087 -13.433 1 98.26 16 PRO B N 1
ATOM 2606 C CA . PRO B 1 16 ? -2.71 -22.831 -13.147 1 98.26 16 PRO B CA 1
ATOM 2607 C C . PRO B 1 16 ? -2.396 -22.286 -11.756 1 98.26 16 PRO B C 1
ATOM 2609 O O . PRO B 1 16 ? -3.296 -21.816 -11.056 1 98.26 16 PRO B O 1
ATOM 2612 N N . SER B 1 17 ? -1.098 -22.45 -11.328 1 98.07 17 SER B N 1
ATOM 2613 C CA . SER B 1 17 ? -0.731 -21.978 -9.997 1 98.07 17 SER B CA 1
ATOM 2614 C C . SER B 1 17 ? 0.407 -20.965 -10.063 1 98.07 17 SER B C 1
ATOM 2616 O O . SER B 1 17 ? 1.089 -20.856 -11.085 1 98.07 17 SER B O 1
ATOM 2618 N N . VAL B 1 18 ? 0.502 -20.171 -9.124 1 98.46 18 VAL B N 1
ATOM 2619 C CA . VAL B 1 18 ? 1.567 -19.185 -8.973 1 98.46 18 VAL B CA 1
ATOM 2620 C C . VAL B 1 18 ? 2.246 -19.362 -7.616 1 98.46 18 VAL B C 1
ATOM 2622 O O . VAL B 1 18 ? 1.585 -19.656 -6.618 1 98.46 18 VAL B O 1
ATOM 2625 N N . VAL B 1 19 ? 3.56 -19.239 -7.569 1 98.65 19 VAL B N 1
ATOM 2626 C CA . VAL B 1 19 ? 4.339 -19.415 -6.347 1 98.65 19 VAL B CA 1
ATOM 2627 C C . VAL B 1 19 ? 4.585 -18.058 -5.692 1 98.65 19 VAL B C 1
ATOM 2629 O O . VAL B 1 19 ? 5.2 -17.173 -6.293 1 98.65 19 VAL B O 1
ATOM 2632 N N . GLY B 1 20 ? 4.04 -17.923 -4.516 1 98.26 20 GLY B N 1
ATOM 2633 C CA . GLY B 1 20 ? 4.3 -16.716 -3.749 1 98.26 20 GLY B CA 1
ATOM 2634 C C . GLY B 1 20 ? 5.691 -16.68 -3.146 1 98.26 20 GLY B C 1
ATOM 2635 O O . GLY B 1 20 ? 6.199 -17.703 -2.682 1 98.26 20 GLY B O 1
ATOM 2636 N N . LEU B 1 21 ? 6.337 -15.557 -3.214 1 98.67 21 LEU B N 1
ATOM 2637 C CA . LEU B 1 21 ? 7.625 -15.302 -2.578 1 98.67 21 LEU B CA 1
ATOM 2638 C C . LEU B 1 21 ? 7.481 -14.296 -1.441 1 98.67 21 LEU B C 1
ATOM 2640 O O . LEU B 1 21 ? 7.728 -13.102 -1.628 1 98.67 21 LEU B O 1
ATOM 2644 N N . ASP B 1 22 ? 7.12 -14.771 -0.283 1 97.78 22 ASP B N 1
ATOM 2645 C CA . ASP B 1 22 ? 6.853 -14.024 0.942 1 97.78 22 ASP B CA 1
ATOM 2646 C C . ASP B 1 22 ? 7.872 -14.365 2.027 1 97.78 22 ASP B C 1
ATOM 2648 O O . ASP B 1 22 ? 7.516 -14.916 3.07 1 97.78 22 ASP B O 1
ATOM 2652 N N . PRO B 1 23 ? 9.078 -13.986 1.87 1 96.62 23 PRO B N 1
ATOM 2653 C CA . PRO B 1 23 ? 10.137 -14.549 2.71 1 96.62 23 PRO B CA 1
ATOM 2654 C C . PRO B 1 23 ? 10.289 -13.813 4.04 1 96.62 23 PRO B C 1
ATOM 2656 O O . PRO B 1 23 ? 10.164 -12.587 4.089 1 96.62 23 PRO B O 1
ATOM 2659 N N . LYS B 1 24 ? 10.497 -14.562 5.103 1 96.42 24 LYS B N 1
ATOM 2660 C CA . LYS B 1 24 ? 11.053 -14.118 6.378 1 96.42 24 LYS B CA 1
ATOM 2661 C C . LYS B 1 24 ? 12.387 -14.801 6.664 1 96.42 24 LYS B C 1
ATOM 2663 O O . LYS B 1 24 ? 12.625 -15.923 6.214 1 96.42 24 LYS B O 1
ATOM 2668 N N . ILE B 1 25 ? 13.135 -14.104 7.407 1 97.7 25 ILE B N 1
ATOM 2669 C CA . ILE B 1 25 ? 14.46 -14.649 7.685 1 97.7 25 ILE B CA 1
ATOM 2670 C C . ILE B 1 25 ? 14.327 -16.003 8.378 1 97.7 25 ILE B C 1
ATOM 2672 O O . ILE B 1 25 ? 15.153 -16.895 8.175 1 97.7 25 ILE B O 1
ATOM 2676 N N . GLU B 1 26 ? 13.276 -16.221 9.122 1 95.76 26 GLU B N 1
ATOM 2677 C CA . GLU B 1 26 ? 13.066 -17.472 9.845 1 95.76 26 GLU B CA 1
ATOM 2678 C C . GLU B 1 26 ? 12.758 -18.619 8.886 1 95.76 26 GLU B C 1
ATOM 2680 O O . GLU B 1 26 ? 12.848 -19.79 9.262 1 95.76 26 GLU B O 1
ATOM 2685 N N . TYR B 1 27 ? 12.335 -18.285 7.643 1 96.71 27 TYR B N 1
ATOM 2686 C CA . TYR B 1 27 ? 12.013 -19.314 6.661 1 96.71 27 TYR B CA 1
ATOM 2687 C C . TYR B 1 27 ? 13.263 -19.769 5.918 1 96.71 27 TYR B C 1
ATOM 2689 O O . TYR B 1 27 ? 13.262 -20.821 5.274 1 96.71 27 TYR B O 1
ATOM 2697 N N . VAL B 1 28 ? 14.333 -18.939 5.958 1 97.93 28 VAL B N 1
ATOM 2698 C CA . VAL B 1 28 ? 15.553 -19.176 5.193 1 97.93 28 VAL B CA 1
ATOM 2699 C C . VAL B 1 28 ? 16.38 -20.27 5.864 1 97.93 28 VAL B C 1
ATOM 2701 O O . VAL B 1 28 ? 16.604 -20.232 7.076 1 97.93 28 VAL B O 1
ATOM 2704 N N . PRO B 1 29 ? 16.832 -21.229 5.116 1 98.02 29 PRO B N 1
ATOM 2705 C CA . PRO B 1 29 ? 17.679 -22.285 5.675 1 98.02 29 PRO B CA 1
ATOM 2706 C C . PRO B 1 29 ? 18.89 -21.736 6.426 1 98.02 29 PRO B C 1
ATOM 2708 O O . PRO B 1 29 ? 19.483 -20.74 6.003 1 98.02 29 PRO B O 1
ATOM 2711 N N . SER B 1 30 ? 19.355 -22.469 7.422 1 97.21 30 SER B N 1
ATOM 2712 C CA . SER B 1 30 ? 20.404 -22.005 8.324 1 97.21 30 SER B CA 1
ATOM 2713 C C . SER B 1 30 ? 21.724 -21.813 7.585 1 97.21 30 SER B C 1
ATOM 2715 O O . SER B 1 30 ? 22.476 -20.88 7.878 1 97.21 30 SER B O 1
ATOM 2717 N N . PHE B 1 31 ? 21.968 -22.648 6.654 1 97.75 31 PHE B N 1
ATOM 2718 C CA . PHE B 1 31 ? 23.261 -22.574 5.984 1 97.75 31 PHE B CA 1
ATOM 2719 C C . PHE B 1 31 ? 23.375 -21.291 5.169 1 97.75 31 PHE B C 1
ATOM 2721 O O . PHE B 1 31 ? 24.452 -20.697 5.085 1 97.75 31 PHE B O 1
ATOM 2728 N N . ILE B 1 32 ? 22.244 -20.827 4.596 1 98.31 32 ILE B N 1
ATOM 2729 C CA . ILE B 1 32 ? 22.244 -19.575 3.847 1 98.31 32 ILE B CA 1
ATOM 2730 C C . ILE B 1 32 ? 22.372 -18.397 4.81 1 98.31 32 ILE B C 1
ATOM 2732 O O . ILE B 1 32 ? 23.182 -17.493 4.592 1 98.31 32 ILE B O 1
ATOM 2736 N N . LYS B 1 33 ? 21.534 -18.399 5.877 1 96.94 33 LYS B N 1
ATOM 2737 C CA . LYS B 1 33 ? 21.506 -17.327 6.869 1 96.94 33 LYS B CA 1
ATOM 2738 C C . LYS B 1 33 ? 22.876 -17.139 7.513 1 96.94 33 LYS B C 1
ATOM 2740 O O . LYS B 1 33 ? 23.38 -16.017 7.598 1 96.94 33 LYS B O 1
ATOM 2745 N N . GLU B 1 34 ? 23.461 -18.265 7.914 1 97.4 34 GLU B N 1
ATOM 2746 C CA . GLU B 1 34 ? 24.735 -18.227 8.625 1 97.4 34 GLU B CA 1
ATOM 2747 C C . GLU B 1 34 ? 25.86 -17.736 7.718 1 97.4 34 GLU B C 1
ATOM 2749 O O . GLU B 1 34 ? 26.739 -16.993 8.157 1 97.4 34 GLU B O 1
ATOM 2754 N N . ASP B 1 35 ? 25.833 -18.153 6.505 1 98.24 35 ASP B N 1
ATOM 2755 C CA . ASP B 1 35 ? 26.844 -17.699 5.555 1 98.24 35 ASP B CA 1
ATOM 2756 C C . ASP B 1 35 ? 26.772 -16.187 5.357 1 98.24 35 ASP B C 1
ATOM 2758 O O . ASP B 1 35 ? 27.803 -15.512 5.311 1 98.24 35 ASP B O 1
ATOM 2762 N N . MET B 1 36 ? 25.577 -15.628 5.248 1 98.3 36 MET B N 1
ATOM 2763 C CA . MET B 1 36 ? 25.413 -14.193 5.035 1 98.3 36 MET B CA 1
ATOM 2764 C C . MET B 1 36 ? 25.744 -13.413 6.304 1 98.3 36 MET B C 1
ATOM 2766 O O . MET B 1 36 ? 26.291 -12.311 6.235 1 98.3 36 MET B O 1
ATOM 2770 N N . TYR B 1 37 ? 25.339 -13.975 7.481 1 97.66 37 TYR B N 1
ATOM 2771 C CA . TYR B 1 37 ? 25.679 -13.328 8.743 1 97.66 37 TYR B CA 1
ATOM 2772 C C . TYR B 1 37 ? 27.19 -13.259 8.931 1 97.66 37 TYR B C 1
ATOM 2774 O O . TYR B 1 37 ? 27.713 -12.268 9.446 1 97.66 37 TYR B O 1
ATOM 2782 N N . LYS B 1 38 ? 27.893 -14.352 8.549 1 98.28 38 LYS B N 1
ATOM 2783 C CA . LYS B 1 38 ? 29.351 -14.373 8.629 1 98.28 38 LYS B CA 1
ATOM 2784 C C . LYS B 1 38 ? 29.967 -13.321 7.712 1 98.28 38 LYS B C 1
ATOM 2786 O O . LYS B 1 38 ? 30.959 -12.681 8.069 1 98.28 38 LYS B O 1
ATOM 2791 N N . LYS B 1 39 ? 29.415 -13.175 6.587 1 98.42 39 LYS B N 1
ATOM 2792 C CA . LYS B 1 39 ? 29.971 -12.306 5.554 1 98.42 39 LYS B CA 1
ATOM 2793 C C . LYS B 1 39 ? 29.664 -10.84 5.844 1 98.42 39 LYS B C 1
ATOM 2795 O O . LYS B 1 39 ? 30.504 -9.967 5.616 1 98.42 39 LYS B O 1
ATOM 2800 N N . TYR B 1 40 ? 28.426 -10.477 6.34 1 97.99 40 TYR B N 1
ATOM 2801 C CA . TYR B 1 40 ? 27.991 -9.086 6.388 1 97.99 40 TYR B CA 1
ATOM 2802 C C . TYR B 1 40 ? 27.694 -8.656 7.819 1 97.99 40 TYR B C 1
ATOM 2804 O O . TYR B 1 40 ? 27.442 -7.477 8.081 1 97.99 40 TYR B O 1
ATOM 2812 N N . GLY B 1 41 ? 27.732 -9.555 8.818 1 97.2 41 GLY B N 1
ATOM 2813 C CA . GLY B 1 41 ? 27.252 -9.28 10.163 1 97.2 41 GLY B CA 1
ATOM 2814 C C . GLY B 1 41 ? 25.748 -9.415 10.3 1 97.2 41 GLY B C 1
ATOM 2815 O O . GLY B 1 41 ? 25.028 -9.439 9.299 1 97.2 41 GLY B O 1
ATOM 2816 N N . LYS B 1 42 ? 25.277 -9.565 11.523 1 96.92 42 LYS B N 1
ATOM 2817 C CA . LYS B 1 42 ? 23.845 -9.687 11.782 1 96.92 42 LYS B CA 1
ATOM 2818 C C . LYS B 1 42 ? 23.147 -8.336 11.653 1 96.92 42 LYS B C 1
ATOM 2820 O O . LYS B 1 42 ? 22.978 -7.622 12.644 1 96.92 42 LYS B O 1
ATOM 2825 N N . ASN B 1 43 ? 22.721 -8.011 10.488 1 97.4 43 ASN B N 1
ATOM 2826 C CA . ASN B 1 43 ? 22.064 -6.75 10.159 1 97.4 43 ASN B CA 1
ATOM 2827 C C . ASN B 1 43 ? 21.095 -6.911 8.991 1 97.4 43 ASN B C 1
ATOM 2829 O O . ASN B 1 43 ? 20.909 -8.017 8.481 1 97.4 43 ASN B O 1
ATOM 2833 N N . LEU B 1 44 ? 20.459 -5.88 8.557 1 97.77 44 LEU B N 1
ATOM 2834 C CA . LEU B 1 44 ? 19.429 -5.921 7.525 1 97.77 44 LEU B CA 1
ATOM 2835 C C . LEU B 1 44 ? 20.024 -6.313 6.177 1 97.77 44 LEU B C 1
ATOM 2837 O O . LEU B 1 44 ? 19.367 -6.98 5.374 1 97.77 44 LEU B O 1
ATOM 2841 N N . LYS B 1 45 ? 21.245 -5.885 5.9 1 98 45 LYS B N 1
ATOM 2842 C CA . LYS B 1 45 ? 21.894 -6.255 4.645 1 98 45 LYS B CA 1
ATOM 2843 C C . LYS B 1 45 ? 22.071 -7.768 4.543 1 98 45 LYS B C 1
ATOM 2845 O O . LYS B 1 45 ? 21.773 -8.364 3.506 1 98 45 LYS B O 1
ATOM 2850 N N . ALA B 1 46 ? 22.551 -8.38 5.636 1 98.48 46 ALA B N 1
ATOM 2851 C CA . ALA B 1 46 ? 22.743 -9.828 5.655 1 98.48 46 ALA B CA 1
ATOM 2852 C C . ALA B 1 46 ? 21.42 -10.56 5.449 1 98.48 46 ALA B C 1
ATOM 2854 O O . ALA B 1 46 ? 21.357 -11.544 4.708 1 98.48 46 ALA B O 1
ATOM 2855 N N . VAL B 1 47 ? 20.414 -10.084 6.116 1 98.59 47 VAL B N 1
ATOM 2856 C CA . VAL B 1 47 ? 19.091 -10.687 5.985 1 98.59 47 VAL B CA 1
ATOM 2857 C C . VAL B 1 47 ? 18.619 -10.589 4.536 1 98.59 47 VAL B C 1
ATOM 2859 O O . VAL B 1 47 ? 18.14 -11.571 3.965 1 98.59 47 VAL B O 1
ATOM 2862 N N . ALA B 1 48 ? 18.731 -9.406 3.982 1 98.53 48 ALA B N 1
ATOM 2863 C CA . ALA B 1 48 ? 18.281 -9.157 2.615 1 98.53 48 ALA B CA 1
ATOM 2864 C C . ALA B 1 48 ? 19.023 -10.047 1.622 1 98.53 48 ALA B C 1
ATOM 2866 O O . ALA B 1 48 ? 18.417 -10.601 0.702 1 98.53 48 ALA B O 1
ATOM 2867 N N . GLU B 1 49 ? 20.333 -10.187 1.785 1 98.78 49 GLU B N 1
ATOM 2868 C CA . GLU B 1 49 ? 21.123 -11.041 0.902 1 98.78 49 GLU B CA 1
ATOM 2869 C C . GLU B 1 49 ? 20.713 -12.504 1.037 1 98.78 49 GLU B C 1
ATOM 2871 O O . GLU B 1 49 ? 20.678 -13.239 0.048 1 98.78 49 GLU B O 1
ATOM 2876 N N . ALA B 1 50 ? 20.462 -12.905 2.242 1 98.83 50 ALA B N 1
ATOM 2877 C CA . ALA B 1 50 ? 19.994 -14.269 2.475 1 98.83 50 ALA B CA 1
ATOM 2878 C C . ALA B 1 50 ? 18.663 -14.52 1.773 1 98.83 50 ALA B C 1
ATOM 2880 O O . ALA B 1 50 ? 18.469 -15.567 1.151 1 98.83 50 ALA B O 1
ATOM 2881 N N . ILE B 1 51 ? 17.801 -13.589 1.835 1 98.85 51 ILE B N 1
ATOM 2882 C CA . ILE B 1 51 ? 16.476 -13.704 1.235 1 98.85 51 ILE B CA 1
ATOM 2883 C C . ILE B 1 51 ? 16.599 -13.723 -0.287 1 98.85 51 ILE B C 1
ATOM 2885 O O . ILE B 1 51 ? 15.897 -14.478 -0.964 1 98.85 51 ILE B O 1
ATOM 2889 N N . LEU B 1 52 ? 17.497 -12.859 -0.817 1 98.9 52 LEU B N 1
ATOM 2890 C CA . LEU B 1 52 ? 17.696 -12.847 -2.262 1 98.9 52 LEU B CA 1
ATOM 2891 C C . LEU B 1 52 ? 18.148 -14.216 -2.759 1 98.9 52 LEU B C 1
ATOM 2893 O O . LEU B 1 52 ? 17.62 -14.727 -3.749 1 98.9 52 LEU B O 1
ATOM 2897 N N . LEU B 1 53 ? 19.077 -14.776 -2.086 1 98.86 53 LEU B N 1
ATOM 2898 C CA . LEU B 1 53 ? 19.586 -16.088 -2.471 1 98.86 53 LEU B CA 1
ATOM 2899 C C . LEU B 1 53 ? 18.502 -17.152 -2.339 1 98.86 53 LEU B C 1
ATOM 2901 O O . LEU B 1 53 ? 18.348 -18.001 -3.22 1 98.86 53 LEU B O 1
ATOM 2905 N N . PHE B 1 54 ? 17.823 -17.122 -1.201 1 98.85 54 PHE B N 1
ATOM 2906 C CA . PHE B 1 54 ? 16.702 -18.021 -0.957 1 98.85 54 PHE B CA 1
ATOM 2907 C C . PHE B 1 54 ? 15.697 -17.956 -2.101 1 98.85 54 PHE B C 1
ATOM 2909 O O . PHE B 1 54 ? 15.297 -18.989 -2.643 1 98.85 54 PHE B O 1
ATOM 2916 N N . ASN B 1 55 ? 15.305 -16.734 -2.549 1 98.92 55 ASN B N 1
ATOM 2917 C CA . ASN B 1 55 ? 14.368 -16.528 -3.648 1 98.92 55 ASN B CA 1
ATOM 2918 C C . ASN B 1 55 ? 14.905 -17.1 -4.957 1 98.92 55 ASN B C 1
ATOM 2920 O O . ASN B 1 55 ? 14.161 -17.719 -5.721 1 98.92 55 ASN B O 1
ATOM 2924 N N . LYS B 1 56 ? 16.16 -16.846 -5.227 1 98.88 56 LYS B N 1
ATOM 2925 C CA . LYS B 1 56 ? 16.757 -17.32 -6.473 1 98.88 56 LYS B CA 1
ATOM 2926 C C . LYS B 1 56 ? 16.747 -18.844 -6.542 1 98.88 56 LYS B C 1
ATOM 2928 O O . LYS B 1 56 ? 16.483 -19.421 -7.599 1 98.88 56 LYS B O 1
ATOM 2933 N N . TYR B 1 57 ? 17.053 -19.506 -5.407 1 98.87 57 TYR B N 1
ATOM 2934 C CA . TYR B 1 57 ? 16.995 -20.963 -5.357 1 98.87 57 TYR B CA 1
ATOM 2935 C C . TYR B 1 57 ? 15.598 -21.465 -5.698 1 98.87 57 TYR B C 1
ATOM 2937 O O . TYR B 1 57 ? 15.444 -22.42 -6.463 1 98.87 57 TYR B O 1
ATOM 2945 N N . ILE B 1 58 ? 14.623 -20.856 -5.146 1 98.91 58 ILE B N 1
ATOM 2946 C CA . ILE B 1 58 ? 13.245 -21.281 -5.364 1 98.91 58 ILE B CA 1
ATOM 2947 C C . ILE B 1 58 ? 12.855 -21.042 -6.821 1 98.91 58 ILE B C 1
ATOM 2949 O O . ILE B 1 58 ? 12.271 -21.917 -7.465 1 98.91 58 ILE B O 1
ATOM 2953 N N . ILE B 1 59 ? 13.198 -19.858 -7.365 1 98.95 59 ILE B N 1
ATOM 2954 C CA . ILE B 1 59 ? 12.882 -19.524 -8.75 1 98.95 59 ILE B CA 1
ATOM 2955 C C . ILE B 1 59 ? 13.536 -20.537 -9.687 1 98.95 59 ILE B C 1
ATOM 2957 O O . ILE B 1 59 ? 12.892 -21.049 -10.605 1 98.95 59 ILE B O 1
ATOM 2961 N N . ASP B 1 60 ? 14.789 -20.865 -9.419 1 98.91 60 ASP B N 1
ATOM 2962 C CA . ASP B 1 60 ? 15.513 -21.827 -10.244 1 98.91 60 ASP B CA 1
ATOM 2963 C C . ASP B 1 60 ? 14.849 -23.202 -10.197 1 98.91 60 ASP B C 1
ATOM 2965 O O . ASP B 1 60 ? 14.928 -23.969 -11.158 1 98.91 60 ASP B O 1
ATOM 2969 N N . ALA B 1 61 ? 14.218 -23.485 -9.115 1 98.88 61 ALA B N 1
ATOM 2970 C CA . ALA B 1 61 ? 13.613 -24.801 -8.928 1 98.88 61 ALA B CA 1
ATOM 2971 C C . ALA B 1 61 ? 12.263 -24.889 -9.635 1 98.88 61 ALA B C 1
ATOM 2973 O O . ALA B 1 61 ? 11.822 -25.978 -10.01 1 98.88 61 ALA B O 1
ATOM 2974 N N . VAL B 1 62 ? 11.582 -23.74 -9.864 1 98.88 62 VAL B N 1
ATOM 2975 C CA . VAL B 1 62 ? 10.178 -23.889 -10.233 1 98.88 62 VAL B CA 1
ATOM 2976 C C . VAL B 1 62 ? 9.922 -23.209 -11.576 1 98.88 62 VAL B C 1
ATOM 2978 O O . VAL B 1 62 ? 8.837 -23.341 -12.149 1 98.88 62 VAL B O 1
ATOM 2981 N N . TYR B 1 63 ? 10.87 -22.464 -12.178 1 98.83 63 TYR B N 1
ATOM 2982 C CA . TYR B 1 63 ? 10.637 -21.583 -13.317 1 98.83 63 TYR B CA 1
ATOM 2983 C C . TYR B 1 63 ? 10.11 -22.366 -14.514 1 98.83 63 TYR B C 1
ATOM 2985 O O . TYR B 1 63 ? 9.402 -21.816 -15.36 1 98.83 63 TYR B O 1
ATOM 2993 N N . ASP B 1 64 ? 10.45 -23.647 -14.623 1 98.77 64 ASP B N 1
ATOM 2994 C CA . ASP B 1 64 ? 10.065 -24.432 -15.792 1 98.77 64 ASP B CA 1
ATOM 2995 C C . ASP B 1 64 ? 8.709 -25.101 -15.581 1 98.77 64 ASP B C 1
ATOM 2997 O O . ASP B 1 64 ? 8.156 -25.7 -16.507 1 98.77 64 ASP B O 1
ATOM 3001 N N . ILE B 1 65 ? 8.099 -24.927 -14.375 1 98.8 65 ILE B N 1
ATOM 3002 C CA . ILE B 1 65 ? 6.887 -25.708 -14.152 1 98.8 65 ILE B CA 1
ATOM 3003 C C . ILE B 1 65 ? 5.747 -24.782 -13.732 1 98.8 65 ILE B C 1
ATOM 3005 O O . ILE B 1 65 ? 4.594 -25.209 -13.642 1 98.8 65 ILE B O 1
ATOM 3009 N N . VAL B 1 66 ? 5.999 -23.508 -13.437 1 98.87 66 VAL B N 1
ATOM 3010 C CA . VAL B 1 66 ? 4.933 -22.578 -13.079 1 98.87 66 VAL B CA 1
ATOM 3011 C C . VAL B 1 66 ? 4.948 -21.384 -14.031 1 98.87 66 VAL B C 1
ATOM 3013 O O . VAL B 1 66 ? 5.992 -21.042 -14.592 1 98.87 66 VAL B O 1
ATOM 3016 N N . PRO B 1 67 ? 3.821 -20.716 -14.222 1 98.83 67 PRO B N 1
ATOM 3017 C CA . PRO B 1 67 ? 3.75 -19.59 -15.157 1 98.83 67 PRO B CA 1
ATOM 3018 C C . PRO B 1 67 ? 4.246 -18.283 -14.544 1 98.83 67 PRO B C 1
ATOM 3020 O O . PRO B 1 67 ? 4.644 -17.368 -15.27 1 98.83 67 PRO B O 1
ATOM 3023 N N . ALA B 1 68 ? 4.188 -18.197 -13.21 1 98.89 68 ALA B N 1
ATOM 3024 C CA . ALA B 1 68 ? 4.408 -16.896 -12.584 1 98.89 68 ALA B CA 1
ATOM 3025 C C . ALA B 1 68 ? 4.849 -17.053 -11.132 1 98.89 68 ALA B C 1
ATOM 3027 O O . ALA B 1 68 ? 4.711 -18.13 -10.548 1 98.89 68 ALA B O 1
ATOM 3028 N N . VAL B 1 69 ? 5.453 -16 -10.606 1 98.93 69 VAL B N 1
ATOM 3029 C CA . VAL B 1 69 ? 5.697 -15.844 -9.176 1 98.93 69 VAL B CA 1
ATOM 3030 C C . VAL B 1 69 ? 4.984 -14.595 -8.663 1 98.93 69 VAL B C 1
ATOM 3032 O O . VAL B 1 69 ? 4.627 -13.711 -9.446 1 98.93 69 VAL B O 1
ATOM 3035 N N . LYS B 1 70 ? 4.744 -14.569 -7.42 1 98.9 70 LYS B N 1
ATOM 3036 C CA . LYS B 1 70 ? 4.006 -13.469 -6.805 1 98.9 70 LYS B CA 1
ATOM 3037 C C . LYS B 1 70 ? 4.706 -12.976 -5.542 1 98.9 70 LYS B C 1
ATOM 3039 O O . LYS B 1 70 ? 4.308 -13.325 -4.428 1 98.9 70 LYS B O 1
ATOM 3044 N N . PRO B 1 71 ? 5.704 -12.077 -5.627 1 98.87 71 PRO B N 1
ATOM 3045 C CA . PRO B 1 71 ? 6.299 -11.473 -4.433 1 98.87 71 PRO B CA 1
ATOM 3046 C C . PRO B 1 71 ? 5.332 -10.552 -3.693 1 98.87 71 PRO B C 1
ATOM 3048 O O . PRO B 1 71 ? 4.668 -9.719 -4.316 1 98.87 71 PRO B O 1
ATOM 3051 N N . GLN B 1 72 ? 5.19 -10.75 -2.448 1 98.44 72 GLN B N 1
ATOM 3052 C CA . GLN B 1 72 ? 4.384 -9.916 -1.563 1 98.44 72 GLN B CA 1
ATOM 3053 C C . GLN B 1 72 ? 5.216 -8.784 -0.966 1 98.44 72 GLN B C 1
ATOM 3055 O O . GLN B 1 72 ? 6.12 -9.027 -0.164 1 98.44 72 GLN B O 1
ATOM 3060 N N . LEU B 1 73 ? 4.895 -7.546 -1.233 1 98.76 73 LEU B N 1
ATOM 3061 C CA . LEU B 1 73 ? 5.718 -6.372 -0.964 1 98.76 73 LEU B CA 1
ATOM 3062 C C . LEU B 1 73 ? 5.959 -6.209 0.533 1 98.76 73 LEU B C 1
ATOM 3064 O O . LEU B 1 73 ? 7.018 -5.732 0.948 1 98.76 73 LEU B O 1
ATOM 3068 N N . ALA B 1 74 ? 5.026 -6.587 1.366 1 98.72 74 ALA B N 1
ATOM 3069 C CA . ALA B 1 74 ? 5.153 -6.42 2.811 1 98.72 74 ALA B CA 1
ATOM 3070 C C . ALA B 1 74 ? 6.408 -7.115 3.335 1 98.72 74 ALA B C 1
ATOM 3072 O O . ALA B 1 74 ? 7.082 -6.599 4.229 1 98.72 74 ALA B O 1
ATOM 3073 N N . TYR B 1 75 ? 6.719 -8.244 2.767 1 98.66 75 TYR B N 1
ATOM 3074 C CA . TYR B 1 75 ? 7.818 -9.078 3.239 1 98.66 75 TYR B CA 1
ATOM 3075 C C . TYR B 1 75 ? 9.162 -8.518 2.787 1 98.66 75 TYR B C 1
ATOM 3077 O O . TYR B 1 75 ? 10.215 -8.973 3.239 1 98.66 75 TYR B O 1
ATOM 3085 N N . TYR B 1 76 ? 9.125 -7.566 1.948 1 98.78 76 TYR B N 1
ATOM 3086 C CA . TYR B 1 76 ? 10.334 -6.875 1.513 1 98.78 76 TYR B CA 1
ATOM 3087 C C . TYR B 1 76 ? 10.451 -5.509 2.18 1 98.78 76 TYR B C 1
ATOM 3089 O O . TYR B 1 76 ? 11.518 -5.145 2.68 1 98.78 76 TYR B O 1
ATOM 3097 N N . GLU B 1 77 ? 9.306 -4.802 2.269 1 98.62 77 GLU B N 1
ATOM 3098 C CA . GLU B 1 77 ? 9.311 -3.501 2.931 1 98.62 77 GLU B CA 1
ATOM 3099 C C . GLU B 1 77 ? 9.76 -3.623 4.385 1 98.62 77 GLU B C 1
ATOM 3101 O O . GLU B 1 77 ? 10.406 -2.719 4.918 1 98.62 77 GLU B O 1
ATOM 3106 N N . MET B 1 78 ? 9.465 -4.733 5.035 1 98.36 78 MET B N 1
ATOM 3107 C CA . MET B 1 78 ? 9.813 -4.9 6.444 1 98.36 78 MET B CA 1
ATOM 3108 C C . MET B 1 78 ? 11.324 -4.83 6.643 1 98.36 78 MET B C 1
ATOM 3110 O O . MET B 1 78 ? 11.797 -4.569 7.75 1 98.36 78 MET B O 1
ATOM 3114 N N . TYR B 1 79 ? 12.105 -5.023 5.55 1 98.36 79 TYR B N 1
ATOM 3115 C CA . TYR B 1 79 ? 13.56 -4.988 5.643 1 98.36 79 TYR B CA 1
ATOM 3116 C C . TYR B 1 79 ? 14.113 -3.695 5.056 1 98.36 79 TYR B C 1
ATOM 3118 O O . TYR B 1 79 ? 15.306 -3.602 4.755 1 98.36 79 TYR B O 1
ATOM 3126 N N . GLY B 1 80 ? 13.258 -2.735 4.773 1 97.93 80 GLY B N 1
ATOM 3127 C CA . GLY B 1 80 ? 13.67 -1.389 4.407 1 97.93 80 GLY B CA 1
ATOM 3128 C C . GLY B 1 80 ? 14.249 -1.302 3.008 1 97.93 80 GLY B C 1
ATOM 3129 O O . GLY B 1 80 ? 13.758 -1.956 2.085 1 97.93 80 GLY B O 1
ATOM 3130 N N . LEU B 1 81 ? 15.231 -0.48 2.858 1 98.46 81 LEU B N 1
ATOM 3131 C CA . LEU B 1 81 ? 15.854 -0.226 1.564 1 98.46 81 LEU B CA 1
ATOM 3132 C C . LEU B 1 81 ? 16.49 -1.495 1.008 1 98.46 81 LEU B C 1
ATOM 3134 O O . LEU B 1 81 ? 16.405 -1.762 -0.193 1 98.46 81 LEU B O 1
ATOM 3138 N N . GLU B 1 82 ? 17.085 -2.243 1.893 1 98.62 82 GLU B N 1
ATOM 3139 C CA . GLU B 1 82 ? 17.684 -3.502 1.461 1 98.62 82 GLU B CA 1
ATOM 3140 C C . GLU B 1 82 ? 16.619 -4.483 0.98 1 98.62 82 GLU B C 1
ATOM 3142 O O . GLU B 1 82 ? 16.833 -5.213 0.009 1 98.62 82 GLU B O 1
ATOM 3147 N N . GLY B 1 83 ? 15.502 -4.519 1.689 1 98.71 83 GLY B N 1
ATOM 3148 C CA . GLY B 1 83 ? 14.393 -5.361 1.269 1 98.71 83 GLY B CA 1
ATOM 3149 C C . GLY B 1 83 ? 13.828 -4.974 -0.084 1 98.71 83 GLY B C 1
ATOM 3150 O O . GLY B 1 83 ? 13.534 -5.84 -0.911 1 98.71 83 GLY B O 1
ATOM 3151 N N . MET B 1 84 ? 13.725 -3.693 -0.313 1 98.81 84 MET B N 1
ATOM 3152 C CA . MET B 1 84 ? 13.196 -3.215 -1.587 1 98.81 84 MET B CA 1
ATOM 3153 C C . MET B 1 84 ? 14.149 -3.545 -2.731 1 98.81 84 MET B C 1
ATOM 3155 O O . MET B 1 84 ? 13.711 -3.823 -3.849 1 98.81 84 MET B O 1
ATOM 3159 N N . ARG B 1 85 ? 15.412 -3.409 -2.446 1 98.83 85 ARG B N 1
ATOM 3160 C CA . ARG B 1 85 ? 16.392 -3.844 -3.436 1 98.83 85 ARG B CA 1
ATOM 3161 C C . ARG B 1 85 ? 16.209 -5.319 -3.776 1 98.83 85 ARG B C 1
ATOM 3163 O O . ARG B 1 85 ? 16.261 -5.703 -4.946 1 98.83 85 ARG B O 1
ATOM 3170 N N . VAL B 1 86 ? 16.026 -6.149 -2.789 1 98.9 86 VAL B N 1
ATOM 3171 C CA . VAL B 1 86 ? 15.827 -7.581 -2.986 1 98.9 86 VAL B CA 1
ATOM 3172 C C . VAL B 1 86 ? 14.556 -7.819 -3.799 1 98.9 86 VAL B C 1
ATOM 3174 O O . VAL B 1 86 ? 14.521 -8.697 -4.665 1 98.9 86 VAL B O 1
ATOM 3177 N N . PHE B 1 87 ? 13.508 -7.067 -3.495 1 98.93 87 PHE B N 1
ATOM 3178 C CA . PHE B 1 87 ? 12.288 -7.155 -4.289 1 98.93 87 PHE B CA 1
ATOM 3179 C C . PHE B 1 87 ? 12.585 -6.919 -5.765 1 98.93 87 PHE B C 1
ATOM 3181 O O . PHE B 1 87 ? 12.201 -7.723 -6.617 1 98.93 87 PHE B O 1
ATOM 3188 N N . TYR B 1 88 ? 13.255 -5.807 -6.004 1 98.87 88 TYR B N 1
ATOM 3189 C CA . TYR B 1 88 ? 13.6 -5.428 -7.37 1 98.87 88 TYR B CA 1
ATOM 3190 C C . TYR B 1 88 ? 14.405 -6.527 -8.054 1 98.87 88 TYR B C 1
ATOM 3192 O O . TYR B 1 88 ? 14.078 -6.943 -9.168 1 98.87 88 TYR B O 1
ATOM 3200 N N . GLU B 1 89 ? 15.422 -7.015 -7.412 1 98.89 89 GLU B N 1
ATOM 3201 C CA . GLU B 1 89 ? 16.312 -8.021 -7.984 1 98.89 89 GLU B CA 1
ATOM 3202 C C . GLU B 1 89 ? 15.588 -9.35 -8.181 1 98.89 89 GLU B C 1
ATOM 3204 O O . GLU B 1 89 ? 15.863 -10.077 -9.138 1 98.89 89 GLU B O 1
ATOM 3209 N N . THR B 1 90 ? 14.707 -9.677 -7.243 1 98.94 90 THR B N 1
ATOM 3210 C CA . THR B 1 90 ? 13.912 -10.895 -7.357 1 98.94 90 THR B CA 1
ATOM 3211 C C . THR B 1 90 ? 13.007 -10.838 -8.584 1 98.94 90 THR B C 1
ATOM 3213 O O . THR B 1 90 ? 12.924 -11.804 -9.346 1 98.94 90 THR B O 1
ATOM 3216 N N . CYS B 1 91 ? 12.331 -9.73 -8.774 1 98.89 91 CYS B N 1
ATOM 3217 C CA . CYS B 1 91 ? 11.45 -9.555 -9.923 1 98.89 91 CYS B CA 1
ATOM 3218 C C . CYS B 1 91 ? 12.229 -9.654 -11.229 1 98.89 91 CYS B C 1
ATOM 3220 O O . CYS B 1 91 ? 11.797 -10.33 -12.164 1 98.89 91 CYS B O 1
ATOM 3222 N N . LYS B 1 92 ? 13.343 -8.994 -11.249 1 98.78 92 LYS B N 1
ATOM 3223 C CA . LYS B 1 92 ? 14.183 -9.009 -12.442 1 98.78 92 LYS B CA 1
ATOM 3224 C C . LYS B 1 92 ? 14.651 -10.424 -12.768 1 98.78 92 LYS B C 1
ATOM 3226 O O . LYS B 1 92 ? 14.584 -10.856 -13.92 1 98.78 92 LYS B O 1
ATOM 3231 N N . TYR B 1 93 ? 15.112 -11.129 -11.788 1 98.91 93 TYR B N 1
ATOM 3232 C CA . TYR B 1 93 ? 15.61 -12.488 -11.97 1 98.91 93 TYR B CA 1
ATOM 3233 C C . TYR B 1 93 ? 14.504 -13.412 -12.467 1 98.91 93 TYR B C 1
ATOM 3235 O O . TYR B 1 93 ? 14.727 -14.232 -13.36 1 98.91 93 TYR B O 1
ATOM 3243 N N . ALA B 1 94 ? 13.333 -13.293 -11.869 1 98.94 94 ALA B N 1
ATOM 3244 C CA . ALA B 1 94 ? 12.193 -14.103 -12.29 1 98.94 94 ALA B CA 1
ATOM 3245 C C . ALA B 1 94 ? 11.864 -13.865 -13.761 1 98.94 94 ALA B C 1
ATOM 3247 O O . ALA B 1 94 ? 11.624 -14.814 -14.512 1 98.94 94 ALA B O 1
ATOM 3248 N N . LYS B 1 95 ? 11.858 -12.677 -14.15 1 98.76 95 LYS B N 1
ATOM 3249 C CA . LYS B 1 95 ? 11.555 -12.341 -15.538 1 98.76 95 LYS B CA 1
ATOM 3250 C C . LYS B 1 95 ? 12.63 -12.873 -16.481 1 98.76 95 LYS B C 1
ATOM 3252 O O . LYS B 1 95 ? 12.328 -13.307 -17.594 1 98.76 95 LYS B O 1
ATOM 3257 N N . GLU B 1 96 ? 13.894 -12.786 -16.005 1 98.73 96 GLU B N 1
ATOM 3258 C CA . GLU B 1 96 ? 14.991 -13.341 -16.791 1 98.73 96 GLU B CA 1
ATOM 3259 C C . GLU B 1 96 ? 14.806 -14.839 -17.017 1 98.73 96 GLU B C 1
ATOM 3261 O O . GLU B 1 96 ? 15.275 -15.384 -18.018 1 98.73 96 GLU B O 1
ATOM 3266 N N . LYS B 1 97 ? 14.136 -15.479 -16.109 1 98.74 97 LYS B N 1
ATOM 3267 C CA . LYS B 1 97 ? 13.882 -16.913 -16.206 1 98.74 97 LYS B CA 1
ATOM 3268 C C . LYS B 1 97 ? 12.59 -17.192 -16.969 1 98.74 97 LYS B C 1
ATOM 3270 O O . LYS B 1 97 ? 12.146 -18.339 -17.049 1 98.74 97 LYS B O 1
ATOM 3275 N N . GLY B 1 98 ? 11.946 -16.141 -17.474 1 98.46 98 GLY B N 1
ATOM 3276 C CA . GLY B 1 98 ? 10.768 -16.298 -18.312 1 98.46 98 GLY B CA 1
ATOM 3277 C C . GLY B 1 98 ? 9.474 -16.334 -17.522 1 98.46 98 GLY B C 1
ATOM 3278 O O . GLY B 1 98 ? 8.411 -16.63 -18.073 1 98.46 98 GLY B O 1
ATOM 3279 N N . LEU B 1 99 ? 9.516 -16.045 -16.243 1 98.88 99 LEU B N 1
ATOM 3280 C CA . LEU B 1 99 ? 8.322 -16.042 -15.406 1 98.88 99 LEU B CA 1
ATOM 3281 C C . LEU B 1 99 ? 7.617 -14.691 -15.468 1 98.88 99 LEU B C 1
ATOM 3283 O O . LEU B 1 99 ? 8.268 -13.653 -15.605 1 98.88 99 LEU B O 1
ATOM 3287 N N . LEU B 1 100 ? 6.299 -14.68 -15.41 1 98.89 100 LEU B N 1
ATOM 3288 C CA . LEU B 1 100 ? 5.563 -13.455 -15.116 1 98.89 100 LEU B CA 1
ATOM 3289 C C . LEU B 1 100 ? 5.654 -13.108 -13.634 1 98.89 100 LEU B C 1
ATOM 3291 O O . LEU B 1 100 ? 5.786 -13.998 -12.791 1 98.89 100 LEU B O 1
ATOM 3295 N N . VAL B 1 101 ? 5.596 -11.852 -13.336 1 98.94 101 VAL B N 1
ATOM 3296 C CA . VAL B 1 101 ? 5.685 -11.405 -11.949 1 98.94 101 VAL B CA 1
ATOM 3297 C C . VAL B 1 101 ? 4.419 -10.641 -11.57 1 98.94 101 VAL B C 1
ATOM 3299 O O . VAL B 1 101 ? 4.097 -9.618 -12.179 1 98.94 101 VAL B O 1
ATOM 3302 N N . ILE B 1 102 ? 3.697 -11.116 -10.607 1 98.94 102 ILE B N 1
ATOM 3303 C CA . ILE B 1 102 ? 2.551 -10.436 -10.013 1 98.94 102 ILE B CA 1
ATOM 3304 C C . ILE B 1 102 ? 2.941 -9.855 -8.656 1 98.94 102 ILE B C 1
ATOM 3306 O O . ILE B 1 102 ? 3.108 -10.594 -7.683 1 98.94 102 ILE B O 1
ATOM 3310 N N . ALA B 1 103 ? 3.104 -8.556 -8.596 1 98.88 103 ALA B N 1
ATOM 3311 C CA . ALA B 1 103 ? 3.421 -7.927 -7.317 1 98.88 103 ALA B CA 1
ATOM 3312 C C . ALA B 1 103 ? 2.179 -7.814 -6.438 1 98.88 103 ALA B C 1
ATOM 3314 O O . ALA B 1 103 ? 1.181 -7.21 -6.838 1 98.88 103 ALA B O 1
ATOM 3315 N N . ASP B 1 104 ? 2.259 -8.415 -5.325 1 98.62 104 ASP B N 1
ATOM 3316 C CA . ASP B 1 104 ? 1.177 -8.298 -4.352 1 98.62 104 ASP B CA 1
ATOM 3317 C C . ASP B 1 104 ? 1.397 -7.103 -3.427 1 98.62 104 ASP B C 1
ATOM 3319 O O . ASP B 1 104 ? 2.038 -7.23 -2.382 1 98.62 104 ASP B O 1
ATOM 3323 N N . GLY B 1 105 ? 0.883 -6.019 -3.807 1 98.25 105 GLY B N 1
ATOM 3324 C CA . GLY B 1 105 ? 1.105 -4.789 -3.063 1 98.25 105 GLY B CA 1
ATOM 3325 C C . GLY B 1 105 ? -0.171 -4.196 -2.496 1 98.25 105 GLY B C 1
ATOM 3326 O O . GLY B 1 105 ? -0.129 -3.426 -1.534 1 98.25 105 GLY B O 1
ATOM 3327 N N . LYS B 1 106 ? -1.266 -4.508 -3.122 1 98.5 106 LYS B N 1
ATOM 3328 C CA . LYS B 1 106 ? -2.576 -3.983 -2.748 1 98.5 106 LYS B CA 1
ATOM 3329 C C . LYS B 1 106 ? -2.55 -2.46 -2.648 1 98.5 106 LYS B C 1
ATOM 3331 O O . LYS B 1 106 ? -3.025 -1.889 -1.664 1 98.5 106 LYS B O 1
ATOM 3336 N N . ARG B 1 107 ? -1.936 -1.793 -3.623 1 98.41 107 ARG B N 1
ATOM 3337 C CA . ARG B 1 107 ? -1.827 -0.338 -3.651 1 98.41 107 ARG B CA 1
ATOM 3338 C C . ARG B 1 107 ? -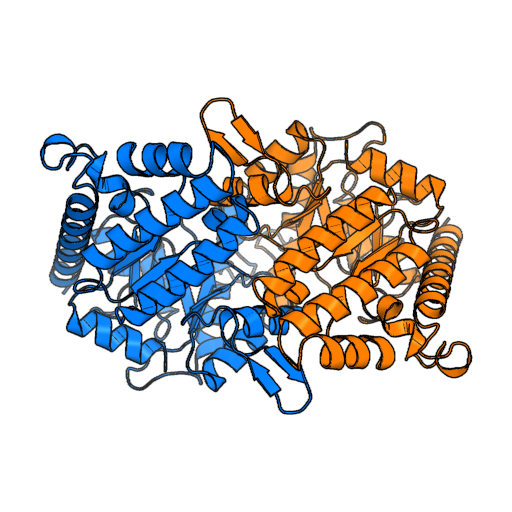3.197 0.309 -3.825 1 98.41 107 ARG B C 1
ATOM 3340 O O . ARG B 1 107 ? -4.088 -0.269 -4.451 1 98.41 107 ARG B O 1
ATOM 3347 N N . ASN B 1 108 ? -3.298 1.46 -3.224 1 95 108 ASN B N 1
ATOM 3348 C CA . ASN B 1 108 ? -4.578 2.158 -3.178 1 95 108 ASN B CA 1
ATOM 3349 C C . ASN B 1 108 ? -4.391 3.661 -2.99 1 95 108 ASN B C 1
ATOM 3351 O O . ASN B 1 108 ? -3.854 4.101 -1.972 1 95 108 ASN B O 1
ATOM 3355 N N . ASP B 1 109 ? -4.865 4.401 -3.854 1 96.5 109 ASP B N 1
ATOM 3356 C CA . ASP B 1 109 ? -4.997 5.852 -3.771 1 96.5 109 ASP B CA 1
ATOM 3357 C C . ASP B 1 109 ? -5.85 6.392 -4.917 1 96.5 109 ASP B C 1
ATOM 3359 O O . ASP B 1 109 ? -6.594 5.641 -5.552 1 96.5 109 ASP B O 1
ATOM 3363 N N . ILE B 1 110 ? -5.82 7.716 -5.08 1 94.54 110 ILE B N 1
ATOM 3364 C CA . ILE B 1 110 ? -6.696 8.299 -6.09 1 94.54 110 ILE B CA 1
ATOM 3365 C C . ILE B 1 110 ? -5.902 9.264 -6.967 1 94.54 110 ILE B C 1
ATOM 3367 O O . ILE B 1 110 ? -4.875 9.798 -6.542 1 94.54 110 ILE B O 1
ATOM 3371 N N . GLY B 1 111 ? -6.397 9.378 -8.194 1 92.35 111 GLY B N 1
ATOM 3372 C CA . GLY B 1 111 ? -5.923 10.441 -9.066 1 92.35 111 GLY B CA 1
ATOM 3373 C C . GLY B 1 111 ? -4.434 10.365 -9.344 1 92.35 111 GLY B C 1
ATOM 3374 O O . GLY B 1 111 ? -3.924 9.317 -9.743 1 92.35 111 GLY B O 1
ATOM 3375 N N . SER B 1 112 ? -3.816 11.522 -9.091 1 93.4 112 SER B N 1
ATOM 3376 C CA . SER B 1 112 ? -2.391 11.653 -9.376 1 93.4 112 SER B CA 1
ATOM 3377 C C . SER B 1 112 ? -1.566 10.699 -8.518 1 93.4 112 SER B C 1
ATOM 3379 O O . SER B 1 112 ? -0.55 10.169 -8.972 1 93.4 112 SER B O 1
ATOM 3381 N N . THR B 1 113 ? -2.024 10.514 -7.288 1 96.59 113 THR B N 1
ATOM 3382 C CA . THR B 1 113 ? -1.286 9.621 -6.401 1 96.59 113 THR B CA 1
ATOM 3383 C C . THR B 1 113 ? -1.362 8.181 -6.9 1 96.59 113 THR B C 1
ATOM 3385 O O . THR B 1 113 ? -0.366 7.455 -6.87 1 96.59 113 THR B O 1
ATOM 3388 N N . ALA B 1 114 ? -2.542 7.763 -7.372 1 97.81 114 ALA B N 1
ATOM 3389 C CA . ALA B 1 114 ? -2.679 6.436 -7.966 1 97.81 114 ALA B CA 1
ATOM 3390 C C . ALA B 1 114 ? -1.808 6.3 -9.211 1 97.81 114 ALA B C 1
ATOM 3392 O O . ALA B 1 114 ? -1.244 5.234 -9.468 1 97.81 114 ALA B O 1
ATOM 3393 N N . GLN B 1 115 ? -1.745 7.351 -10.009 1 98.22 115 GLN B N 1
ATOM 3394 C CA . GLN B 1 115 ? -0.896 7.354 -11.195 1 98.22 115 GLN B CA 1
ATOM 3395 C C . GLN B 1 115 ? 0.563 7.102 -10.828 1 98.22 115 GLN B C 1
ATOM 3397 O O . GLN B 1 115 ? 1.293 6.448 -11.575 1 98.22 115 GLN B O 1
ATOM 3402 N N . CYS B 1 116 ? 0.968 7.632 -9.693 1 98.54 116 CYS B N 1
ATOM 3403 C CA . CYS B 1 116 ? 2.342 7.434 -9.245 1 98.54 116 CYS B CA 1
ATOM 3404 C C . CYS B 1 116 ? 2.6 5.97 -8.908 1 98.54 116 CYS B C 1
ATOM 3406 O O . CYS B 1 116 ? 3.627 5.411 -9.295 1 98.54 116 CYS B O 1
ATOM 3408 N N . TYR B 1 117 ? 1.661 5.331 -8.175 1 98.71 117 TYR B N 1
ATOM 3409 C CA . TYR B 1 117 ? 1.799 3.903 -7.914 1 98.71 117 TYR B CA 1
ATOM 3410 C C . TYR B 1 117 ? 1.845 3.113 -9.216 1 98.71 117 TYR B C 1
ATOM 3412 O O . TYR B 1 117 ? 2.646 2.186 -9.36 1 98.71 117 TYR B O 1
ATOM 3420 N N . SER B 1 118 ? 0.955 3.47 -10.143 1 98.79 118 SER B N 1
ATOM 3421 C CA . SER B 1 118 ? 0.916 2.754 -11.413 1 98.79 118 SER B CA 1
ATOM 3422 C C . SER B 1 118 ? 2.235 2.893 -12.167 1 98.79 118 SER B C 1
ATOM 3424 O O . SER B 1 118 ? 2.755 1.914 -12.705 1 98.79 118 SER B O 1
ATOM 3426 N N . ALA B 1 119 ? 2.761 4.091 -12.195 1 98.59 119 ALA B N 1
ATOM 3427 C CA . ALA B 1 119 ? 4.031 4.348 -12.87 1 98.59 119 ALA B CA 1
ATOM 3428 C C . ALA B 1 119 ? 5.157 3.524 -12.252 1 98.59 119 ALA B C 1
ATOM 3430 O O . ALA B 1 119 ? 6.032 3.025 -12.963 1 98.59 119 ALA B O 1
ATOM 3431 N N . ALA B 1 120 ? 5.137 3.369 -10.972 1 98.74 120 ALA B N 1
ATOM 3432 C CA . ALA B 1 120 ? 6.187 2.658 -10.245 1 98.74 120 ALA B CA 1
ATOM 3433 C C . ALA B 1 120 ? 6.219 1.182 -10.632 1 98.74 120 ALA B C 1
ATOM 3435 O O . ALA B 1 120 ? 7.294 0.593 -10.768 1 98.74 120 ALA B O 1
ATOM 3436 N N . TYR B 1 121 ? 5.056 0.619 -10.808 1 98.86 121 TYR B N 1
ATOM 3437 C CA . TYR B 1 121 ? 5.01 -0.838 -10.86 1 98.86 121 TYR B CA 1
ATOM 3438 C C . TYR B 1 121 ? 4.669 -1.324 -12.263 1 98.86 121 TYR B C 1
ATOM 3440 O O . TYR B 1 121 ? 5.167 -2.362 -12.706 1 98.86 121 TYR B O 1
ATOM 3448 N N . LEU B 1 122 ? 3.818 -0.585 -12.965 1 98.77 122 LEU B N 1
ATOM 3449 C CA . LEU B 1 122 ? 3.265 -1.095 -14.215 1 98.77 122 LEU B CA 1
ATOM 3450 C C . LEU B 1 122 ? 3.758 -0.275 -15.402 1 98.77 122 LEU B C 1
ATOM 3452 O O . LEU B 1 122 ? 3.829 -0.78 -16.525 1 98.77 122 LEU B O 1
ATOM 3456 N N . GLY B 1 123 ? 4.063 0.954 -15.139 1 98.34 123 GLY B N 1
ATOM 3457 C CA . GLY B 1 123 ? 4.382 1.86 -16.232 1 98.34 123 GLY B CA 1
ATOM 3458 C C . GLY B 1 123 ? 5.804 2.384 -16.176 1 98.34 123 GLY B C 1
ATOM 3459 O O . GLY B 1 123 ? 6.747 1.618 -15.966 1 98.34 123 GLY B O 1
ATOM 3460 N N . LYS B 1 124 ? 5.915 3.7 -16.467 1 98.06 124 LYS B N 1
ATOM 3461 C CA . LYS B 1 124 ? 7.202 4.389 -16.478 1 98.06 124 LYS B CA 1
ATOM 3462 C C . LYS B 1 124 ? 7.129 5.702 -15.705 1 98.06 124 LYS B C 1
ATOM 3464 O O . LYS B 1 124 ? 6.057 6.301 -15.586 1 98.06 124 LYS B O 1
ATOM 3469 N N . THR B 1 125 ? 8.196 6.075 -15.189 1 97.85 125 THR B N 1
ATOM 3470 C CA . THR B 1 125 ? 8.326 7.341 -14.477 1 97.85 125 THR B CA 1
ATOM 3471 C C . THR B 1 125 ? 9.055 8.372 -15.334 1 97.85 125 THR B C 1
ATOM 3473 O O . THR B 1 125 ? 10.091 8.07 -15.931 1 97.85 125 THR B O 1
ATOM 3476 N N . ASP B 1 126 ? 8.501 9.561 -15.305 1 95.05 126 ASP B N 1
ATOM 3477 C CA . ASP B 1 126 ? 9.107 10.645 -16.072 1 95.05 126 ASP B CA 1
ATOM 3478 C C . ASP B 1 126 ? 10.309 11.233 -15.335 1 95.05 126 ASP B C 1
ATOM 3480 O O . ASP B 1 126 ? 10.229 11.522 -14.139 1 95.05 126 ASP B O 1
ATOM 3484 N N . ILE B 1 127 ? 11.366 11.403 -16.018 1 96.14 127 ILE B N 1
ATOM 3485 C CA . ILE B 1 127 ? 12.597 11.977 -15.486 1 96.14 127 ILE B CA 1
ATOM 3486 C C . ILE B 1 127 ? 12.758 13.41 -15.99 1 96.14 127 ILE B C 1
ATOM 3488 O O . ILE B 1 127 ? 13.03 14.322 -15.206 1 96.14 127 ILE B O 1
ATOM 3492 N N . ASP B 1 128 ? 12.582 13.567 -17.175 1 93.09 128 ASP B N 1
ATOM 3493 C CA . ASP B 1 128 ? 12.649 14.827 -17.911 1 93.09 128 ASP B CA 1
ATOM 3494 C C . ASP B 1 128 ? 11.864 14.742 -19.217 1 93.09 128 ASP B C 1
ATOM 3496 O O . ASP B 1 128 ? 11.329 13.685 -19.559 1 93.09 128 ASP B O 1
ATOM 3500 N N . GLU B 1 129 ? 11.792 15.911 -19.825 1 89.22 129 GLU B N 1
ATOM 3501 C CA . GLU B 1 129 ? 11.065 15.922 -21.091 1 89.22 129 GLU B CA 1
ATOM 3502 C C . GLU B 1 129 ? 11.61 14.867 -22.049 1 89.22 129 GLU B C 1
ATOM 3504 O O . GLU B 1 129 ? 12.793 14.887 -22.396 1 89.22 129 GLU B O 1
ATOM 3509 N N . GLY B 1 130 ? 10.725 13.935 -22.335 1 91.32 130 GLY B N 1
ATOM 3510 C CA . GLY B 1 130 ? 11.059 12.923 -23.324 1 91.32 130 GLY B CA 1
ATOM 3511 C C . GLY B 1 130 ? 11.841 11.758 -22.746 1 91.32 130 GLY B C 1
ATOM 3512 O O . GLY B 1 130 ? 12.175 10.812 -23.462 1 91.32 130 GLY B O 1
ATOM 3513 N N . ILE B 1 131 ? 12.226 11.86 -21.583 1 96.06 131 ILE B N 1
ATOM 3514 C CA . ILE B 1 131 ? 12.996 10.794 -20.952 1 96.06 131 ILE B CA 1
ATOM 3515 C C . ILE B 1 131 ? 12.182 10.171 -19.82 1 96.06 131 ILE B C 1
ATOM 3517 O O . ILE B 1 131 ? 11.791 10.861 -18.875 1 96.06 131 ILE B O 1
ATOM 3521 N N . SER B 1 132 ? 11.933 8.839 -19.878 1 97.08 132 SER B N 1
ATOM 3522 C CA . SER B 1 132 ? 11.209 8.09 -18.856 1 97.08 132 SER B CA 1
ATOM 3523 C C . SER B 1 132 ? 11.817 6.706 -18.651 1 97.08 132 SER B C 1
ATOM 3525 O O . SER B 1 132 ? 12.556 6.214 -19.506 1 97.08 132 SER B O 1
ATOM 3527 N N . GLU B 1 133 ? 11.552 6.168 -17.51 1 96.95 133 GLU B N 1
ATOM 3528 C CA . GLU B 1 133 ? 12.137 4.874 -17.173 1 96.95 133 GLU B CA 1
ATOM 3529 C C . GLU B 1 133 ? 11.135 3.991 -16.433 1 96.95 133 GLU B C 1
ATOM 3531 O O . GLU B 1 133 ? 10.382 4.474 -15.585 1 96.95 133 GLU B O 1
ATOM 3536 N N . ALA B 1 134 ? 11.153 2.686 -16.809 1 97.72 134 ALA B N 1
ATOM 3537 C CA . ALA B 1 134 ? 10.449 1.716 -15.973 1 97.72 134 ALA B CA 1
ATOM 3538 C C . ALA B 1 134 ? 11.157 1.531 -14.634 1 97.72 134 ALA B C 1
ATOM 3540 O O . ALA B 1 134 ? 12.389 1.517 -14.572 1 97.72 134 ALA B O 1
ATOM 3541 N N . VAL B 1 135 ? 10.445 1.306 -13.58 1 97.42 135 VAL B N 1
ATOM 3542 C CA . VAL B 1 135 ? 11.033 1.28 -12.245 1 97.42 135 VAL B CA 1
ATOM 3543 C C . VAL B 1 135 ? 11.06 -0.154 -11.72 1 97.42 135 VAL B C 1
ATOM 3545 O O . VAL B 1 135 ? 11.998 -0.906 -11.997 1 97.42 135 VAL B O 1
ATOM 3548 N N . PHE B 1 136 ? 9.924 -0.634 -11.205 1 98.39 136 PHE B N 1
ATOM 3549 C CA . PHE B 1 136 ? 9.893 -2.019 -10.751 1 98.39 136 PHE B CA 1
ATOM 3550 C C . PHE B 1 136 ? 9.449 -2.947 -11.876 1 98.39 136 PHE B C 1
ATOM 3552 O O . PHE B 1 136 ? 9.774 -4.136 -11.872 1 98.39 136 PHE B O 1
ATOM 3559 N N . ASP B 1 137 ? 8.666 -2.456 -12.778 1 98.22 137 ASP B N 1
ATOM 3560 C CA . ASP B 1 137 ? 8.329 -3.072 -14.057 1 98.22 137 ASP B CA 1
ATOM 3561 C C . ASP B 1 137 ? 7.791 -4.487 -13.861 1 98.22 137 ASP B C 1
ATOM 3563 O O . ASP B 1 137 ? 8.27 -5.432 -14.493 1 98.22 137 ASP B O 1
ATOM 3567 N N . VAL B 1 138 ? 6.896 -4.694 -12.962 1 98.82 138 VAL B N 1
ATOM 3568 C CA . VAL B 1 138 ? 6.243 -5.988 -12.796 1 98.82 138 VAL B CA 1
ATOM 3569 C C . VAL B 1 138 ? 5.152 -6.156 -13.85 1 98.82 138 VAL B C 1
ATOM 3571 O O . VAL B 1 138 ? 4.854 -5.222 -14.599 1 98.82 138 VAL B O 1
ATOM 3574 N N . ASP B 1 139 ? 4.557 -7.367 -13.956 1 98.9 139 ASP B N 1
ATOM 3575 C CA . ASP B 1 139 ? 3.593 -7.658 -15.013 1 98.9 139 ASP B CA 1
ATOM 3576 C C . ASP B 1 139 ? 2.164 -7.398 -14.541 1 98.9 139 ASP B C 1
ATOM 3578 O O . ASP B 1 139 ? 1.281 -7.107 -15.351 1 98.9 139 ASP B O 1
ATOM 3582 N N . ALA B 1 140 ? 1.942 -7.508 -13.261 1 98.92 140 ALA B N 1
ATOM 3583 C CA . ALA B 1 140 ? 0.637 -7.241 -12.662 1 98.92 140 ALA B CA 1
ATOM 3584 C C . ALA B 1 140 ? 0.781 -6.798 -11.209 1 98.92 140 ALA B C 1
ATOM 3586 O O . ALA B 1 140 ? 1.819 -7.026 -10.584 1 98.92 140 ALA B O 1
ATOM 3587 N N . LEU B 1 141 ? -0.258 -6.139 -10.729 1 98.9 141 LEU B N 1
ATOM 3588 C CA . LEU B 1 141 ? -0.264 -5.58 -9.382 1 98.9 141 LEU B CA 1
ATOM 3589 C C . LEU B 1 141 ? -1.621 -5.783 -8.715 1 98.9 141 LEU B C 1
ATOM 3591 O O . LEU B 1 141 ? -2.662 -5.612 -9.353 1 98.9 141 LEU B O 1
ATOM 3595 N N . THR B 1 142 ? -1.639 -6.189 -7.473 1 98.88 142 THR B N 1
ATOM 3596 C CA . THR B 1 142 ? -2.908 -6.209 -6.754 1 98.88 142 THR B CA 1
ATOM 3597 C C . THR B 1 142 ? -3.268 -4.813 -6.254 1 98.88 142 THR B C 1
ATOM 3599 O O . THR B 1 142 ? -2.393 -4.055 -5.829 1 98.88 142 THR B O 1
ATOM 3602 N N . VAL B 1 143 ? -4.54 -4.478 -6.275 1 98.75 143 VAL B N 1
ATOM 3603 C CA . VAL B 1 143 ? -4.99 -3.142 -5.898 1 98.75 143 VAL B CA 1
ATOM 3604 C C . VAL B 1 143 ? -6.26 -3.243 -5.056 1 98.75 143 VAL B C 1
ATOM 3606 O O . VAL B 1 143 ? -6.946 -4.267 -5.077 1 98.75 143 VAL B O 1
ATOM 3609 N N . ASN B 1 144 ? -6.516 -2.227 -4.285 1 98.52 144 ASN B N 1
ATOM 3610 C CA . ASN B 1 144 ? -7.662 -2.153 -3.384 1 98.52 144 ASN B CA 1
ATOM 3611 C C . ASN B 1 144 ? -8.748 -1.233 -3.932 1 98.52 144 ASN B C 1
ATOM 3613 O O . ASN B 1 144 ? -8.478 -0.079 -4.272 1 98.52 144 ASN B O 1
ATOM 3617 N N . PRO B 1 145 ? -9.975 -1.633 -3.97 1 98.08 145 PRO B N 1
ATOM 3618 C CA . PRO B 1 145 ? -11.047 -0.896 -4.643 1 98.08 145 PRO B CA 1
ATOM 3619 C C . PRO B 1 145 ? -11.73 0.119 -3.729 1 98.08 145 PRO B C 1
ATOM 3621 O O . PRO B 1 145 ? -12.594 0.877 -4.177 1 98.08 145 PRO B O 1
ATOM 3624 N N . TYR B 1 146 ? -11.443 0.224 -2.483 1 97.94 146 TYR B N 1
ATOM 3625 C CA . TYR B 1 146 ? -12.208 0.924 -1.457 1 97.94 146 TYR B CA 1
ATOM 3626 C C . TYR B 1 146 ? -12.462 2.372 -1.859 1 97.94 146 TYR B C 1
ATOM 3628 O O . TYR B 1 146 ? -13.477 2.96 -1.478 1 97.94 146 TYR B O 1
ATOM 3636 N N . LEU B 1 147 ? -11.624 2.945 -2.7 1 97.38 147 LEU B N 1
ATOM 3637 C CA . LEU B 1 147 ? -11.707 4.368 -3.01 1 97.38 147 LEU B CA 1
ATOM 3638 C C . LEU B 1 147 ? -12.501 4.6 -4.292 1 97.38 147 LEU B C 1
ATOM 3640 O O . LEU B 1 147 ? -12.676 5.743 -4.72 1 97.38 147 LEU B O 1
ATOM 3644 N N . GLY B 1 148 ? -12.921 3.528 -4.995 1 97.31 148 GLY B N 1
ATOM 3645 C CA . GLY B 1 148 ? -13.705 3.673 -6.211 1 97.31 148 GLY B CA 1
ATOM 3646 C C . GLY B 1 148 ? -12.855 3.723 -7.466 1 97.31 148 GLY B C 1
ATOM 3647 O O . GLY B 1 148 ? -11.638 3.532 -7.407 1 97.31 148 GLY B O 1
ATOM 3648 N N . VAL B 1 149 ? -13.47 4.057 -8.568 1 97.66 149 VAL B N 1
ATOM 3649 C CA . VAL B 1 149 ? -12.849 3.948 -9.884 1 97.66 149 V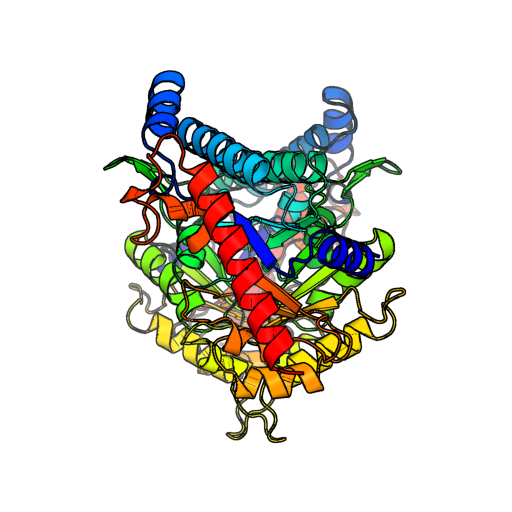AL B CA 1
ATOM 3650 C C . VAL B 1 149 ? -11.706 4.954 -10.001 1 97.66 149 VAL B C 1
ATOM 3652 O O . VAL B 1 149 ? -10.741 4.724 -10.732 1 97.66 149 VAL B O 1
ATOM 3655 N N . ASP B 1 150 ? -11.766 6.041 -9.267 1 96.55 150 ASP B N 1
ATOM 3656 C CA . ASP B 1 150 ? -10.668 7.003 -9.256 1 96.55 150 ASP B CA 1
ATOM 3657 C C . ASP B 1 150 ? -9.368 6.347 -8.796 1 96.55 150 ASP B C 1
ATOM 3659 O O . ASP B 1 150 ? -8.279 6.797 -9.157 1 96.55 150 ASP B O 1
ATOM 3663 N N . GLY B 1 151 ? -9.547 5.3 -7.988 1 97.1 151 GLY B N 1
ATOM 3664 C CA . GLY B 1 151 ? -8.387 4.597 -7.465 1 97.1 151 GLY B CA 1
ATOM 3665 C C . GLY B 1 151 ? -7.995 3.391 -8.297 1 97.1 151 GLY B C 1
ATOM 3666 O O . GLY B 1 151 ? -7.031 2.694 -7.973 1 97.1 151 GLY B O 1
ATOM 3667 N N . ILE B 1 152 ? -8.713 3.133 -9.424 1 98.31 152 ILE B N 1
ATOM 3668 C CA . ILE B 1 152 ? -8.48 1.941 -10.232 1 98.31 152 ILE B CA 1
ATOM 3669 C C . ILE B 1 152 ? -8.123 2.347 -11.66 1 98.31 152 ILE B C 1
ATOM 3671 O O . ILE B 1 152 ? -7.235 1.754 -12.277 1 98.31 152 ILE B O 1
ATOM 3675 N N . LYS B 1 153 ? -8.723 3.315 -12.166 1 98.07 153 LYS B N 1
ATOM 3676 C CA . LYS B 1 153 ? -8.632 3.733 -13.562 1 98.07 153 LYS B CA 1
ATOM 3677 C C . LYS B 1 153 ? -7.187 4.025 -13.956 1 98.07 153 LYS B C 1
ATOM 3679 O O . LYS B 1 153 ? -6.746 3.645 -15.042 1 98.07 153 LYS B O 1
ATOM 3684 N N . PRO B 1 154 ? -6.439 4.756 -13.084 1 98.23 154 PRO B N 1
ATOM 3685 C CA . PRO B 1 154 ? -5.053 5.019 -13.477 1 98.23 154 PRO B CA 1
ATOM 3686 C C . PRO B 1 154 ? -4.258 3.739 -13.727 1 98.23 154 PRO B C 1
ATOM 3688 O O . PRO B 1 154 ? -3.399 3.704 -14.612 1 98.23 154 PRO B O 1
ATOM 3691 N N . PHE B 1 155 ? -4.522 2.677 -12.992 1 98.66 155 PHE B N 1
ATOM 3692 C CA . PHE B 1 155 ? -3.85 1.401 -13.205 1 98.66 155 PHE B CA 1
ATOM 3693 C C . PHE B 1 155 ? -4.299 0.765 -14.516 1 98.66 155 PHE B C 1
ATOM 3695 O O . PHE B 1 155 ? -3.476 0.246 -15.273 1 98.66 155 PHE B O 1
ATOM 3702 N N . ILE B 1 156 ? -5.616 0.802 -14.757 1 98.37 156 ILE B N 1
ATOM 3703 C CA . ILE B 1 156 ? -6.154 0.217 -15.98 1 98.37 156 ILE B CA 1
ATOM 3704 C C . ILE B 1 156 ? -5.53 0.898 -17.196 1 98.37 156 ILE B C 1
ATOM 3706 O O . ILE B 1 156 ? -5.176 0.235 -18.173 1 98.37 156 ILE B O 1
ATOM 3710 N N . ASP B 1 157 ? -5.416 2.226 -17.115 1 98.13 157 ASP B N 1
ATOM 3711 C CA . ASP B 1 157 ? -4.823 2.975 -18.218 1 98.13 157 ASP B CA 1
ATOM 3712 C C . ASP B 1 157 ? -3.417 2.468 -18.534 1 98.13 157 ASP B C 1
ATOM 3714 O O . ASP B 1 157 ? -3.068 2.275 -19.7 1 98.13 157 ASP B O 1
ATOM 3718 N N . ASP B 1 158 ? -2.647 2.228 -17.53 1 97.82 158 ASP B N 1
ATOM 3719 C CA . ASP B 1 158 ? -1.285 1.746 -17.741 1 97.82 158 ASP B CA 1
ATOM 3720 C C . ASP B 1 158 ? -1.282 0.277 -18.16 1 97.82 158 ASP B C 1
ATOM 3722 O O . ASP B 1 158 ? -0.405 -0.158 -18.909 1 97.82 158 ASP B O 1
ATOM 3726 N N . CYS B 1 159 ? -2.246 -0.501 -17.655 1 98.19 159 CYS B N 1
ATOM 3727 C CA . CYS B 1 159 ? -2.363 -1.88 -18.116 1 98.19 159 CYS B CA 1
ATOM 3728 C C . CYS B 1 159 ? -2.506 -1.938 -19.632 1 98.19 159 CYS B C 1
ATOM 3730 O O . CYS B 1 159 ? -1.845 -2.742 -20.292 1 98.19 159 CYS B O 1
ATOM 3732 N N . VAL B 1 160 ? -3.376 -1.094 -20.132 1 97.81 160 VAL B N 1
ATOM 3733 C CA . VAL B 1 160 ? -3.63 -1.062 -21.569 1 97.81 160 VAL B CA 1
ATOM 3734 C C . VAL B 1 160 ? -2.397 -0.538 -22.301 1 97.81 160 VAL B C 1
ATOM 3736 O O . VAL B 1 160 ? -1.967 -1.119 -23.3 1 97.81 160 VAL B O 1
ATOM 3739 N N . LYS B 1 161 ? -1.816 0.485 -21.815 1 97.76 161 LYS B N 1
ATOM 3740 C CA . LYS B 1 161 ? -0.711 1.172 -22.477 1 97.76 161 LYS B CA 1
ATOM 3741 C C . LYS B 1 161 ? 0.539 0.298 -22.51 1 97.76 161 LYS B C 1
ATOM 3743 O O . LYS B 1 161 ? 1.303 0.335 -23.477 1 97.76 161 LYS B O 1
ATOM 3748 N N . TYR B 1 162 ? 0.766 -0.524 -21.467 1 98.07 162 TYR B N 1
ATOM 3749 C CA . TYR B 1 162 ? 2.049 -1.205 -21.339 1 98.07 162 TYR B CA 1
ATOM 3750 C C . TYR B 1 162 ? 1.864 -2.717 -21.305 1 98.07 162 TYR B C 1
ATOM 3752 O O . TYR B 1 162 ? 2.8 -3.456 -20.991 1 98.07 162 TYR B O 1
ATOM 3760 N N . ASN B 1 163 ? 0.667 -3.211 -21.579 1 97.91 163 ASN B N 1
ATOM 3761 C CA . ASN B 1 163 ? 0.362 -4.638 -21.609 1 97.91 163 ASN B CA 1
ATOM 3762 C C . ASN B 1 163 ? 0.596 -5.289 -20.249 1 97.91 163 ASN B C 1
ATOM 3764 O O . ASN B 1 163 ? 1.346 -6.261 -20.142 1 97.91 163 ASN B O 1
ATOM 3768 N N . LYS B 1 164 ? 0.013 -4.694 -19.274 1 98.66 164 LYS B N 1
ATOM 3769 C CA . LYS B 1 164 ? 0.095 -5.152 -17.89 1 98.66 164 LYS B CA 1
ATOM 3770 C C . LYS B 1 164 ? -1.28 -5.547 -17.359 1 98.66 164 LYS B C 1
ATOM 3772 O O . LYS B 1 164 ? -2.272 -5.491 -18.088 1 98.66 164 LYS B O 1
ATOM 3777 N N . GLY B 1 165 ? -1.358 -6.041 -16.092 1 98.8 165 GLY B N 1
ATOM 3778 C CA . GLY B 1 165 ? -2.624 -6.408 -15.477 1 98.8 165 GLY B CA 1
ATOM 3779 C C . GLY B 1 165 ? -2.731 -5.973 -14.027 1 98.8 165 GLY B C 1
ATOM 3780 O O . GLY B 1 165 ? -1.739 -5.558 -13.423 1 98.8 165 GLY B O 1
ATOM 3781 N N . ILE B 1 166 ? -3.961 -5.988 -13.527 1 98.9 166 ILE B N 1
ATOM 3782 C CA . ILE B 1 166 ? -4.189 -5.775 -12.102 1 98.9 166 ILE B CA 1
ATOM 3783 C C . ILE B 1 166 ? -5.165 -6.824 -11.573 1 98.9 166 ILE B C 1
ATOM 3785 O O . ILE B 1 166 ? -5.944 -7.397 -12.338 1 98.9 166 ILE B O 1
ATOM 3789 N N . PHE B 1 167 ? -5.073 -7.133 -10.362 1 98.89 167 PHE B N 1
ATOM 3790 C CA . PHE B 1 167 ? -6.029 -7.945 -9.618 1 98.89 167 PHE B CA 1
ATOM 3791 C C . PHE B 1 167 ? -6.64 -7.149 -8.472 1 98.89 167 PHE B C 1
ATOM 3793 O O . PHE B 1 167 ? -5.935 -6.745 -7.544 1 98.89 167 PHE B O 1
ATOM 3800 N N . VAL B 1 168 ? -7.93 -6.949 -8.515 1 98.82 168 VAL B N 1
ATOM 3801 C CA . VAL B 1 168 ? -8.651 -6.118 -7.556 1 98.82 168 VAL B CA 1
ATOM 3802 C C . VAL B 1 168 ? -9.172 -6.984 -6.411 1 98.82 168 VAL B C 1
ATOM 3804 O O . VAL B 1 168 ? -9.734 -8.057 -6.642 1 98.82 168 VAL B O 1
ATOM 3807 N N . LEU B 1 169 ? -8.981 -6.571 -5.198 1 98.52 169 LEU B N 1
ATOM 3808 C CA . LEU B 1 169 ? -9.525 -7.297 -4.056 1 98.52 169 LEU B CA 1
ATOM 3809 C C . LEU B 1 169 ? -11.05 -7.307 -4.094 1 98.52 169 LEU B C 1
ATOM 3811 O O . LEU B 1 169 ? -11.681 -6.249 -4.142 1 98.52 169 LEU B O 1
ATOM 3815 N N . VAL B 1 170 ? -11.632 -8.472 -4.048 1 97.82 170 VAL B N 1
ATOM 3816 C CA . VAL B 1 170 ? -13.087 -8.574 -4.102 1 97.82 170 VAL B CA 1
ATOM 3817 C C . VAL B 1 170 ? -13.604 -9.254 -2.836 1 97.82 170 VAL B C 1
ATOM 3819 O O . VAL B 1 170 ? -14.269 -8.622 -2.012 1 97.82 170 VAL B O 1
ATOM 3822 N N . LYS B 1 171 ? -13.207 -10.455 -2.672 1 96.06 171 LYS B N 1
ATOM 3823 C CA . LYS B 1 171 ? -13.567 -11.252 -1.503 1 96.06 171 LYS B CA 1
ATOM 3824 C C . LYS B 1 171 ? -12.373 -12.057 -0.997 1 96.06 171 LYS B C 1
ATOM 3826 O O . LYS B 1 171 ? -12.035 -13.098 -1.564 1 96.06 171 LYS B O 1
ATOM 3831 N N . THR B 1 172 ? -11.877 -11.656 0.107 1 92.42 172 THR B N 1
ATOM 3832 C CA . THR B 1 172 ? -10.65 -12.268 0.602 1 92.42 172 THR B CA 1
ATOM 3833 C C . THR B 1 172 ? -10.964 -13.393 1.584 1 92.42 172 THR B C 1
ATOM 3835 O O . THR B 1 172 ? -12.103 -13.531 2.034 1 92.42 172 THR B O 1
ATOM 3838 N N . SER B 1 173 ? -10.039 -14.185 1.927 1 88.4 173 SER B N 1
ATOM 3839 C CA . SER B 1 173 ? -10.265 -15.464 2.591 1 88.4 173 SER B CA 1
ATOM 3840 C C . SER B 1 173 ? -10.208 -15.318 4.108 1 88.4 173 SER B C 1
ATOM 3842 O O . SER B 1 173 ? -10.586 -16.235 4.84 1 88.4 173 SER B O 1
ATOM 3844 N N . ASN B 1 174 ? -9.741 -14.163 4.57 1 90.33 174 ASN B N 1
ATOM 3845 C CA . ASN B 1 174 ? -9.52 -14.001 6.003 1 90.33 174 ASN B CA 1
ATOM 3846 C C . ASN B 1 174 ? -10.838 -13.923 6.767 1 90.33 174 ASN B C 1
ATOM 3848 O O . ASN B 1 174 ? -11.849 -13.47 6.227 1 90.33 174 ASN B O 1
ATOM 3852 N N . LYS B 1 175 ? -10.861 -14.268 8.029 1 89.97 175 LYS B N 1
ATOM 3853 C CA . LYS B 1 175 ? -12.041 -14.425 8.875 1 89.97 175 LYS B CA 1
ATOM 3854 C C . LYS B 1 175 ? -12.836 -13.124 8.957 1 89.97 175 LYS B C 1
ATOM 3856 O O . LYS B 1 175 ? -14.068 -13.139 8.914 1 89.97 175 LYS B O 1
ATOM 3861 N N . SER B 1 176 ? -12.165 -12.033 9.064 1 94.2 176 SER B N 1
ATOM 3862 C CA . SER B 1 176 ? -12.851 -10.77 9.318 1 94.2 176 SER B CA 1
ATOM 3863 C C . SER B 1 176 ? -13.263 -10.094 8.015 1 94.2 176 SER B C 1
ATOM 3865 O O . SER B 1 176 ? -13.773 -8.972 8.026 1 94.2 176 SER B O 1
ATOM 3867 N N . SER B 1 177 ? -13.048 -10.747 6.885 1 91.93 177 SER B N 1
ATOM 3868 C CA . SER B 1 177 ? -13.411 -10.157 5.6 1 91.93 177 SER B CA 1
ATOM 3869 C C . SER B 1 177 ? -14.894 -9.805 5.553 1 91.93 177 SER B C 1
ATOM 3871 O O . SER B 1 177 ? -15.295 -8.876 4.849 1 91.93 177 SER B O 1
ATOM 3873 N N . GLY B 1 178 ? -15.686 -10.521 6.352 1 93.33 178 GLY B N 1
ATOM 3874 C CA . GLY B 1 178 ? -17.127 -10.326 6.335 1 93.33 178 GLY B CA 1
ATOM 3875 C C . GLY B 1 178 ? -17.561 -9.028 6.99 1 93.33 178 GLY B C 1
ATOM 3876 O O . GLY B 1 178 ? -18.696 -8.583 6.805 1 93.33 178 GLY B O 1
ATOM 3877 N N . GLU B 1 179 ? -16.641 -8.409 7.722 1 96.04 179 GLU B N 1
ATOM 3878 C CA . GLU B 1 179 ? -16.979 -7.177 8.428 1 96.04 179 GLU B CA 1
ATOM 3879 C C . GLU B 1 179 ? -17.375 -6.072 7.453 1 96.04 179 GLU B C 1
ATOM 3881 O O . GLU B 1 179 ? -18.21 -5.224 7.773 1 96.04 179 GLU B O 1
ATOM 3886 N N . ILE B 1 180 ? -16.772 -6.1 6.231 1 97.34 180 ILE B N 1
ATOM 3887 C CA . ILE B 1 180 ? -17.123 -5.095 5.234 1 97.34 180 ILE B CA 1
ATOM 3888 C C . ILE B 1 180 ? -17.619 -5.78 3.963 1 97.34 180 ILE B C 1
ATOM 3890 O O . ILE B 1 180 ? -18.707 -5.473 3.469 1 97.34 180 ILE B O 1
ATOM 3894 N N . GLN B 1 181 ? -16.983 -6.779 3.51 1 97.06 181 GLN B N 1
ATOM 3895 C CA . GLN B 1 181 ? -17.186 -7.359 2.186 1 97.06 181 GLN B CA 1
ATOM 3896 C C . GLN B 1 181 ? -18.523 -8.091 2.105 1 97.06 181 GLN B C 1
ATOM 3898 O O . GLN B 1 181 ? -19.126 -8.175 1.034 1 97.06 181 GLN B O 1
ATOM 3903 N N . ASP B 1 182 ? -19.038 -8.578 3.247 1 95.81 182 ASP B N 1
ATOM 3904 C CA . ASP B 1 182 ? -20.259 -9.379 3.231 1 95.81 182 ASP B CA 1
ATOM 3905 C C . ASP B 1 182 ? -21.483 -8.52 3.542 1 95.81 182 ASP B C 1
ATOM 3907 O O . ASP B 1 182 ? -22.612 -9.014 3.534 1 95.81 182 ASP B O 1
ATOM 3911 N N . ILE B 1 183 ? -21.267 -7.261 3.886 1 97.27 183 ILE B N 1
ATOM 3912 C CA . ILE B 1 183 ? -22.391 -6.401 4.239 1 97.27 183 ILE B CA 1
ATOM 3913 C C . ILE B 1 183 ? -23.41 -6.39 3.102 1 97.27 183 ILE B C 1
ATOM 3915 O O . ILE B 1 183 ? -23.046 -6.228 1.935 1 97.27 183 ILE B O 1
ATOM 3919 N N . LEU B 1 184 ? -24.631 -6.582 3.472 1 97.32 184 LEU B N 1
ATOM 3920 C CA . LEU B 1 184 ? -25.711 -6.548 2.492 1 97.32 184 LEU B CA 1
ATOM 3921 C C . LEU B 1 184 ? -26.222 -5.125 2.294 1 97.32 184 LEU B C 1
ATOM 3923 O O . LEU B 1 184 ? -26.428 -4.394 3.266 1 97.32 184 LEU B O 1
ATOM 3927 N N . THR B 1 185 ? -26.355 -4.758 1.085 1 97.21 185 THR B N 1
ATOM 3928 C CA . THR B 1 185 ? -26.867 -3.436 0.744 1 97.21 185 THR B CA 1
ATOM 3929 C C . THR B 1 185 ? -28.391 -3.411 0.817 1 97.21 185 THR B C 1
ATOM 3931 O O . THR B 1 185 ? -29.025 -4.449 1.012 1 97.21 185 THR B O 1
ATOM 3934 N N . GLN B 1 186 ? -28.928 -2.221 0.638 1 95.56 186 GLN B N 1
ATOM 3935 C CA . GLN B 1 186 ? -30.378 -2.064 0.61 1 95.56 186 GLN B CA 1
ATOM 3936 C C . GLN B 1 186 ? -30.995 -2.853 -0.542 1 95.56 186 GLN B C 1
ATOM 3938 O O . GLN B 1 186 ? -32.158 -3.254 -0.474 1 95.56 186 GLN B O 1
ATOM 3943 N N . GLU B 1 187 ? -30.2 -3.168 -1.535 1 93.03 187 GLU B N 1
ATOM 3944 C CA . GLU B 1 187 ? -30.671 -3.906 -2.704 1 93.03 187 GLU B CA 1
ATOM 3945 C C . GLU B 1 187 ? -30.461 -5.408 -2.529 1 93.03 187 GLU B C 1
ATOM 3947 O O . GLU B 1 187 ? -30.716 -6.186 -3.45 1 93.03 187 GLU B O 1
ATOM 3952 N N . GLY B 1 188 ? -29.901 -5.804 -1.462 1 94.61 188 GLY B N 1
ATOM 3953 C CA . GLY B 1 188 ? -29.751 -7.216 -1.145 1 94.61 188 GLY B CA 1
ATOM 3954 C C . GLY B 1 188 ? -28.463 -7.814 -1.68 1 94.61 188 GLY B C 1
ATOM 3955 O O . GLY B 1 188 ? -28.248 -9.024 -1.585 1 94.61 188 GLY B O 1
ATOM 3956 N N . ARG B 1 189 ? -27.702 -7.039 -2.231 1 95.29 189 ARG B N 1
ATOM 3957 C CA . ARG B 1 189 ? -26.409 -7.487 -2.739 1 95.29 189 ARG B CA 1
ATOM 3958 C C . ARG B 1 189 ? -25.3 -7.216 -1.729 1 95.29 189 ARG B C 1
ATOM 3960 O O . ARG B 1 189 ? -25.322 -6.199 -1.032 1 95.29 189 ARG B O 1
ATOM 3967 N N . SER B 1 190 ? -24.391 -8.112 -1.685 1 96.54 190 SER B N 1
ATOM 3968 C CA . SER B 1 190 ? -23.248 -7.886 -0.806 1 96.54 190 SER B CA 1
ATOM 3969 C C . SER B 1 190 ? -22.267 -6.893 -1.418 1 96.54 190 SER B C 1
ATOM 3971 O O . SER B 1 190 ? -22.286 -6.659 -2.629 1 96.54 190 SER B O 1
ATOM 3973 N N . ILE B 1 191 ? -21.434 -6.358 -0.61 1 97.82 191 ILE B N 1
ATOM 3974 C CA . ILE B 1 191 ? -20.416 -5.427 -1.084 1 97.82 191 ILE B CA 1
ATOM 3975 C C . ILE B 1 191 ? -19.48 -6.137 -2.059 1 97.82 191 ILE B C 1
ATOM 3977 O O . ILE B 1 191 ? -19.099 -5.573 -3.087 1 97.82 191 ILE B O 1
ATOM 3981 N N . TYR B 1 192 ? -19.086 -7.39 -1.724 1 97.22 192 TYR B N 1
ATOM 3982 C CA . TYR B 1 192 ? -18.175 -8.093 -2.62 1 97.22 192 TYR B CA 1
ATOM 3983 C C . TYR B 1 192 ? -18.828 -8.344 -3.974 1 97.22 192 TYR B C 1
ATOM 3985 O O . TYR B 1 192 ? -18.148 -8.363 -5.003 1 97.22 192 TYR B O 1
ATOM 3993 N N . GLU B 1 193 ? -20.108 -8.58 -4.043 1 97.49 193 GLU B N 1
ATOM 3994 C CA . GLU B 1 193 ? -20.796 -8.743 -5.321 1 97.49 193 GLU B CA 1
ATOM 3995 C C . GLU B 1 193 ? -20.76 -7.452 -6.135 1 97.49 193 GLU B C 1
ATOM 3997 O O . GLU B 1 193 ? -20.549 -7.484 -7.349 1 97.49 193 GLU B O 1
ATOM 4002 N N . ILE B 1 194 ? -20.952 -6.348 -5.483 1 98.13 194 ILE B N 1
ATOM 4003 C CA . ILE B 1 194 ? -20.92 -5.045 -6.14 1 98.13 194 ILE B CA 1
ATOM 4004 C C . ILE B 1 194 ? -19.525 -4.783 -6.701 1 98.13 194 ILE B C 1
ATOM 4006 O O . ILE B 1 194 ? -19.38 -4.357 -7.849 1 98.13 194 ILE B O 1
ATOM 4010 N N . VAL B 1 195 ? -18.556 -5.064 -5.907 1 98.41 195 VAL B N 1
ATOM 4011 C CA . VAL B 1 195 ? -17.179 -4.861 -6.346 1 98.41 195 VAL B CA 1
ATOM 4012 C C . VAL B 1 195 ? -16.871 -5.781 -7.526 1 98.41 195 VAL B C 1
ATOM 4014 O O . VAL B 1 195 ? -16.208 -5.374 -8.482 1 98.41 195 VAL B O 1
ATOM 4017 N N . ALA B 1 196 ? -17.339 -7.018 -7.452 1 98.49 196 ALA B N 1
ATOM 4018 C CA . ALA B 1 196 ? -17.144 -7.951 -8.558 1 98.49 196 ALA B CA 1
ATOM 4019 C C . ALA B 1 196 ? -17.751 -7.406 -9.848 1 98.49 196 ALA B C 1
ATOM 4021 O O . ALA B 1 196 ? -17.157 -7.529 -10.922 1 98.49 196 ALA B O 1
ATOM 4022 N N . GLU B 1 197 ? -18.89 -6.825 -9.754 1 98.47 197 GLU B N 1
ATOM 4023 C CA . GLU B 1 197 ? -19.538 -6.23 -10.919 1 98.47 197 GLU B CA 1
ATOM 4024 C C . GLU B 1 197 ? -18.72 -5.066 -11.472 1 98.47 197 GLU B C 1
ATOM 4026 O O . GLU B 1 197 ? -18.628 -4.888 -12.688 1 98.47 197 GLU B O 1
ATOM 4031 N N . TYR B 1 198 ? -18.19 -4.257 -10.566 1 98.61 198 TYR B N 1
ATOM 4032 C CA . TYR B 1 198 ? -17.314 -3.176 -11.004 1 98.61 198 TYR B CA 1
ATOM 4033 C C . TYR B 1 198 ? -16.104 -3.723 -11.751 1 98.61 198 TYR B C 1
ATOM 4035 O O . TYR B 1 198 ? -15.746 -3.221 -12.819 1 98.61 198 TYR B O 1
ATOM 4043 N N . VAL B 1 199 ? -15.506 -4.763 -11.205 1 98.62 199 VAL B N 1
ATOM 4044 C CA . VAL B 1 199 ? -14.327 -5.369 -11.814 1 98.62 199 VAL B CA 1
ATOM 4045 C C . VAL B 1 199 ? -14.652 -5.816 -13.238 1 98.62 199 VAL B C 1
ATOM 4047 O O . VAL B 1 199 ? -13.896 -5.536 -14.171 1 98.62 199 VAL B O 1
ATOM 4050 N N . GLU B 1 200 ? -15.748 -6.501 -13.368 1 98.37 200 GLU B N 1
ATOM 4051 C CA . GLU B 1 200 ? -16.182 -6.964 -14.682 1 98.37 200 GLU B CA 1
ATOM 4052 C C . GLU B 1 200 ? -16.418 -5.792 -15.63 1 98.37 200 GLU B C 1
ATOM 4054 O O . GLU B 1 200 ? -16 -5.83 -16.789 1 98.37 200 GLU B O 1
ATOM 4059 N N . SER B 1 201 ? -17.036 -4.771 -15.115 1 98.29 201 SER B N 1
ATOM 4060 C CA . SER B 1 201 ? -17.355 -3.595 -15.919 1 98.29 201 SER B CA 1
ATOM 4061 C C . SER B 1 201 ? -16.093 -2.83 -16.305 1 98.29 201 SER B C 1
ATOM 4063 O O . SER B 1 201 ? -15.973 -2.351 -17.434 1 98.29 201 SER B O 1
ATOM 4065 N N . TRP B 1 202 ? -15.151 -2.705 -15.377 1 98 202 TRP B N 1
ATOM 4066 C CA . TRP B 1 202 ? -13.915 -1.968 -15.616 1 98 202 TRP B CA 1
ATOM 4067 C C . TRP B 1 202 ? -13.07 -2.655 -16.684 1 98 202 TRP B C 1
ATOM 4069 O O . TRP B 1 202 ? -12.278 -2.005 -17.371 1 98 202 TRP B O 1
ATOM 4079 N N . GLY B 1 203 ? -13.243 -4.007 -16.811 1 97.44 203 GLY B N 1
ATOM 4080 C CA . GLY B 1 203 ? -12.445 -4.78 -17.748 1 97.44 203 GLY B CA 1
ATOM 4081 C C . GLY B 1 203 ? -13.145 -5.021 -19.072 1 97.44 203 GLY B C 1
ATOM 4082 O O . GLY B 1 203 ? -12.562 -5.598 -19.993 1 97.44 203 GLY B O 1
ATOM 4083 N N . GLU B 1 204 ? -14.404 -4.675 -19.293 1 95.76 204 GLU B N 1
ATOM 4084 C CA . GLU B 1 204 ? -15.262 -5.045 -20.414 1 95.76 204 GLU B CA 1
ATOM 4085 C C . GLU B 1 204 ? -14.622 -4.669 -21.747 1 95.76 204 GLU B C 1
ATOM 4087 O O . GLU B 1 204 ? -14.651 -5.451 -22.699 1 95.76 204 GLU B O 1
ATOM 4092 N N . ASN B 1 205 ? -13.947 -3.508 -21.904 1 93.88 205 ASN B N 1
ATOM 4093 C CA . ASN B 1 205 ? -13.369 -3.086 -23.175 1 93.88 205 ASN B CA 1
ATOM 4094 C C . ASN B 1 205 ? -11.851 -3.245 -23.181 1 93.88 205 ASN B C 1
ATOM 4096 O O . ASN B 1 205 ? -11.156 -2.579 -23.951 1 93.88 205 ASN B O 1
ATOM 4100 N N . LYS B 1 206 ? -11.38 -4.168 -22.35 1 96.67 206 LYS B N 1
ATOM 4101 C CA . LYS B 1 206 ? -9.945 -4.4 -22.212 1 96.67 206 LYS B CA 1
ATOM 4102 C C . LYS B 1 206 ? -9.624 -5.892 -22.253 1 96.67 206 LYS B C 1
ATOM 4104 O O . LYS B 1 206 ? -8.817 -6.38 -21.458 1 96.67 206 LYS B O 1
ATOM 4109 N N . LYS B 1 207 ? -10.286 -6.672 -23.116 1 96.68 207 LYS B N 1
ATOM 4110 C CA . LYS B 1 207 ? -10.145 -8.122 -23.216 1 96.68 207 LYS B CA 1
ATOM 4111 C C . LYS B 1 207 ? -9.114 -8.502 -24.276 1 96.68 207 LYS B C 1
ATOM 4113 O O . LYS B 1 207 ? -9.013 -7.846 -25.315 1 96.68 207 LYS B O 1
ATOM 4118 N N . GLY B 1 208 ? -8.352 -9.609 -23.943 1 96.25 208 GLY B N 1
ATOM 4119 C CA . GLY B 1 208 ? -7.401 -10.152 -24.9 1 96.25 208 GLY B CA 1
ATOM 4120 C C . GLY B 1 208 ? -8.017 -11.172 -25.839 1 96.25 208 GLY B C 1
ATOM 4121 O O . GLY B 1 208 ? -9.24 -11.239 -25.977 1 96.25 208 GLY B O 1
ATOM 4122 N N . LYS B 1 209 ? -7.157 -11.868 -26.527 1 96 209 LYS B N 1
ATOM 4123 C CA . LYS B 1 209 ? -7.592 -12.741 -27.614 1 96 209 LYS B CA 1
ATOM 4124 C C . LYS B 1 209 ? -8.343 -13.956 -27.076 1 96 209 LYS B C 1
ATOM 4126 O O . LYS B 1 209 ? -9.157 -14.552 -27.783 1 96 209 LYS B O 1
ATOM 4131 N N . TYR B 1 210 ? -8.124 -14.292 -25.792 1 96.76 210 TYR B N 1
ATOM 4132 C CA . TYR B 1 210 ? -8.781 -15.472 -25.24 1 96.76 210 TYR B CA 1
ATOM 4133 C C . TYR B 1 210 ? -10.053 -15.088 -24.493 1 96.76 210 TYR B C 1
ATOM 4135 O O . TYR B 1 210 ? -10.65 -15.919 -23.804 1 96.76 210 TYR B O 1
ATOM 4143 N N . GLY B 1 211 ? -10.386 -13.796 -24.473 1 96.46 211 GLY B N 1
ATOM 4144 C CA . GLY B 1 211 ? -11.665 -13.355 -23.939 1 96.46 211 GLY B CA 1
ATOM 4145 C C . GLY B 1 211 ? -11.582 -12.896 -22.496 1 96.46 211 GLY B C 1
ATOM 4146 O O . GLY B 1 211 ? -12.603 -12.583 -21.879 1 96.46 211 GLY B O 1
ATOM 4147 N N . TYR B 1 212 ? -10.404 -12.844 -21.955 1 97.77 212 TYR B N 1
ATOM 4148 C CA . TYR B 1 212 ? -10.225 -12.395 -20.578 1 97.77 212 TYR B CA 1
ATOM 4149 C C . TYR B 1 212 ? -9.626 -10.994 -20.535 1 97.77 212 TYR B C 1
ATOM 4151 O O . TYR B 1 212 ? -8.839 -10.621 -21.407 1 97.77 212 TYR B O 1
ATOM 4159 N N . SER B 1 213 ? -9.964 -10.276 -19.469 1 97.89 213 SER B N 1
ATOM 4160 C CA . SER B 1 213 ? -9.573 -8.88 -19.299 1 97.89 213 SER B CA 1
ATOM 4161 C C . SER B 1 213 ? -8.273 -8.762 -18.51 1 97.89 213 SER B C 1
ATOM 4163 O O . SER B 1 213 ? -7.885 -9.692 -17.801 1 97.89 213 SER B O 1
ATOM 4165 N N . CYS B 1 214 ? -7.585 -7.608 -18.661 1 98.04 214 CYS B N 1
ATOM 4166 C CA . CYS B 1 214 ? -6.4 -7.308 -17.866 1 98.04 214 CYS B CA 1
ATOM 4167 C C . CYS B 1 214 ? -6.781 -6.912 -16.445 1 98.04 214 CYS B C 1
ATOM 4169 O O . CYS B 1 214 ? -5.911 -6.719 -15.595 1 98.04 214 CYS B O 1
ATOM 4171 N N . VAL B 1 215 ? -8.071 -6.772 -16.217 1 98.77 215 VAL B N 1
ATOM 4172 C CA . VAL B 1 215 ? -8.588 -6.482 -14.884 1 98.77 215 VAL B CA 1
ATOM 4173 C C . VAL B 1 215 ? -9.131 -7.761 -14.25 1 98.77 215 VAL B C 1
ATOM 4175 O O . VAL B 1 215 ? -10.175 -8.271 -14.664 1 98.77 215 VAL B O 1
ATOM 4178 N N . GLY B 1 216 ? -8.37 -8.289 -13.318 1 98.71 216 GLY B N 1
ATOM 4179 C CA . GLY B 1 216 ? -8.771 -9.492 -12.606 1 98.71 216 GLY B CA 1
ATOM 4180 C C . GLY B 1 216 ? -9.239 -9.22 -11.189 1 98.71 216 GLY B C 1
ATOM 4181 O O . GLY B 1 216 ? -9.372 -8.062 -10.786 1 98.71 216 GLY B O 1
ATOM 4182 N N . ALA B 1 217 ? -9.514 -10.302 -10.495 1 98.6 217 ALA B N 1
ATOM 4183 C CA . ALA B 1 217 ? -10.069 -10.2 -9.148 1 98.6 217 ALA B CA 1
ATOM 4184 C C . ALA B 1 217 ? -9.333 -11.122 -8.18 1 98.6 217 ALA B C 1
ATOM 4186 O O . ALA B 1 217 ? -8.897 -12.211 -8.56 1 98.6 217 ALA B O 1
ATOM 4187 N N . VAL B 1 218 ? -9.187 -10.712 -6.991 1 97.98 218 VAL B N 1
ATOM 4188 C CA . VAL B 1 218 ? -8.737 -11.584 -5.911 1 97.98 218 VAL B CA 1
ATOM 4189 C C . VAL B 1 218 ? -9.943 -12.146 -5.163 1 97.98 218 VAL B C 1
ATOM 4191 O O . VAL B 1 218 ? -10.733 -11.392 -4.59 1 97.98 218 VAL B O 1
ATOM 4194 N N . VAL B 1 219 ? -10.101 -13.421 -5.166 1 95.92 219 VAL B N 1
ATOM 4195 C CA . VAL B 1 219 ? -11.196 -14.115 -4.497 1 95.92 219 VAL B CA 1
ATOM 4196 C C . VAL B 1 219 ? -10.652 -15.308 -3.716 1 95.92 219 VAL B C 1
ATOM 4198 O O . VAL B 1 219 ? -10.042 -16.211 -4.294 1 95.92 219 VAL B O 1
ATOM 4201 N N . GLY B 1 220 ? -10.933 -15.303 -2.431 1 9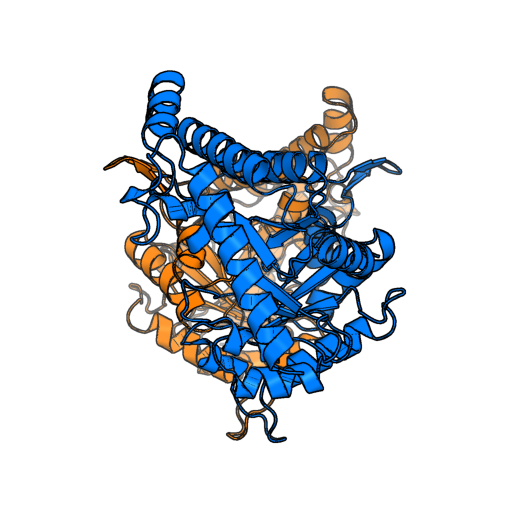0.94 220 GLY B N 1
ATOM 4202 C CA . GLY B 1 220 ? -10.453 -16.383 -1.584 1 90.94 220 GLY B CA 1
ATOM 4203 C C . GLY B 1 220 ? -11.193 -17.688 -1.804 1 90.94 220 GLY B C 1
ATOM 4204 O O . GLY B 1 220 ? -12.392 -17.687 -2.09 1 90.94 220 GLY B O 1
ATOM 4205 N N . ALA B 1 221 ? -10.569 -18.805 -1.58 1 74.7 221 ALA B N 1
ATOM 4206 C CA . ALA B 1 221 ? -11.019 -20.163 -1.875 1 74.7 221 ALA B CA 1
ATOM 4207 C C . ALA B 1 221 ? -11.921 -20.695 -0.765 1 74.7 221 ALA B C 1
ATOM 4209 O O . ALA B 1 221 ? -12.607 -21.704 -0.944 1 74.7 221 ALA B O 1
ATOM 4210 N N . THR B 1 222 ? -12.047 -20.017 0.23 1 72.95 222 THR B N 1
ATOM 4211 C CA . THR B 1 222 ? -12.532 -20.615 1.469 1 72.95 222 THR B CA 1
ATOM 4212 C C . THR B 1 222 ? -14.051 -20.756 1.443 1 72.95 222 THR B C 1
ATOM 4214 O O . THR B 1 222 ? -14.626 -21.475 2.263 1 72.95 222 THR B O 1
ATOM 4217 N N . TYR B 1 223 ? -14.639 -20.271 0.458 1 74.53 223 TYR B N 1
ATOM 4218 C CA . TYR B 1 223 ? -16.095 -20.349 0.419 1 74.53 223 TYR B CA 1
ATOM 4219 C C . TYR B 1 223 ? -16.577 -20.859 -0.934 1 74.53 223 TYR B C 1
ATOM 4221 O O . TYR B 1 223 ? -16.888 -20.068 -1.828 1 74.53 223 TYR B O 1
ATOM 4229 N N . PRO B 1 224 ? -16.744 -22.134 -1.028 1 76.08 224 PRO B N 1
ATOM 4230 C CA . PRO B 1 224 ? -17.026 -22.693 -2.352 1 76.08 224 PRO B CA 1
ATOM 4231 C C . PRO B 1 224 ? -18.287 -22.108 -2.983 1 76.08 224 PRO B C 1
ATOM 4233 O O . PRO B 1 224 ? -18.307 -21.826 -4.184 1 76.08 224 PRO B O 1
ATOM 4236 N N . ASN B 1 225 ? -19.301 -21.967 -2.23 1 84.07 225 ASN B N 1
ATOM 4237 C CA . ASN B 1 225 ? -20.531 -21.41 -2.781 1 84.07 225 ASN B CA 1
ATOM 4238 C C . ASN B 1 225 ? -20.337 -19.968 -3.24 1 84.07 225 ASN B C 1
ATOM 4240 O O . ASN B 1 225 ? -20.893 -19.556 -4.26 1 84.07 225 ASN B O 1
ATOM 4244 N N . LEU B 1 226 ? -19.552 -19.305 -2.538 1 88.36 226 LEU B N 1
ATOM 4245 C CA . LEU B 1 226 ? -19.271 -17.92 -2.901 1 88.36 226 LEU B CA 1
ATOM 4246 C C . LEU B 1 226 ? -18.448 -17.851 -4.184 1 88.36 226 LEU B C 1
ATOM 4248 O O . LEU B 1 226 ? -18.658 -16.963 -5.014 1 88.36 226 LEU B O 1
ATOM 4252 N N . ALA B 1 227 ? -17.56 -18.799 -4.286 1 89.31 227 ALA B N 1
ATOM 4253 C CA . ALA B 1 227 ? -16.733 -18.844 -5.489 1 89.31 227 ALA B CA 1
ATOM 4254 C C . ALA B 1 227 ? -17.587 -19.058 -6.735 1 89.31 227 ALA B C 1
ATOM 4256 O O . ALA B 1 227 ? -17.33 -18.46 -7.782 1 89.31 227 ALA B O 1
ATOM 4257 N N . LYS B 1 228 ? -18.579 -19.866 -6.587 1 90.85 228 LYS B N 1
ATOM 4258 C CA . LYS B 1 228 ? -19.48 -20.133 -7.705 1 90.85 228 LYS B CA 1
ATOM 4259 C C . LYS B 1 228 ? -20.242 -18.875 -8.11 1 90.85 228 LYS B C 1
ATOM 4261 O O . LYS B 1 228 ? -20.384 -18.585 -9.299 1 90.85 228 LYS B O 1
ATOM 4266 N N . ILE B 1 229 ? -20.714 -18.192 -7.15 1 93.37 229 ILE B N 1
ATOM 4267 C CA . ILE B 1 229 ? -21.461 -16.961 -7.387 1 93.37 229 ILE B CA 1
ATOM 4268 C C . ILE B 1 229 ? -20.558 -15.932 -8.063 1 93.37 229 ILE B C 1
ATOM 4270 O O . ILE B 1 229 ? -20.946 -15.317 -9.059 1 93.37 229 ILE B O 1
ATOM 4274 N N . LEU B 1 230 ? -19.419 -15.794 -7.581 1 96.02 230 LEU B N 1
ATOM 4275 C CA . LEU B 1 230 ? -18.505 -14.777 -8.089 1 96.02 230 LEU B CA 1
ATOM 4276 C C . LEU B 1 230 ? -18.011 -15.139 -9.485 1 96.02 230 LEU B C 1
ATOM 4278 O O . LEU B 1 230 ? -17.785 -14.256 -10.316 1 96.02 230 LEU B O 1
ATOM 4282 N N . ARG B 1 231 ? -17.81 -16.423 -9.731 1 95.79 231 ARG B N 1
ATOM 4283 C CA . ARG B 1 231 ? -17.398 -16.84 -11.068 1 95.79 231 ARG B CA 1
ATOM 4284 C C . ARG B 1 231 ? -18.454 -16.476 -12.106 1 95.79 231 ARG B C 1
ATOM 4286 O O . ARG B 1 231 ? -18.121 -16.102 -13.232 1 95.79 231 ARG B O 1
ATOM 4293 N N . LYS B 1 232 ? -19.707 -16.582 -11.718 1 95.82 232 LYS B N 1
ATOM 4294 C CA . LYS B 1 232 ? -20.799 -16.22 -12.617 1 95.82 232 LYS B CA 1
ATOM 4295 C C . LYS B 1 232 ? -20.785 -14.725 -12.924 1 95.82 232 LYS B C 1
ATOM 4297 O O . LYS B 1 232 ? -21.177 -14.307 -14.016 1 95.82 232 LYS B O 1
ATOM 4302 N N . ILE B 1 233 ? -20.397 -13.919 -11.978 1 97.33 233 ILE B N 1
ATOM 4303 C CA . ILE B 1 233 ? -20.324 -12.474 -12.162 1 97.33 233 ILE B CA 1
ATOM 4304 C C . ILE B 1 233 ? -19.069 -12.117 -12.956 1 97.33 233 ILE B C 1
ATOM 4306 O O . ILE B 1 233 ? -19.128 -11.324 -13.898 1 97.33 233 ILE B O 1
ATOM 4310 N N . LEU B 1 234 ? -17.963 -12.744 -12.551 1 97.84 234 LEU B N 1
ATOM 4311 C CA . LEU B 1 234 ? -16.647 -12.463 -13.115 1 97.84 234 LEU B CA 1
ATOM 4312 C C . LEU B 1 234 ? -16.373 -13.353 -14.323 1 97.84 234 LEU B C 1
ATOM 4314 O O . LEU B 1 234 ? -15.386 -14.092 -14.344 1 97.84 234 LEU B O 1
ATOM 4318 N N . LYS B 1 235 ? -17.116 -13.236 -15.341 1 96.49 235 LYS B N 1
ATOM 4319 C CA . LYS B 1 235 ? -17.098 -14.134 -16.492 1 96.49 235 LYS B CA 1
ATOM 4320 C C . LYS B 1 235 ? -15.809 -13.977 -17.293 1 96.49 235 LYS B C 1
ATOM 4322 O O . LYS B 1 235 ? -15.256 -14.961 -17.787 1 96.49 235 LYS B O 1
ATOM 4327 N N . ASN B 1 236 ? -15.374 -12.722 -17.39 1 97.3 236 ASN B N 1
ATOM 4328 C CA . ASN B 1 236 ? -14.228 -12.436 -18.246 1 97.3 236 ASN B CA 1
ATOM 4329 C C . ASN B 1 236 ? -13.024 -11.97 -17.433 1 97.3 236 ASN B C 1
ATOM 4331 O O . ASN B 1 236 ? -12.025 -11.52 -17.997 1 97.3 236 ASN B O 1
ATOM 4335 N N . SER B 1 237 ? -13.136 -12.049 -16.111 1 98.06 237 SER B N 1
ATOM 4336 C CA . SER B 1 237 ? -12.037 -11.655 -15.235 1 98.06 237 SER B CA 1
ATOM 4337 C C . SER B 1 237 ? -11.298 -12.873 -14.693 1 98.06 237 SER B C 1
ATOM 4339 O O . SER B 1 237 ? -11.922 -13.858 -14.293 1 98.06 237 SER B O 1
ATOM 4341 N N . TYR B 1 238 ? -10.025 -12.834 -14.817 1 98.35 238 TYR B N 1
ATOM 4342 C CA . TYR B 1 238 ? -9.253 -13.885 -14.164 1 98.35 238 TYR B CA 1
ATOM 4343 C C . TYR B 1 238 ? -9.288 -13.727 -12.649 1 98.35 238 TYR B C 1
ATOM 4345 O O . TYR B 1 238 ? -9.219 -12.608 -12.134 1 98.35 238 TYR B O 1
ATOM 4353 N N . ILE B 1 239 ? -9.354 -14.837 -11.974 1 97.81 239 ILE B N 1
ATOM 4354 C CA . ILE B 1 239 ? -9.431 -14.821 -10.517 1 97.81 239 ILE B CA 1
ATOM 4355 C C . ILE B 1 239 ? -8.101 -15.283 -9.925 1 97.81 239 ILE B C 1
ATOM 4357 O O . ILE B 1 239 ? -7.603 -16.359 -10.266 1 97.81 239 ILE B O 1
ATOM 4361 N N . LEU B 1 240 ? -7.419 -14.442 -9.186 1 98.06 240 LEU B N 1
ATOM 4362 C CA . LEU B 1 240 ? -6.288 -14.811 -8.341 1 98.06 240 LEU B CA 1
ATOM 4363 C C . LEU B 1 240 ? -6.768 -15.361 -7.002 1 98.06 240 LEU B C 1
ATOM 4365 O O . LEU B 1 240 ? -7.374 -14.635 -6.21 1 98.06 240 LEU B O 1
ATOM 4369 N N . VAL B 1 241 ? -6.521 -16.609 -6.73 1 96.2 241 VAL B N 1
ATOM 4370 C CA . VAL B 1 241 ? -7.08 -17.312 -5.58 1 96.2 241 VAL B CA 1
ATOM 4371 C C . VAL B 1 241 ? -6.001 -17.505 -4.517 1 96.2 241 VAL B C 1
ATOM 4373 O O . VAL B 1 241 ? -5.16 -18.399 -4.633 1 96.2 241 VAL B O 1
ATOM 4376 N N . PRO B 1 242 ? -6.081 -16.766 -3.477 1 92.93 242 PRO B N 1
ATOM 4377 C CA . PRO B 1 242 ? -5.124 -16.979 -2.389 1 92.93 242 PRO B CA 1
ATOM 4378 C C . PRO B 1 242 ? -5.583 -18.046 -1.398 1 92.93 242 PRO B C 1
ATOM 4380 O O . PRO B 1 242 ? -6.739 -18.477 -1.441 1 92.93 242 PRO B O 1
ATOM 4383 N N . GLY B 1 243 ? -4.678 -18.49 -0.557 1 79.98 243 GLY B N 1
ATOM 4384 C CA . GLY B 1 243 ? -5.059 -19.251 0.622 1 79.98 243 GLY B CA 1
ATOM 4385 C C . GLY B 1 243 ? -5.051 -20.751 0.392 1 79.98 243 GLY B C 1
ATOM 4386 O O . GLY B 1 243 ? -5.551 -21.514 1.22 1 79.98 243 GLY B O 1
ATOM 4387 N N . TYR B 1 244 ? -4.58 -21.188 -0.73 1 82.98 244 TYR B N 1
ATOM 4388 C CA . TYR B 1 244 ? -4.45 -22.627 -0.93 1 82.98 244 TYR B CA 1
ATOM 4389 C C . TYR B 1 244 ? -3.477 -23.232 0.075 1 82.98 244 TYR B C 1
ATOM 4391 O O . TYR B 1 244 ? -2.367 -22.726 0.256 1 82.98 244 TYR B O 1
ATOM 4399 N N . GLY B 1 245 ? -3.919 -24.211 0.776 1 73.94 245 GLY B N 1
ATOM 4400 C CA . GLY B 1 245 ? -3.065 -24.901 1.729 1 73.94 245 GLY B CA 1
ATOM 4401 C C . GLY B 1 245 ? -3.052 -24.251 3.099 1 73.94 245 GLY B C 1
ATOM 4402 O O . GLY B 1 245 ? -3.847 -24.611 3.97 1 73.94 245 GLY B O 1
ATOM 4403 N N . ALA B 1 246 ? -2.409 -23.099 3.234 1 64.77 246 ALA B N 1
ATOM 4404 C CA . ALA B 1 246 ? -2.124 -22.467 4.52 1 64.77 246 ALA B CA 1
ATOM 4405 C C . ALA B 1 246 ? -3.4 -21.928 5.161 1 64.77 246 ALA B C 1
ATOM 4407 O O . ALA B 1 246 ? -3.517 -21.889 6.388 1 64.77 246 ALA B O 1
ATOM 4408 N N . GLN B 1 247 ? -4.27 -21.571 4.292 1 67.4 247 GLN B N 1
ATOM 4409 C CA . GLN B 1 247 ? -5.511 -21.001 4.808 1 67.4 247 GLN B CA 1
ATOM 4410 C C . GLN B 1 247 ? -6.657 -22.003 4.713 1 67.4 247 GLN B C 1
ATOM 4412 O O . GLN B 1 247 ? -7.826 -21.632 4.844 1 67.4 247 GLN B O 1
ATOM 4417 N N . GLY B 1 248 ? -6.329 -23.213 4.325 1 69.46 248 GLY B N 1
ATOM 4418 C CA . GLY B 1 248 ? -7.322 -24.274 4.376 1 69.46 248 GLY B CA 1
ATOM 4419 C C . GLY B 1 248 ? -7.999 -24.522 3.041 1 69.46 248 GLY B C 1
ATOM 4420 O O . GLY B 1 248 ? -8.849 -25.408 2.925 1 69.46 248 GLY B O 1
ATOM 4421 N N . GLY B 1 249 ? -7.639 -23.76 2.044 1 77.77 249 GLY B N 1
ATOM 4422 C CA . GLY B 1 249 ? -8.209 -24.018 0.731 1 77.77 249 GLY B CA 1
ATOM 4423 C C . GLY B 1 249 ? -7.718 -25.312 0.111 1 77.77 249 GLY B C 1
ATOM 4424 O O . GLY B 1 249 ? -6.531 -25.633 0.189 1 77.77 249 GLY B O 1
ATOM 4425 N N . THR B 1 250 ? -8.696 -26.067 -0.442 1 84.19 250 THR B N 1
ATOM 4426 C CA . THR B 1 250 ? -8.364 -27.321 -1.108 1 84.19 250 THR B CA 1
ATOM 4427 C C . THR B 1 250 ? -8.53 -27.192 -2.62 1 84.19 250 THR B C 1
ATOM 4429 O O . THR B 1 250 ? -9.09 -26.206 -3.106 1 84.19 250 THR B O 1
ATOM 4432 N N . ALA B 1 251 ? -8.003 -28.174 -3.279 1 88.93 251 ALA B N 1
ATOM 4433 C CA . ALA B 1 251 ? -8.128 -28.211 -4.733 1 88.93 251 ALA B CA 1
ATOM 4434 C C . ALA B 1 251 ? -9.594 -28.192 -5.158 1 88.93 251 ALA B C 1
ATOM 4436 O O . ALA B 1 251 ? -9.952 -27.549 -6.148 1 88.93 251 ALA B O 1
ATOM 4437 N N . ARG B 1 252 ? -10.44 -28.878 -4.449 1 88.32 252 ARG B N 1
ATOM 4438 C CA . ARG B 1 252 ? -11.865 -28.926 -4.761 1 88.32 252 ARG B CA 1
ATOM 4439 C C . ARG B 1 252 ? -12.514 -27.56 -4.571 1 88.32 252 ARG B C 1
ATOM 4441 O O . ARG B 1 252 ? -13.398 -27.174 -5.339 1 88.32 252 ARG B O 1
ATOM 4448 N N . ASP B 1 253 ? -12.065 -26.869 -3.559 1 87.8 253 ASP B N 1
ATOM 4449 C CA . ASP B 1 253 ? -12.607 -25.544 -3.277 1 87.8 253 ASP B CA 1
ATOM 4450 C C . ASP B 1 253 ? -12.249 -24.556 -4.385 1 87.8 253 ASP B C 1
ATOM 4452 O O . ASP B 1 253 ? -13.093 -23.771 -4.82 1 87.8 253 ASP B O 1
ATOM 4456 N N . VAL B 1 254 ? -11.015 -24.636 -4.83 1 92.07 254 VAL B N 1
ATOM 4457 C CA . VAL B 1 254 ? -10.557 -23.614 -5.765 1 92.07 254 VAL B CA 1
ATOM 4458 C C . VAL B 1 254 ? -11.093 -23.914 -7.163 1 92.07 254 VAL B C 1
ATOM 4460 O O . VAL B 1 254 ? -11.155 -23.025 -8.015 1 92.07 254 VAL B O 1
ATOM 4463 N N . ALA B 1 255 ? -11.496 -25.16 -7.418 1 92.98 255 ALA B N 1
ATOM 4464 C CA . ALA B 1 255 ? -11.978 -25.574 -8.733 1 92.98 255 ALA B CA 1
ATOM 4465 C C . ALA B 1 255 ? -13.186 -24.744 -9.161 1 92.98 255 ALA B C 1
ATOM 4467 O O . ALA B 1 255 ? -13.369 -24.47 -10.349 1 92.98 255 ALA B O 1
ATOM 4468 N N . HIS B 1 256 ? -13.946 -24.271 -8.195 1 92.19 256 HIS B N 1
ATOM 4469 C CA . HIS B 1 256 ? -15.162 -23.513 -8.47 1 92.19 256 HIS B CA 1
ATOM 4470 C C . HIS B 1 256 ? -14.834 -22.12 -8.998 1 92.19 256 HIS B C 1
ATOM 4472 O O . HIS B 1 256 ? -15.706 -21.435 -9.538 1 92.19 256 HIS B O 1
ATOM 4478 N N . CYS B 1 257 ? -13.576 -21.699 -8.884 1 94.4 257 CYS B N 1
ATOM 4479 C CA . CYS B 1 257 ? -13.155 -20.386 -9.358 1 94.4 257 CYS B CA 1
ATOM 4480 C C . CYS B 1 257 ? -12.859 -20.415 -10.853 1 94.4 257 CYS B C 1
ATOM 4482 O O . CYS B 1 257 ? -12.749 -19.366 -11.489 1 94.4 257 CYS B O 1
ATOM 4484 N N . PHE B 1 258 ? -12.776 -21.606 -11.413 1 95.91 258 PHE B N 1
ATOM 4485 C CA . PHE B 1 258 ? -12.428 -21.764 -12.82 1 95.91 258 PHE B CA 1
ATOM 4486 C C . PHE B 1 258 ? -13.68 -21.788 -13.688 1 95.91 258 PHE B C 1
ATOM 4488 O O . PHE B 1 258 ? -14.753 -22.183 -13.228 1 95.91 258 PHE B O 1
ATOM 4495 N N . ASN B 1 259 ? -13.471 -21.309 -14.897 1 94.6 259 ASN B N 1
ATOM 4496 C CA . ASN B 1 259 ? -14.489 -21.551 -15.913 1 94.6 259 ASN B CA 1
ATOM 4497 C C . ASN B 1 259 ? -14.473 -23 -16.39 1 94.6 259 ASN B C 1
ATOM 4499 O O . ASN B 1 259 ? -13.566 -23.761 -16.047 1 94.6 259 ASN B O 1
ATOM 4503 N N . TYR B 1 260 ? -15.431 -23.361 -17.225 1 89.18 260 TYR B N 1
ATOM 4504 C CA . TYR B 1 260 ? -15.625 -24.735 -17.674 1 89.18 260 TYR B CA 1
ATOM 4505 C C . TYR B 1 260 ? -14.451 -25.202 -18.526 1 89.18 260 TYR B C 1
ATOM 4507 O O . TYR B 1 260 ? -14.146 -26.396 -18.574 1 89.18 260 TYR B O 1
ATOM 4515 N N . ASP B 1 261 ? -13.76 -24.32 -19.144 1 87.99 261 ASP B N 1
ATOM 4516 C CA . ASP B 1 261 ? -12.641 -24.675 -20.011 1 87.99 261 ASP B CA 1
ATOM 4517 C C . ASP B 1 261 ? -11.363 -24.884 -19.201 1 87.99 261 ASP B C 1
ATOM 4519 O O . ASP B 1 261 ? -10.29 -25.094 -19.769 1 87.99 261 ASP B O 1
ATOM 4523 N N . GLY B 1 262 ? -11.475 -24.722 -17.893 1 92.01 262 GLY B N 1
ATOM 4524 C CA . GLY B 1 262 ? -10.322 -24.919 -17.028 1 92.01 262 GLY B CA 1
ATOM 4525 C C . GLY B 1 262 ? -9.462 -23.677 -16.889 1 92.01 262 GLY B C 1
ATOM 4526 O O . GLY B 1 262 ? -8.388 -23.724 -16.285 1 92.01 262 GLY B O 1
ATOM 4527 N N . LEU B 1 263 ? -9.934 -22.583 -17.488 1 95.75 263 LEU B N 1
ATOM 4528 C CA . LEU B 1 263 ? -9.244 -21.301 -17.398 1 95.75 263 LEU B CA 1
ATOM 4529 C C . LEU B 1 263 ? -10.008 -20.333 -16.501 1 95.75 263 LEU B C 1
ATOM 4531 O O . LEU B 1 263 ? -11.031 -20.698 -15.917 1 95.75 263 LEU B O 1
ATOM 4535 N N . GLY B 1 264 ? -9.387 -19.22 -16.242 1 97.59 264 GLY B N 1
ATOM 4536 C CA . GLY B 1 264 ? -10.109 -18.163 -15.55 1 97.59 264 GLY B CA 1
ATOM 4537 C C . GLY B 1 264 ? -9.636 -17.952 -14.125 1 97.59 264 GLY B C 1
ATOM 4538 O O . GLY B 1 264 ? -10.1 -17.037 -13.44 1 97.59 264 GLY B O 1
ATOM 4539 N N . ALA B 1 265 ? -8.707 -18.79 -13.718 1 97.81 265 ALA B N 1
ATOM 4540 C CA . ALA B 1 265 ? -8.201 -18.622 -12.359 1 97.81 265 ALA B CA 1
ATOM 4541 C C . ALA B 1 265 ? -6.732 -19.023 -12.266 1 97.81 265 ALA B C 1
ATOM 4543 O O . ALA B 1 265 ? -6.231 -19.77 -13.11 1 97.81 265 ALA B O 1
ATOM 4544 N N . ILE B 1 266 ? -6.078 -18.486 -11.37 1 98.3 266 ILE B N 1
ATOM 4545 C CA . ILE B 1 266 ? -4.72 -18.857 -10.989 1 98.3 266 ILE B CA 1
ATOM 4546 C C . ILE B 1 266 ? -4.612 -18.929 -9.467 1 98.3 266 ILE B C 1
ATOM 4548 O O . ILE B 1 266 ? -5.034 -18.007 -8.765 1 98.3 266 ILE B O 1
ATOM 4552 N N . VAL B 1 267 ? -4.08 -20.037 -8.956 1 97.2 267 VAL B N 1
ATOM 4553 C CA . VAL B 1 267 ? -4.121 -20.35 -7.531 1 97.2 267 VAL B CA 1
ATOM 4554 C C . VAL B 1 267 ? -2.755 -20.085 -6.904 1 97.2 267 VAL B C 1
ATOM 4556 O O . VAL B 1 267 ? -1.737 -20.596 -7.378 1 97.2 267 VAL B O 1
ATOM 4559 N N . ASN B 1 268 ? -2.768 -19.317 -5.829 1 96.95 268 ASN B N 1
ATOM 4560 C CA . ASN B 1 268 ? -1.515 -18.912 -5.202 1 96.95 268 ASN B CA 1
ATOM 4561 C C . ASN B 1 268 ? -1.194 -19.772 -3.983 1 96.95 268 ASN B C 1
ATOM 4563 O O . ASN B 1 268 ? -2.068 -20.035 -3.156 1 96.95 268 ASN B O 1
ATOM 4567 N N . ALA B 1 269 ? -0.011 -20.22 -3.911 1 96.29 269 ALA B N 1
ATOM 4568 C CA . ALA B 1 269 ? 0.57 -20.8 -2.703 1 96.29 269 ALA B CA 1
ATOM 4569 C C . ALA B 1 269 ? 1.934 -20.186 -2.401 1 96.29 269 ALA B C 1
ATOM 4571 O O . ALA B 1 269 ? 2.758 -20.017 -3.303 1 96.29 269 ALA B O 1
ATOM 4572 N N . SER B 1 270 ? 2.145 -19.775 -1.169 1 96.27 270 SER B N 1
ATOM 4573 C CA . SER B 1 270 ? 3.391 -19.119 -0.786 1 96.27 270 SER B CA 1
ATOM 4574 C C . SER B 1 270 ? 4.163 -19.95 0.234 1 96.27 270 SER B C 1
ATOM 4576 O O . SER B 1 270 ? 4.984 -20.791 -0.137 1 96.27 270 SER B O 1
ATOM 4578 N N . ARG B 1 271 ? 3.814 -19.95 1.507 1 94.22 271 ARG B N 1
ATOM 4579 C CA . ARG B 1 271 ? 4.54 -20.582 2.604 1 94.22 271 ARG B CA 1
ATOM 4580 C C . ARG B 1 271 ? 4.614 -22.093 2.412 1 94.22 271 ARG B C 1
ATOM 4582 O O . ARG B 1 271 ? 5.618 -22.72 2.758 1 94.22 271 ARG B O 1
ATOM 4589 N N . SER B 1 272 ? 3.458 -22.62 1.943 1 95.29 272 SER B N 1
ATOM 4590 C CA . SER B 1 272 ? 3.42 -24.07 1.78 1 95.29 272 SER B CA 1
ATOM 4591 C C . SER B 1 272 ? 4.474 -24.542 0.785 1 95.29 272 SER B C 1
ATOM 4593 O O . SER B 1 272 ? 4.981 -25.661 0.894 1 95.29 272 SER B O 1
ATOM 4595 N N . ILE B 1 273 ? 4.828 -23.666 -0.137 1 97.43 273 ILE B N 1
ATOM 4596 C CA . ILE B 1 273 ? 5.824 -24.051 -1.131 1 97.43 273 ILE B CA 1
ATOM 4597 C C . ILE B 1 273 ? 7.211 -23.612 -0.668 1 97.43 273 ILE B C 1
ATOM 4599 O O . ILE B 1 273 ? 8.142 -24.42 -0.624 1 97.43 273 ILE B O 1
ATOM 4603 N N . MET B 1 274 ? 7.388 -22.36 -0.214 1 97.03 274 MET B N 1
ATOM 4604 C CA . MET B 1 274 ? 8.683 -21.815 0.184 1 97.03 274 MET B CA 1
ATOM 4605 C C . MET B 1 274 ? 9.262 -22.59 1.362 1 97.03 274 MET B C 1
ATOM 4607 O O . MET B 1 274 ? 10.475 -22.794 1.44 1 97.03 274 MET B O 1
ATOM 4611 N N . CYS B 1 275 ? 8.377 -23.08 2.211 1 96.53 275 CYS B N 1
ATOM 4612 C CA . CYS B 1 275 ? 8.813 -23.747 3.433 1 96.53 275 CYS B CA 1
ATOM 4613 C C . CYS B 1 275 ? 8.483 -25.234 3.39 1 96.53 275 CYS B C 1
ATOM 4615 O O . CYS B 1 275 ? 8.363 -25.878 4.434 1 96.53 275 CYS B O 1
ATOM 4617 N N . ALA B 1 276 ? 8.333 -25.738 2.221 1 97.36 276 ALA B N 1
ATOM 4618 C CA . ALA B 1 276 ? 7.967 -27.142 2.052 1 97.36 276 ALA B CA 1
ATOM 4619 C C . ALA B 1 276 ? 8.952 -28.056 2.776 1 97.36 276 ALA B C 1
ATOM 4621 O O . ALA B 1 276 ? 8.563 -29.095 3.314 1 97.36 276 ALA B O 1
ATOM 4622 N N . TYR B 1 277 ? 10.24 -27.728 2.851 1 97.58 277 TYR B N 1
ATOM 4623 C CA . TYR B 1 277 ? 11.288 -28.555 3.438 1 97.58 277 TYR B CA 1
ATOM 4624 C C . TYR B 1 277 ? 11.088 -28.704 4.942 1 97.58 277 TYR B C 1
ATOM 4626 O O . TYR B 1 277 ? 11.673 -29.591 5.568 1 97.58 277 TYR B O 1
ATOM 4634 N N . LYS B 1 278 ? 10.256 -27.908 5.51 1 96.64 278 LYS B N 1
ATOM 4635 C CA . LYS B 1 278 ? 9.968 -27.976 6.94 1 96.64 278 LYS B CA 1
ATOM 4636 C C . LYS B 1 278 ? 8.667 -28.728 7.204 1 96.64 278 LYS B C 1
ATOM 4638 O O . LYS B 1 278 ? 8.34 -29.028 8.354 1 96.64 278 LYS B O 1
ATOM 4643 N N . SER B 1 279 ? 7.891 -28.989 6.183 1 95.59 279 SER B N 1
ATOM 4644 C CA . SER B 1 279 ? 6.583 -29.618 6.342 1 95.59 279 SER B CA 1
ATOM 4645 C C . SER B 1 279 ? 6.719 -31.102 6.667 1 95.59 279 SER B C 1
ATOM 4647 O O . SER B 1 279 ? 7.729 -31.726 6.333 1 95.59 279 SER B O 1
ATOM 4649 N N . GLU B 1 280 ? 5.68 -31.63 7.26 1 95.33 280 GLU B N 1
ATOM 4650 C CA . GLU B 1 280 ? 5.67 -33.054 7.583 1 95.33 280 GLU B CA 1
ATOM 4651 C C . GLU B 1 280 ? 5.77 -33.907 6.322 1 95.33 280 GLU B C 1
ATOM 4653 O O . GLU B 1 280 ? 6.34 -35 6.349 1 95.33 280 GLU B O 1
ATOM 4658 N N . GLN B 1 281 ? 5.337 -33.381 5.275 1 94.26 281 GLN B N 1
ATOM 4659 C CA . GLN B 1 281 ? 5.286 -34.097 4.004 1 94.26 281 GLN B CA 1
ATOM 4660 C C . GLN B 1 281 ? 6.686 -34.303 3.433 1 94.26 281 GLN B C 1
ATOM 4662 O O . GLN B 1 281 ? 6.964 -35.33 2.811 1 94.26 281 GLN B O 1
ATOM 4667 N N . TRP B 1 282 ? 7.57 -33.288 3.684 1 97.63 282 TRP B N 1
ATOM 4668 C CA . TRP B 1 282 ? 8.796 -33.311 2.893 1 97.63 282 TRP B CA 1
ATOM 4669 C C . TRP B 1 282 ? 10.026 -33.308 3.794 1 97.63 282 TRP B C 1
ATOM 4671 O O . TRP B 1 282 ? 11.138 -33.586 3.338 1 97.63 282 TRP B O 1
ATOM 4681 N N . LYS B 1 283 ? 9.902 -33.011 5.091 1 96.11 283 LYS B N 1
ATOM 4682 C CA . LYS B 1 283 ? 11.029 -32.776 5.989 1 96.11 283 LYS B CA 1
ATOM 4683 C C . LYS B 1 283 ? 11.929 -34.006 6.074 1 96.11 283 LYS B C 1
ATOM 4685 O O . LYS B 1 283 ? 13.13 -33.887 6.325 1 96.11 283 LYS B O 1
ATOM 4690 N N . ASN B 1 284 ? 11.343 -35.247 5.895 1 97.23 284 ASN B N 1
ATOM 4691 C CA . ASN B 1 284 ? 12.133 -36.471 5.979 1 97.23 284 ASN B CA 1
ATOM 4692 C C . ASN B 1 284 ? 12.59 -36.938 4.6 1 97.23 284 ASN B C 1
ATOM 4694 O O . ASN B 1 284 ? 13.276 -37.955 4.481 1 97.23 284 ASN B O 1
ATOM 4698 N N . VAL B 1 285 ? 12.237 -36.256 3.571 1 97.96 285 VAL B N 1
ATOM 4699 C CA . VAL B 1 285 ? 12.589 -36.626 2.204 1 97.96 285 VAL B CA 1
ATOM 4700 C C . VAL B 1 285 ? 13.733 -35.746 1.708 1 97.96 285 VAL B C 1
ATOM 4702 O O . VAL B 1 285 ? 14.651 -36.228 1.04 1 97.96 285 VAL B O 1
ATOM 4705 N N . TYR B 1 286 ? 13.696 -34.47 2.043 1 97.92 286 TYR B N 1
ATOM 4706 C CA . TYR B 1 286 ? 14.721 -33.526 1.613 1 97.92 286 TYR B CA 1
ATOM 4707 C C . TYR B 1 286 ? 15.423 -32.899 2.811 1 97.92 286 TYR B C 1
ATOM 4709 O O . TYR B 1 286 ? 14.775 -32.514 3.787 1 97.92 286 TYR B O 1
ATOM 4717 N N . SER B 1 287 ? 16.766 -32.778 2.693 1 96.45 287 SER B N 1
ATOM 4718 C CA . SER B 1 287 ? 17.529 -32.064 3.711 1 96.45 287 SER B CA 1
ATOM 4719 C C . SER B 1 287 ? 17.366 -30.554 3.566 1 96.45 287 SER B C 1
ATOM 4721 O O . SER B 1 287 ? 16.85 -30.075 2.555 1 96.45 287 SER B O 1
ATOM 4723 N N . GLU B 1 288 ? 17.743 -29.867 4.508 1 96.91 288 GLU B N 1
ATOM 4724 C CA . GLU B 1 288 ? 17.667 -28.409 4.491 1 96.91 288 GLU B CA 1
ATOM 4725 C C . GLU B 1 288 ? 18.454 -27.829 3.32 1 96.91 288 GLU B C 1
ATOM 4727 O O . GLU B 1 288 ? 18.055 -26.82 2.736 1 96.91 288 GLU B O 1
ATOM 4732 N N . GLU B 1 289 ? 19.568 -28.478 2.969 1 97.24 289 GLU B N 1
ATOM 4733 C CA . GLU B 1 289 ? 20.413 -28.024 1.868 1 97.24 289 GLU B CA 1
ATOM 4734 C C . GLU B 1 289 ? 19.704 -28.184 0.526 1 97.24 289 GLU B C 1
ATOM 4736 O O . GLU B 1 289 ? 20.091 -27.561 -0.464 1 97.24 289 GLU B O 1
ATOM 4741 N N . LYS B 1 290 ? 18.681 -29.021 0.522 1 98.12 290 LYS B N 1
ATOM 4742 C CA . LYS B 1 290 ? 17.92 -29.283 -0.696 1 98.12 290 LYS B CA 1
ATOM 4743 C C . LYS B 1 290 ? 16.496 -28.746 -0.58 1 98.12 290 LYS B C 1
ATOM 4745 O O . LYS B 1 290 ? 15.559 -29.331 -1.127 1 98.12 290 LYS B O 1
ATOM 4750 N N . PHE B 1 291 ? 16.376 -27.678 0.2 1 98.59 291 PHE B N 1
ATOM 4751 C CA . PHE B 1 291 ? 15.063 -27.102 0.465 1 98.59 291 PHE B CA 1
ATOM 4752 C C . PHE B 1 291 ? 14.343 -26.774 -0.837 1 98.59 291 PHE B C 1
ATOM 4754 O O . PHE B 1 291 ? 13.118 -26.888 -0.921 1 98.59 291 PHE B O 1
ATOM 4761 N N . TYR B 1 292 ? 15.05 -26.345 -1.899 1 98.64 292 TYR B N 1
ATOM 4762 C CA . TYR B 1 292 ? 14.466 -25.93 -3.169 1 98.64 292 TYR B CA 1
ATOM 4763 C C . TYR B 1 292 ? 13.877 -27.121 -3.914 1 98.64 292 TYR B C 1
ATOM 4765 O O . TYR B 1 292 ? 12.938 -26.969 -4.699 1 98.64 292 TYR B O 1
ATOM 4773 N N . GLU B 1 293 ? 14.403 -28.321 -3.685 1 98.79 293 GLU B N 1
ATOM 4774 C CA . GLU B 1 293 ? 13.803 -29.518 -4.265 1 98.79 293 GLU B CA 1
ATOM 4775 C C . GLU B 1 293 ? 12.447 -29.819 -3.632 1 98.79 293 GLU B C 1
ATOM 4777 O O . GLU B 1 293 ? 11.535 -30.303 -4.306 1 98.79 293 GLU B O 1
ATOM 4782 N N . ALA B 1 294 ? 12.384 -29.571 -2.314 1 98.74 294 ALA B N 1
ATOM 4783 C CA . ALA B 1 294 ? 11.1 -29.713 -1.633 1 98.74 294 ALA B CA 1
ATOM 4784 C C . ALA B 1 294 ? 10.075 -28.726 -2.184 1 98.74 294 ALA B C 1
ATOM 4786 O O . ALA B 1 294 ? 8.901 -29.067 -2.349 1 98.74 294 ALA B O 1
ATOM 4787 N N . SER B 1 295 ? 10.503 -27.522 -2.479 1 98.69 295 SER B N 1
ATOM 4788 C CA . SER B 1 295 ? 9.62 -26.522 -3.07 1 98.69 295 SER B CA 1
ATOM 4789 C C . SER B 1 295 ? 9.096 -26.979 -4.427 1 98.69 295 SER B C 1
ATOM 4791 O O . SER B 1 295 ? 7.908 -26.836 -4.72 1 98.69 295 SER B O 1
ATOM 4793 N N . ARG B 1 296 ? 10.008 -27.487 -5.252 1 98.83 296 ARG B N 1
ATOM 4794 C CA . ARG B 1 296 ? 9.601 -28.002 -6.555 1 98.83 296 ARG B CA 1
ATOM 4795 C C . ARG B 1 296 ? 8.595 -29.139 -6.404 1 98.83 296 ARG B C 1
ATOM 4797 O O . ARG B 1 296 ? 7.575 -29.168 -7.097 1 98.83 296 ARG B O 1
ATOM 4804 N N . ALA B 1 297 ? 8.893 -30.073 -5.49 1 98.74 297 ALA B N 1
ATOM 4805 C CA . ALA B 1 297 ? 8.008 -31.214 -5.274 1 98.74 297 ALA B CA 1
ATOM 4806 C C . ALA B 1 297 ? 6.617 -30.756 -4.844 1 98.74 297 ALA B C 1
ATOM 4808 O O . ALA B 1 297 ? 5.609 -31.29 -5.31 1 98.74 297 ALA B O 1
ATOM 4809 N N . GLU B 1 298 ? 6.585 -29.81 -3.989 1 98.02 298 GLU B N 1
ATOM 4810 C CA . GLU B 1 298 ? 5.304 -29.305 -3.504 1 98.02 298 GLU B CA 1
ATOM 4811 C C . GLU B 1 298 ? 4.543 -28.579 -4.61 1 98.02 298 GLU B C 1
ATOM 4813 O O . GLU B 1 298 ? 3.317 -28.679 -4.696 1 98.02 298 GLU B O 1
ATOM 4818 N N . ALA B 1 299 ? 5.242 -27.814 -5.426 1 98.39 299 ALA B N 1
ATOM 4819 C CA . ALA B 1 299 ? 4.609 -27.12 -6.545 1 98.39 299 ALA B CA 1
ATOM 4820 C C . ALA B 1 299 ? 4.003 -28.112 -7.534 1 98.39 299 ALA B C 1
ATOM 4822 O O . ALA B 1 299 ? 2.912 -27.883 -8.062 1 98.39 299 ALA B O 1
ATOM 4823 N N . ILE B 1 300 ? 4.695 -29.203 -7.804 1 98.62 300 ILE B N 1
ATOM 4824 C CA . ILE B 1 300 ? 4.207 -30.247 -8.698 1 98.62 300 ILE B CA 1
ATOM 4825 C C . ILE B 1 300 ? 2.981 -30.92 -8.085 1 98.62 300 ILE B C 1
ATOM 4827 O O . ILE B 1 300 ? 1.987 -31.16 -8.775 1 98.62 300 ILE B O 1
ATOM 4831 N N . ARG B 1 301 ? 3.084 -31.199 -6.822 1 97.41 301 ARG B N 1
ATOM 4832 C CA . ARG B 1 301 ? 1.953 -31.816 -6.136 1 97.41 301 ARG B CA 1
ATOM 4833 C C . ARG B 1 301 ? 0.714 -30.929 -6.217 1 97.41 301 ARG B C 1
ATOM 4835 O O . ARG B 1 301 ? -0.387 -31.415 -6.485 1 97.41 301 ARG B O 1
ATOM 4842 N N . MET B 1 302 ? 0.879 -29.659 -5.951 1 96.87 302 MET B N 1
ATOM 4843 C CA . MET B 1 302 ? -0.222 -28.703 -6.025 1 96.87 302 MET B CA 1
ATOM 4844 C C . MET B 1 302 ? -0.831 -28.68 -7.423 1 96.87 302 MET B C 1
ATOM 4846 O O . MET B 1 302 ? -2.054 -28.698 -7.573 1 96.87 302 MET B O 1
ATOM 4850 N N . ARG B 1 303 ? 0.023 -28.586 -8.435 1 97.73 303 ARG B N 1
ATOM 4851 C CA . ARG B 1 303 ? -0.429 -28.629 -9.822 1 97.73 303 ARG B CA 1
ATOM 4852 C C . ARG B 1 303 ? -1.299 -29.856 -10.075 1 97.73 303 ARG B C 1
ATOM 4854 O O . ARG B 1 303 ? -2.398 -29.741 -10.623 1 97.73 303 ARG B O 1
ATOM 4861 N N . ASP B 1 304 ? -0.791 -31.001 -9.677 1 97.69 304 ASP B N 1
ATOM 4862 C CA . ASP B 1 304 ? -1.484 -32.259 -9.937 1 97.69 304 ASP B CA 1
ATOM 4863 C C . ASP B 1 304 ? -2.823 -32.31 -9.205 1 97.69 304 ASP B C 1
ATOM 4865 O O . ASP B 1 304 ? -3.812 -32.81 -9.744 1 97.69 304 ASP B O 1
ATOM 4869 N N . ASP B 1 305 ? -2.834 -31.82 -7.981 1 96.3 305 ASP B N 1
ATOM 4870 C CA . ASP B 1 305 ? -4.063 -31.779 -7.194 1 96.3 305 ASP B CA 1
ATOM 4871 C C . ASP B 1 305 ? -5.118 -30.904 -7.868 1 96.3 305 ASP B C 1
ATOM 4873 O O . ASP B 1 305 ? -6.285 -31.289 -7.96 1 96.3 305 ASP B O 1
ATOM 4877 N N . ILE B 1 306 ? -4.743 -29.73 -8.333 1 96.1 306 ILE B N 1
ATOM 4878 C CA . ILE B 1 306 ? -5.67 -28.789 -8.952 1 96.1 306 ILE B CA 1
ATOM 4879 C C . ILE B 1 306 ? -6.177 -29.359 -10.274 1 96.1 306 ILE B C 1
ATOM 4881 O O . ILE B 1 306 ? -7.379 -29.335 -10.548 1 96.1 306 ILE B O 1
ATOM 4885 N N . ASN B 1 307 ? -5.26 -29.887 -11.08 1 96.71 307 ASN B N 1
ATOM 4886 C CA . ASN B 1 307 ? -5.643 -30.454 -12.369 1 96.71 307 ASN B CA 1
ATOM 4887 C C . ASN B 1 307 ? -6.597 -31.634 -12.201 1 96.71 307 ASN B C 1
ATOM 4889 O O . ASN B 1 307 ? -7.522 -31.808 -12.996 1 96.71 307 ASN B O 1
ATOM 4893 N N . SER B 1 308 ? -6.334 -32.405 -11.188 1 96.27 308 SER B N 1
ATOM 4894 C CA . SER B 1 308 ? -7.229 -33.523 -10.909 1 96.27 308 SER B CA 1
ATOM 4895 C C . SER B 1 308 ? -8.628 -33.034 -10.548 1 96.27 308 SER B C 1
ATOM 4897 O O . SER B 1 308 ? -9.625 -33.579 -11.028 1 96.27 308 SER B O 1
ATOM 4899 N N . ALA B 1 309 ? -8.677 -32.028 -9.714 1 94.06 309 ALA B N 1
ATOM 4900 C CA . ALA B 1 309 ? -9.962 -31.465 -9.308 1 94.06 309 ALA B CA 1
ATOM 4901 C C . ALA B 1 309 ? -10.704 -30.874 -10.503 1 94.06 309 ALA B C 1
ATOM 4903 O O . ALA B 1 309 ? -11.933 -30.944 -10.576 1 94.06 309 ALA B O 1
ATOM 4904 N N . LEU B 1 310 ? -10 -30.274 -11.442 1 94.85 310 LEU B N 1
ATOM 4905 C CA . LEU B 1 310 ? -10.601 -29.667 -12.625 1 94.85 310 LEU B CA 1
ATOM 4906 C C . LEU B 1 310 ? -11.14 -30.735 -13.569 1 94.85 310 LEU B C 1
ATOM 4908 O O . LEU B 1 310 ? -12.169 -30.534 -14.219 1 94.85 310 LEU B O 1
ATOM 4912 N N . ARG B 1 311 ? -10.5 -31.855 -13.623 1 92.8 311 ARG B N 1
ATOM 4913 C CA . ARG B 1 311 ? -10.938 -32.959 -14.47 1 92.8 311 ARG B CA 1
ATOM 4914 C C . ARG B 1 311 ? -12.179 -33.632 -13.893 1 92.8 311 ARG B C 1
ATOM 4916 O O . ARG B 1 311 ? -13.054 -34.076 -14.64 1 92.8 311 ARG B O 1
ATOM 4923 N N . ASP B 1 312 ? -12.251 -33.652 -12.637 1 88.9 312 ASP B N 1
ATOM 4924 C CA . ASP B 1 312 ? -13.369 -34.305 -11.963 1 88.9 312 ASP B CA 1
ATOM 4925 C C . ASP B 1 312 ? -14.635 -33.455 -12.05 1 88.9 312 ASP B C 1
ATOM 4927 O O . ASP B 1 312 ? -15.745 -33.966 -11.883 1 88.9 312 ASP B O 1
ATOM 4931 N N . ARG B 1 313 ? -14.429 -32.226 -12.226 1 81.59 313 ARG B N 1
ATOM 4932 C CA . ARG B 1 313 ? -15.564 -31.316 -12.332 1 81.59 313 ARG B CA 1
ATOM 4933 C C . ARG B 1 313 ? -16.268 -31.471 -13.676 1 81.59 313 ARG B C 1
ATOM 4935 O O . ARG B 1 313 ? -17.45 -31.146 -13.806 1 81.59 313 ARG B O 1
ATOM 4942 N N . LYS B 1 314 ? -15.637 -31.912 -14.704 1 64.16 314 LYS B N 1
ATOM 4943 C CA . LYS B 1 314 ? -16.226 -32.095 -16.027 1 64.16 314 LYS B CA 1
ATOM 4944 C C . LYS B 1 314 ? -17.086 -33.355 -16.076 1 64.16 314 LYS B C 1
ATOM 4946 O O . LYS B 1 314 ? -16.796 -34.338 -15.391 1 64.16 314 LYS B O 1
#

Organism: Acetivibrio thermocellus (strain ATCC 27405 / DSM 1237 / JCM 9322 / NBRC 103400 / NCIMB 10682 / NRRL B-4536 / VPI 7372) (NCBI:txid203119)

Nearest PDB structures (foldseek):
  3r89-assembly1_B  TM=9.404E-01  e=1.638E-24  Anaerococcus prevotii DSM 20548
  3v75-assembly1_A-2  TM=8.664E-01  e=8.987E-20  Streptomyces avermitilis
  6dsr-assembly1_B  TM=7.687E-01  e=6.764E-17  Plasmodium falciparum
  2fds-assembly1_B  TM=7.349E-01  e=5.748E-17  Plasmodium berghei
  2fds-assembly1_A  TM=7.183E-01  e=1.612E-16  Plasmodium berghei

Solvent-accessible surface area (backbone atoms only — not comparable to full-atom values): 29708 Å² total; per-residue (Å²): 88,35,46,44,55,50,48,52,34,20,61,73,42,65,15,57,38,29,44,30,50,66,61,48,72,88,66,47,48,62,72,52,46,51,52,26,30,73,73,64,36,93,40,55,61,18,49,27,53,29,49,41,51,52,50,50,46,42,46,71,47,34,44,86,52,33,32,30,36,31,42,31,45,32,47,21,42,24,45,28,72,45,12,46,50,32,50,47,52,50,50,51,51,40,43,73,59,68,25,43,37,35,38,43,54,30,48,48,40,47,54,71,50,22,36,26,44,25,15,13,35,47,32,50,26,78,68,49,93,94,38,67,43,64,48,59,55,38,42,24,38,28,29,39,54,69,49,18,60,49,26,42,47,48,44,52,54,33,18,68,75,58,43,17,28,37,30,33,58,35,40,64,63,57,87,36,19,53,75,47,28,54,40,40,25,66,85,69,45,31,44,25,57,52,46,37,48,48,40,38,59,75,14,64,92,45,51,39,93,84,55,35,15,31,33,21,28,28,40,25,24,69,39,45,71,55,27,43,56,48,34,69,58,30,71,41,23,34,30,42,25,44,41,42,59,84,64,66,20,45,42,68,31,46,41,40,41,35,45,95,88,71,41,42,41,35,38,32,33,29,64,65,26,72,40,17,28,72,32,88,87,25,40,87,77,29,53,72,94,39,27,36,59,26,22,33,53,42,50,51,49,50,35,52,45,38,54,51,34,49,57,66,70,101,87,35,46,45,54,50,51,51,33,20,60,73,42,66,16,56,38,29,45,30,50,65,62,49,73,88,65,47,48,64,71,51,45,50,52,26,30,72,73,64,35,93,40,56,61,18,50,27,52,30,49,42,51,52,49,50,46,42,46,72,47,35,45,86,51,35,33,31,36,30,42,31,45,32,48,20,43,25,44,29,70,44,12,45,49,32,49,47,52,50,51,52,51,41,43,73,58,70,25,44,36,36,37,43,56,29,50,48,41,47,54,72,50,21,36,25,45,26,16,12,36,46,32,50,26,80,68,49,94,94,38,66,42,65,47,59,54,38,43,23,38,28,28,39,56,70,51,19,58,49,25,41,48,46,44,51,54,34,17,68,74,58,44,15,28,37,29,34,59,35,40,64,62,55,86,36,18,52,74,47,30,54,40,41,25,67,85,68,46,32,41,24,57,52,46,36,47,47,40,37,59,75,15,65,91,46,53,38,93,84,56,35,15,30,34,21,29,28,39,24,26,70,39,45,70,55,28,43,55,48,33,68,59,29,72,39,24,34,29,43,25,45,41,43,57,84,64,66,21,44,41,70,32,44,41,40,41,35,45,95,86,72,41,41,42,36,39,31,35,28,64,66,26,70,38,18,28,74,32,89,88,25,39,88,77,28,53,71,93,38,28,37,57,26,21,32,52,43,51,52,50,50,35,52,46,38,53,49,34,50,56,68,70,102

InterPro domains:
  IPR001754 Orotidine 5'-phosphate decarboxylase domain [PF00215] (58-277)
  IPR001754 Orotidine 5'-phosphate decarboxylase domain [SM00934] (16-285)
  IPR011060 Ribulose-phosphate binding barrel [SSF51366] (1-283)
  IPR011995 Orotidine 5'-phosphate decarboxylase, type 2 [MF_01215] (1-308)
  IPR011995 Orotidine 5'-phosphate decarboxylase, type 2 [PTHR43375] (1-310)
  IPR011995 Orotidine 5'-phosphate decarboxylase, type 2 [TIGR02127] (2-283)
  IPR013785 Aldolase-type TIM barrel [G3DSA:3.20.20.70] (1-311)
  IPR018089 Orotidine 5'-phosphate decarboxylase, active site [PS00156] (101-114)

Foldseek 3Di:
DLVVLLVVLCVQLVFLAAEELQDDLVLQFPVLLVVLCVVPNPALLSSLSSSLVLLLLLLVLCLSRHQAYEYEVVSQCVSPPSSVVSLLSSQVSNVVSVHAYEYEDQDWDFDPVLLVVLCAEQNWADDDVPDIGHHSNGQEYEHECVVHVRGVVSNLVSCQVRVHAYAYEQAALDPCSCVQQQDADPVRDGNSLVVLLVLQVSFVVAADPVQAGSRAYEHELNDQVVLLVSCVNNVRHAYEYECDPPNPHFLLSCLSNADLVRGRYHYYDYCCLSNQCVDPVHVVPDPSVVSSNSSSVSSVVRSVRNVVSSVVVD/DLVVLLVVLCVQLVFLAAEELQDDLVLQFPVLLVVLCVVPNPALLSSLSSSLVLLLLLLVLCLSRHQAYEYEVVSQCVSPPSSVVSLLSSQVSNVVSVHAYEYEDQDWDFDPVLLVVLCAAQRWADDDVPDIGHHSNGQEYEHECVVHVRGVVSNLVSCQVRVHAYAYEQAALDPCSCVQQQDADPVRDGNSLVVLLVLQVSFVVAADPVQAGSRAYEHELNDQVVLLVSCVNNVRHAYEYECDPPNPHFLLSCLSNADLVRGRYHYYDYCCLSNQCVDPVPVVPDPSVVSSNSSSVSSVVRSVRNVVSSVVVD